Protein AF-A0A257LYW2-F1 (afdb_monomer)

pLDDT: mean 77.2, std 15.24, range [40.03, 98.12]

Structure (mmCIF, N/CA/C/O backbone):
data_AF-A0A257LYW2-F1
#
_entry.id   AF-A0A257LYW2-F1
#
loop_
_atom_site.group_PDB
_atom_site.id
_atom_site.type_symbol
_atom_site.label_atom_id
_atom_site.label_alt_id
_atom_site.label_comp_id
_atom_site.label_asym_id
_atom_site.label_entity_id
_atom_site.label_seq_id
_atom_site.pdbx_PDB_ins_code
_atom_site.Cartn_x
_atom_site.Cartn_y
_atom_site.Cartn_z
_atom_site.occupancy
_atom_site.B_iso_or_equiv
_atom_site.auth_seq_id
_atom_site.auth_comp_id
_atom_site.auth_asym_id
_atom_site.auth_atom_id
_atom_site.pdbx_PDB_model_num
ATOM 1 N N . MET A 1 1 ? 51.475 -5.520 -90.015 1.00 51.88 1 MET A N 1
ATOM 2 C CA . MET A 1 1 ? 51.289 -6.233 -88.735 1.00 51.88 1 MET A CA 1
ATOM 3 C C . MET A 1 1 ? 51.982 -5.507 -87.587 1.00 51.88 1 MET A C 1
ATOM 5 O O . MET A 1 1 ? 51.316 -5.253 -86.596 1.00 51.88 1 MET A O 1
ATOM 9 N N . ASP A 1 2 ? 53.238 -5.069 -87.736 1.00 52.75 2 ASP A N 1
ATOM 10 C CA . ASP A 1 2 ? 53.931 -4.320 -86.665 1.00 52.75 2 ASP A CA 1
ATOM 11 C C . ASP A 1 2 ? 53.383 -2.901 -86.421 1.00 52.75 2 ASP A C 1
ATOM 13 O O . ASP A 1 2 ? 53.311 -2.459 -85.280 1.00 52.75 2 ASP A O 1
ATOM 17 N N . VAL A 1 3 ? 52.875 -2.222 -87.457 1.00 55.69 3 VAL A N 1
ATOM 18 C CA . VAL A 1 3 ? 52.287 -0.871 -87.322 1.00 55.69 3 VAL A CA 1
ATOM 19 C C . VAL A 1 3 ? 50.936 -0.885 -86.585 1.00 55.69 3 VAL A C 1
ATOM 21 O O . VAL A 1 3 ? 50.637 0.024 -85.819 1.00 55.69 3 VAL A O 1
ATOM 24 N N . GLU A 1 4 ? 50.135 -1.944 -86.736 1.00 58.00 4 GLU A N 1
ATOM 25 C CA . GLU A 1 4 ? 48.833 -2.066 -86.053 1.00 58.00 4 GLU A CA 1
ATOM 26 C C . GLU A 1 4 ? 48.980 -2.449 -84.570 1.00 58.00 4 GLU A C 1
ATOM 28 O O . GLU A 1 4 ? 48.167 -2.046 -83.737 1.00 58.00 4 GLU A O 1
ATOM 33 N N . LEU A 1 5 ? 50.044 -3.179 -84.217 1.00 54.06 5 LEU A N 1
ATOM 34 C CA . LEU A 1 5 ? 50.389 -3.501 -82.828 1.00 54.06 5 LEU A CA 1
ATOM 35 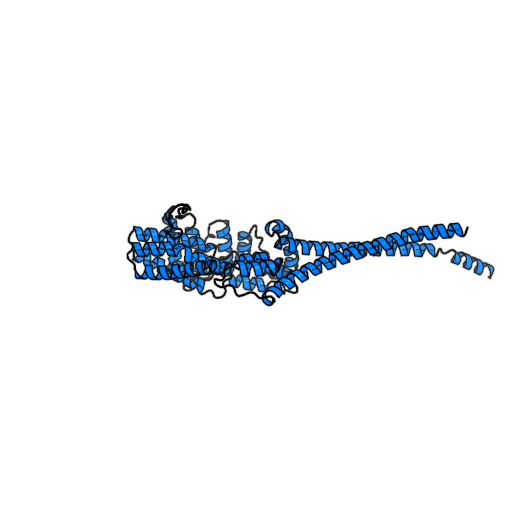C C . LEU A 1 5 ? 50.916 -2.275 -82.068 1.00 54.06 5 LEU A C 1
ATOM 37 O O . LEU A 1 5 ? 50.601 -2.095 -80.888 1.00 54.06 5 LEU A O 1
ATOM 41 N N . GLU A 1 6 ? 51.650 -1.394 -82.747 1.00 57.47 6 GLU A N 1
ATOM 42 C CA . GLU A 1 6 ? 52.138 -0.137 -82.176 1.00 57.47 6 GLU A CA 1
ATOM 43 C C . GLU A 1 6 ? 51.000 0.886 -81.980 1.00 57.47 6 GLU A C 1
ATOM 45 O O . GLU A 1 6 ? 50.922 1.550 -80.941 1.00 57.47 6 GLU A O 1
ATOM 50 N N . GLU A 1 7 ? 50.030 0.933 -82.903 1.00 57.62 7 GLU A N 1
ATOM 51 C CA . GLU A 1 7 ? 48.832 1.771 -82.763 1.00 57.62 7 GLU A CA 1
ATOM 52 C C . GLU A 1 7 ? 47.876 1.264 -81.664 1.00 57.62 7 GLU A C 1
ATOM 54 O O . GLU A 1 7 ? 47.309 2.062 -80.908 1.00 57.62 7 GLU A O 1
ATOM 59 N N . ALA A 1 8 ? 47.734 -0.058 -81.505 1.00 55.56 8 ALA A N 1
ATOM 60 C CA . ALA A 1 8 ? 46.954 -0.663 -80.422 1.00 55.56 8 ALA A CA 1
ATOM 61 C C . ALA A 1 8 ? 47.604 -0.441 -79.040 1.00 55.56 8 ALA A C 1
ATOM 63 O O . ALA A 1 8 ? 46.908 -0.135 -78.067 1.00 55.56 8 ALA A O 1
ATOM 64 N N . SER A 1 9 ? 48.938 -0.509 -78.964 1.00 52.34 9 SER A N 1
ATOM 65 C CA . SER A 1 9 ? 49.738 -0.174 -77.775 1.00 52.34 9 SER A CA 1
ATOM 66 C C . SER A 1 9 ? 49.573 1.299 -77.364 1.00 52.34 9 SER A C 1
ATOM 68 O O . SER A 1 9 ? 49.298 1.597 -76.196 1.00 52.34 9 SER A O 1
ATOM 70 N N . MET A 1 10 ? 49.617 2.230 -78.326 1.00 52.19 10 MET A N 1
ATOM 71 C CA . MET A 1 10 ? 49.399 3.661 -78.067 1.00 52.19 10 MET A CA 1
ATOM 72 C C . MET A 1 10 ? 47.960 3.997 -77.646 1.00 52.19 10 MET A C 1
ATOM 74 O O . MET A 1 10 ? 47.754 4.907 -76.835 1.00 52.19 10 MET A O 1
ATOM 78 N N . ARG A 1 11 ? 46.957 3.260 -78.143 1.00 52.78 11 ARG A N 1
ATOM 79 C CA . ARG A 1 11 ? 45.551 3.424 -77.724 1.00 52.78 11 ARG A CA 1
ATOM 80 C C . ARG A 1 11 ? 45.287 2.851 -76.327 1.00 52.78 11 ARG A C 1
ATOM 82 O O . ARG A 1 11 ? 44.543 3.460 -75.562 1.00 52.78 11 ARG A O 1
ATOM 89 N N . LEU A 1 12 ? 45.950 1.757 -75.946 1.00 47.72 12 LEU A N 1
ATOM 90 C CA . LEU A 1 12 ? 45.860 1.186 -74.594 1.00 47.72 12 LEU A CA 1
ATOM 91 C C . LEU A 1 12 ? 46.664 1.984 -73.549 1.00 47.72 12 LEU A C 1
ATOM 93 O O . LEU A 1 12 ? 46.247 2.070 -72.393 1.00 47.72 12 LEU A O 1
ATOM 97 N N . GLY A 1 13 ? 47.757 2.646 -73.948 1.00 44.78 13 GLY A N 1
ATOM 98 C CA . GLY A 1 13 ? 48.555 3.528 -73.082 1.00 44.78 13 GLY A CA 1
ATOM 99 C C . GLY A 1 13 ? 47.858 4.834 -72.669 1.00 44.78 13 GLY A C 1
ATOM 100 O O . GLY A 1 13 ? 48.241 5.443 -71.671 1.00 44.78 13 GLY A O 1
ATOM 101 N N . LYS A 1 14 ? 46.803 5.240 -73.392 1.00 44.84 14 LYS A N 1
ATOM 102 C CA . LYS A 1 14 ? 45.954 6.409 -73.084 1.00 44.84 14 LYS A CA 1
ATOM 103 C C . LYS A 1 14 ? 44.635 6.050 -72.395 1.00 44.84 14 LYS A C 1
ATOM 105 O O . LYS A 1 14 ? 43.798 6.929 -72.195 1.00 44.84 14 LYS A O 1
ATOM 110 N N . CYS A 1 15 ? 44.440 4.790 -71.996 1.00 44.78 15 CYS A N 1
ATOM 111 C CA . CYS A 1 15 ? 43.334 4.439 -71.116 1.00 44.78 15 CYS A CA 1
ATOM 112 C C . CYS A 1 15 ? 43.657 4.993 -69.725 1.00 44.78 15 CYS A C 1
ATOM 114 O O . CYS A 1 15 ? 44.437 4.425 -68.958 1.00 44.78 15 CYS A O 1
ATOM 116 N N . ASP A 1 16 ? 43.114 6.176 -69.470 1.00 50.81 16 ASP A N 1
ATOM 117 C CA . ASP A 1 16 ? 43.430 7.067 -68.371 1.00 50.81 16 ASP A CA 1
ATOM 118 C C . ASP A 1 16 ? 43.325 6.358 -67.006 1.00 50.81 16 ASP A C 1
ATOM 120 O O . ASP A 1 16 ? 42.272 6.304 -66.363 1.00 50.81 16 ASP A O 1
ATOM 124 N N . ARG A 1 17 ? 44.450 5.794 -66.534 1.00 48.62 17 ARG A N 1
ATOM 125 C CA . ARG A 1 17 ? 44.586 5.176 -65.199 1.00 48.62 17 ARG A CA 1
ATOM 126 C C . ARG A 1 17 ? 44.234 6.163 -64.074 1.00 48.62 17 ARG A C 1
ATOM 128 O O . ARG A 1 17 ? 44.095 5.751 -62.920 1.00 48.62 17 ARG A O 1
ATOM 135 N N . THR A 1 18 ? 44.080 7.454 -64.380 1.00 52.75 18 THR A N 1
ATOM 136 C CA . THR A 1 18 ? 43.644 8.480 -63.430 1.00 52.75 18 THR A CA 1
ATOM 137 C C . THR A 1 18 ? 42.123 8.517 -63.229 1.00 52.75 18 THR A C 1
ATOM 139 O O . THR A 1 18 ? 41.682 8.818 -62.115 1.00 52.75 18 THR A O 1
ATOM 142 N N . GLY A 1 19 ? 41.319 8.115 -64.224 1.00 54.00 19 GLY A N 1
ATOM 143 C CA . GLY A 1 19 ? 39.850 8.120 -64.159 1.00 54.00 19 GLY A CA 1
ATOM 144 C C . GLY A 1 19 ? 39.287 7.096 -63.168 1.00 54.00 19 GLY A C 1
ATOM 145 O O . GLY A 1 19 ? 38.507 7.426 -62.277 1.00 54.00 19 GLY A O 1
ATOM 146 N N . TRP A 1 20 ? 39.770 5.853 -63.224 1.00 50.59 20 TRP A N 1
ATOM 147 C CA . TRP A 1 20 ? 39.358 4.810 -62.273 1.00 50.59 20 TRP A CA 1
ATOM 148 C C . TRP A 1 20 ? 39.821 5.101 -60.844 1.00 50.59 20 TRP A C 1
ATOM 150 O O . TRP A 1 20 ? 39.089 4.847 -59.891 1.00 50.59 20 TRP A O 1
ATOM 160 N N . ARG A 1 21 ? 41.006 5.702 -60.676 1.00 54.38 21 ARG A N 1
ATOM 161 C CA . ARG A 1 21 ? 41.523 6.109 -59.359 1.00 54.38 21 ARG A CA 1
ATOM 162 C C . ARG A 1 21 ? 40.739 7.274 -58.757 1.00 54.38 21 ARG A C 1
ATOM 164 O O . ARG A 1 21 ? 40.555 7.306 -57.545 1.00 54.38 21 ARG A O 1
ATOM 171 N N . THR A 1 22 ? 40.259 8.212 -59.573 1.00 59.16 22 THR A N 1
ATOM 172 C CA . THR A 1 22 ? 39.411 9.323 -59.106 1.00 59.16 22 THR A CA 1
ATOM 173 C C . THR A 1 22 ? 37.993 8.867 -58.780 1.00 59.16 22 THR A C 1
ATOM 175 O O . THR A 1 22 ? 37.437 9.312 -57.776 1.00 59.16 22 THR A O 1
ATOM 178 N N . ILE A 1 23 ? 37.433 7.936 -59.555 1.00 67.94 23 ILE A N 1
ATOM 179 C CA . ILE A 1 23 ? 36.147 7.298 -59.246 1.00 67.94 23 ILE A CA 1
ATOM 180 C C . ILE A 1 23 ? 36.262 6.469 -57.958 1.00 67.94 23 ILE A C 1
ATOM 182 O O . ILE A 1 23 ? 35.476 6.676 -57.037 1.00 67.94 23 ILE A O 1
ATOM 186 N N . ALA A 1 24 ? 37.285 5.619 -57.824 1.00 60.12 24 ALA A N 1
ATOM 187 C CA . ALA A 1 24 ? 37.525 4.834 -56.611 1.00 60.12 24 ALA A CA 1
ATOM 188 C C . ALA A 1 24 ? 37.759 5.721 -55.375 1.00 60.12 24 ALA A C 1
ATOM 190 O O . ALA A 1 24 ? 37.189 5.461 -54.320 1.00 60.12 24 ALA A O 1
ATOM 191 N N . ALA A 1 25 ? 38.523 6.812 -55.499 1.00 61.97 25 ALA A N 1
ATOM 192 C CA . ALA A 1 25 ? 38.720 7.765 -54.405 1.00 61.97 25 ALA A CA 1
ATOM 193 C C . ALA A 1 25 ? 37.414 8.465 -53.986 1.00 61.97 25 ALA A C 1
ATOM 195 O O . ALA A 1 25 ? 37.203 8.701 -52.798 1.00 61.97 25 ALA A O 1
ATOM 196 N N . ARG A 1 26 ? 36.518 8.765 -54.937 1.00 71.06 26 ARG A N 1
ATOM 197 C CA . ARG A 1 26 ? 35.183 9.310 -54.643 1.00 71.06 26 ARG A CA 1
ATOM 198 C C . ARG A 1 26 ? 34.299 8.294 -53.925 1.00 71.06 26 ARG A C 1
ATOM 200 O O . ARG A 1 26 ? 33.662 8.661 -52.945 1.00 71.06 26 ARG A O 1
ATOM 207 N N . TRP A 1 27 ? 34.296 7.036 -54.362 1.00 66.75 27 TRP A N 1
ATOM 208 C CA . TRP A 1 27 ? 33.545 5.965 -53.700 1.00 66.75 27 TRP A CA 1
ATOM 209 C C . TRP A 1 27 ? 34.063 5.667 -52.294 1.00 66.75 27 TRP A C 1
ATOM 211 O O . TRP A 1 27 ? 33.262 5.546 -51.374 1.00 66.75 27 TRP A O 1
ATOM 221 N N . ILE A 1 28 ? 35.384 5.637 -52.096 1.00 67.62 28 ILE A N 1
ATOM 222 C CA . ILE A 1 28 ? 35.995 5.507 -50.765 1.00 67.62 28 ILE A CA 1
ATOM 223 C C . ILE A 1 28 ? 35.620 6.710 -49.890 1.00 67.62 28 ILE A C 1
ATOM 225 O O . ILE A 1 28 ? 35.253 6.528 -48.734 1.00 67.62 28 ILE A O 1
ATOM 229 N N . GLY A 1 29 ? 35.644 7.928 -50.441 1.00 66.44 29 GLY A N 1
ATOM 230 C CA . GLY A 1 29 ? 35.188 9.129 -49.739 1.00 66.44 29 GLY A CA 1
ATOM 231 C C . GLY A 1 29 ? 33.732 9.021 -49.275 1.00 66.44 29 GLY A C 1
ATOM 232 O O . GLY A 1 29 ? 33.445 9.263 -48.106 1.00 66.44 29 GLY A O 1
ATOM 233 N N . TRP A 1 30 ? 32.827 8.584 -50.155 1.00 70.31 30 TRP A N 1
ATOM 234 C CA . TRP A 1 30 ? 31.420 8.359 -49.810 1.00 70.31 30 TRP A CA 1
ATOM 235 C C . TRP A 1 30 ? 31.221 7.223 -48.805 1.00 70.31 30 TRP A C 1
ATOM 237 O O . TRP A 1 30 ? 30.430 7.375 -47.881 1.00 70.31 30 TRP A O 1
ATOM 247 N N . ALA A 1 31 ? 31.961 6.119 -48.925 1.00 64.50 31 ALA A N 1
ATOM 248 C CA . ALA A 1 31 ? 31.900 5.008 -47.979 1.00 64.50 31 ALA A CA 1
ATOM 249 C C . ALA A 1 31 ? 32.369 5.426 -46.576 1.00 64.50 31 ALA A C 1
ATOM 251 O O . ALA A 1 31 ? 31.734 5.074 -45.582 1.00 64.50 31 ALA A O 1
ATOM 252 N N . VAL A 1 32 ? 33.433 6.233 -46.487 1.00 68.31 32 VAL A N 1
ATOM 253 C CA . VAL A 1 32 ? 33.906 6.813 -45.221 1.00 68.31 32 VAL A CA 1
ATOM 254 C C . VAL A 1 32 ? 32.853 7.751 -44.635 1.00 68.31 32 VAL A C 1
ATOM 256 O O . VAL A 1 32 ? 32.528 7.619 -43.461 1.00 68.31 32 VAL A O 1
ATOM 259 N N . VAL A 1 33 ? 32.258 8.637 -45.441 1.00 71.38 33 VAL A N 1
ATOM 260 C CA . VAL A 1 33 ? 31.182 9.538 -44.987 1.00 71.38 33 VAL A CA 1
ATOM 261 C C . VAL A 1 33 ? 29.961 8.756 -44.495 1.00 71.38 33 VAL A C 1
ATOM 263 O O . VAL A 1 33 ? 29.451 9.053 -43.420 1.00 71.38 33 VAL A O 1
ATOM 266 N N . LEU A 1 34 ? 29.514 7.728 -45.219 1.00 71.50 34 LEU A N 1
ATOM 267 C CA . LEU A 1 34 ? 28.372 6.901 -44.815 1.00 71.50 34 LEU A CA 1
ATOM 268 C C . LEU A 1 34 ? 28.658 6.096 -43.544 1.00 71.50 34 LEU A C 1
ATOM 270 O O . LEU A 1 34 ? 27.801 6.024 -42.665 1.00 71.50 34 LEU A O 1
ATOM 274 N N . THR A 1 35 ? 29.865 5.545 -43.405 1.00 69.38 35 THR A N 1
ATOM 275 C CA . THR A 1 35 ? 30.292 4.846 -42.181 1.00 69.38 35 THR A CA 1
ATOM 276 C C . THR A 1 35 ? 30.329 5.812 -41.000 1.00 69.38 35 THR A C 1
ATOM 278 O O . THR A 1 35 ? 29.838 5.490 -39.921 1.00 69.38 35 THR A O 1
ATOM 281 N N . ILE A 1 36 ? 30.838 7.027 -41.224 1.00 68.69 36 ILE A N 1
ATOM 282 C CA . ILE A 1 36 ? 30.870 8.098 -40.232 1.00 68.69 36 ILE A CA 1
ATOM 283 C C . ILE A 1 36 ? 29.460 8.490 -39.791 1.00 68.69 36 ILE A C 1
ATOM 285 O O . ILE A 1 36 ? 29.203 8.562 -38.594 1.00 68.69 36 ILE A O 1
ATOM 289 N N . LEU A 1 37 ? 28.546 8.717 -40.736 1.00 69.75 37 LEU A N 1
ATOM 290 C CA . LEU A 1 37 ? 27.160 9.094 -40.450 1.00 69.75 37 LEU A CA 1
ATOM 291 C C . LEU A 1 37 ? 26.405 7.976 -39.724 1.00 69.75 37 LEU A C 1
ATOM 293 O O . LEU A 1 37 ? 25.684 8.248 -38.769 1.00 69.75 37 LEU A O 1
ATOM 297 N N . SER A 1 38 ? 26.615 6.721 -40.128 1.00 70.94 38 SER A N 1
ATOM 298 C CA . SER A 1 38 ? 26.015 5.551 -39.473 1.00 70.94 38 SER A CA 1
ATOM 299 C C . SER A 1 38 ? 26.519 5.408 -38.037 1.00 70.94 38 SER A C 1
ATOM 301 O O . SER A 1 38 ? 25.735 5.201 -37.113 1.00 70.94 38 SER A O 1
ATOM 303 N N . TYR A 1 39 ? 27.826 5.587 -37.832 1.00 70.12 39 TYR A N 1
ATOM 304 C CA . TYR A 1 39 ? 28.435 5.553 -36.509 1.00 70.12 39 TYR A CA 1
ATOM 305 C C . TYR A 1 39 ? 27.967 6.718 -35.633 1.00 70.12 39 TYR A C 1
ATOM 307 O O . TYR A 1 39 ? 27.575 6.490 -34.497 1.00 70.12 39 TYR A O 1
ATOM 315 N N . LEU A 1 40 ? 27.921 7.945 -36.163 1.00 67.19 40 LEU A N 1
ATOM 316 C CA . LEU A 1 40 ? 27.333 9.104 -35.483 1.00 67.19 40 LEU A CA 1
ATOM 317 C C . LE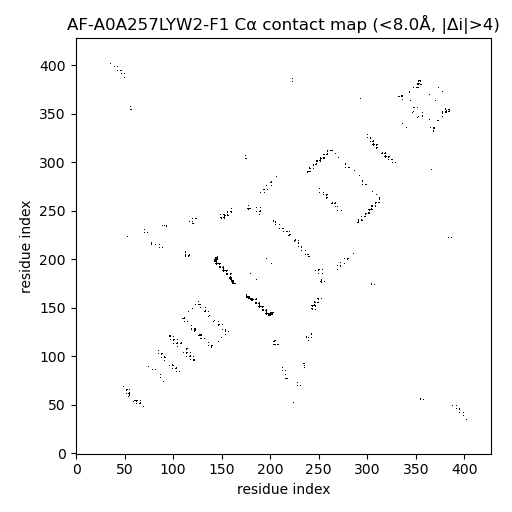U A 1 40 ? 25.880 8.840 -35.080 1.00 67.19 40 LEU A C 1
ATOM 319 O O . LEU A 1 40 ? 25.512 9.169 -33.961 1.00 67.19 40 LEU A O 1
ATOM 323 N N . GLY A 1 41 ? 25.079 8.196 -35.932 1.00 71.94 41 GLY A N 1
ATOM 324 C CA . GLY A 1 41 ? 23.714 7.789 -35.588 1.00 71.94 41 GLY A CA 1
ATOM 325 C C . GLY A 1 41 ? 23.659 6.834 -34.390 1.00 71.94 41 GLY A C 1
ATOM 326 O O . GLY A 1 41 ? 22.872 7.048 -33.469 1.00 71.94 41 GLY A O 1
ATOM 327 N N . ILE A 1 42 ? 24.537 5.825 -34.357 1.00 72.88 42 ILE A N 1
ATOM 328 C CA . ILE A 1 42 ? 24.654 4.883 -33.229 1.00 72.88 42 ILE A CA 1
ATOM 329 C C . ILE A 1 42 ? 25.124 5.606 -31.956 1.00 72.88 42 ILE A C 1
ATOM 331 O O . ILE A 1 42 ? 24.570 5.377 -30.883 1.00 72.88 42 ILE A O 1
ATOM 335 N N . GLN A 1 43 ? 26.101 6.510 -32.067 1.00 64.25 43 GLN A N 1
ATOM 336 C CA . GLN A 1 43 ? 26.650 7.257 -30.931 1.00 64.25 43 GLN A CA 1
ATOM 337 C C . GLN A 1 43 ? 25.656 8.273 -30.364 1.00 64.25 43 GLN A C 1
ATOM 339 O O . GLN A 1 43 ? 25.503 8.364 -29.150 1.00 64.25 43 GLN A O 1
ATOM 344 N N . VAL A 1 44 ? 24.939 9.003 -31.222 1.00 69.50 44 VAL A N 1
ATOM 345 C CA . VAL A 1 44 ? 23.867 9.922 -30.811 1.00 69.50 44 VAL A CA 1
ATOM 346 C C . VAL A 1 44 ? 22.765 9.152 -30.095 1.00 69.50 44 VAL A C 1
ATOM 348 O O . VAL A 1 44 ? 22.288 9.610 -29.061 1.00 69.50 44 VAL A O 1
ATOM 351 N N . ARG A 1 45 ? 22.404 7.961 -30.585 1.00 69.25 45 ARG A N 1
ATOM 352 C CA . ARG A 1 45 ? 21.438 7.091 -29.912 1.00 69.25 45 ARG A CA 1
ATOM 353 C C . ARG A 1 45 ? 21.934 6.647 -28.532 1.00 69.25 45 ARG A C 1
ATOM 355 O O . ARG A 1 45 ? 21.217 6.843 -27.560 1.00 69.25 45 ARG A O 1
ATOM 362 N N . ALA A 1 46 ? 23.165 6.146 -28.428 1.00 65.12 46 ALA A N 1
ATOM 363 C CA . ALA A 1 46 ? 23.750 5.703 -27.158 1.00 65.12 46 ALA A CA 1
ATOM 364 C C . ALA A 1 46 ? 23.908 6.847 -26.134 1.00 65.12 46 ALA A C 1
ATOM 366 O O . ALA A 1 46 ? 23.642 6.664 -24.943 1.00 65.12 46 ALA A O 1
ATOM 367 N N . LEU A 1 47 ? 24.302 8.044 -26.588 1.00 63.22 47 LEU A N 1
ATOM 368 C CA . LEU A 1 47 ? 24.347 9.258 -25.765 1.00 63.22 47 LEU A CA 1
ATOM 369 C C . LEU A 1 47 ? 22.960 9.691 -25.315 1.00 63.22 47 LEU A C 1
ATOM 371 O O . LEU A 1 47 ? 22.808 10.087 -24.166 1.00 63.22 47 LEU A O 1
ATOM 375 N N . ASN A 1 48 ? 21.964 9.635 -26.200 1.00 66.69 48 ASN A N 1
ATOM 376 C CA . ASN A 1 48 ? 20.599 10.011 -25.862 1.00 66.69 48 ASN A CA 1
ATOM 377 C C . ASN A 1 48 ? 20.005 9.044 -24.829 1.00 66.69 48 ASN A C 1
ATOM 379 O O . ASN A 1 48 ? 19.484 9.496 -23.817 1.00 66.69 48 ASN A O 1
ATOM 383 N N . GLU A 1 49 ? 20.186 7.734 -25.018 1.00 63.75 49 GLU A N 1
ATOM 384 C CA . GLU A 1 49 ? 19.780 6.707 -24.048 1.00 63.75 49 GLU A CA 1
ATOM 385 C C . GLU A 1 49 ? 20.481 6.931 -22.691 1.00 63.75 49 GLU A C 1
ATOM 387 O O . GLU A 1 49 ? 19.832 6.992 -21.648 1.00 63.75 49 GLU A O 1
ATOM 392 N N . SER A 1 50 ? 21.796 7.185 -22.690 1.00 61.56 50 SER A N 1
ATOM 393 C CA . SER A 1 50 ? 22.556 7.469 -21.460 1.00 61.56 50 SER A CA 1
ATOM 394 C C . SER A 1 50 ? 22.132 8.781 -20.786 1.00 61.56 50 SER A C 1
ATOM 396 O O . SER A 1 50 ? 22.042 8.844 -19.561 1.00 61.56 50 SER A O 1
ATOM 398 N N . ARG A 1 51 ? 21.845 9.832 -21.568 1.00 66.38 51 ARG A N 1
ATOM 399 C CA . ARG A 1 51 ? 21.358 11.128 -21.072 1.00 66.38 51 ARG A CA 1
ATOM 400 C C . ARG A 1 51 ? 19.980 10.987 -20.441 1.00 66.38 51 ARG A C 1
ATOM 402 O O . ARG A 1 51 ? 19.747 11.599 -19.409 1.00 66.38 51 ARG A O 1
ATOM 409 N N . GLN A 1 52 ? 19.092 10.195 -21.033 1.00 63.69 52 GLN A N 1
ATOM 410 C CA . GLN A 1 52 ? 17.750 9.948 -20.503 1.00 63.69 52 GLN A CA 1
ATOM 411 C C . GLN A 1 52 ? 17.801 9.154 -19.195 1.00 63.69 52 GLN A C 1
ATOM 413 O O . GLN A 1 52 ? 17.108 9.505 -18.242 1.00 63.69 52 GLN A O 1
ATOM 418 N N . VAL A 1 53 ? 18.674 8.142 -19.108 1.00 59.69 53 VAL A N 1
ATOM 419 C CA . VAL A 1 53 ? 18.919 7.412 -17.854 1.00 59.69 53 VAL A CA 1
ATOM 420 C C . VAL A 1 53 ? 19.469 8.355 -16.783 1.00 59.69 53 VAL A C 1
ATOM 422 O O . VAL A 1 53 ? 18.913 8.429 -15.692 1.00 59.69 53 VAL A O 1
ATOM 425 N N . LEU A 1 54 ? 20.520 9.122 -17.088 1.00 59.09 54 LEU A N 1
ATOM 426 C CA . LEU A 1 54 ? 21.135 10.041 -16.125 1.00 59.09 54 LEU A CA 1
ATOM 427 C C . LEU A 1 54 ? 20.181 11.183 -15.725 1.00 59.09 54 LEU A C 1
ATOM 429 O O . LEU A 1 54 ? 20.108 11.544 -14.554 1.00 59.09 54 LEU A O 1
ATOM 433 N N . GLY A 1 55 ? 19.422 11.714 -16.685 1.00 60.28 55 GLY A N 1
ATOM 434 C CA . GLY A 1 55 ? 18.403 12.744 -16.490 1.00 60.28 55 GLY A CA 1
ATOM 435 C C . GLY A 1 55 ? 17.279 12.279 -15.570 1.00 60.28 55 GLY A C 1
ATOM 436 O O . GLY A 1 55 ? 16.900 13.023 -14.673 1.00 60.28 55 GLY A O 1
ATOM 437 N N . PHE A 1 56 ? 16.827 11.026 -15.694 1.00 56.03 56 PHE A N 1
ATOM 438 C CA . PHE A 1 56 ? 15.869 10.432 -14.757 1.00 56.03 56 PHE A CA 1
ATOM 439 C C . PHE A 1 56 ? 16.404 10.389 -13.315 1.00 56.03 56 PHE A C 1
ATOM 441 O O . PHE A 1 56 ? 15.665 10.669 -12.377 1.00 56.03 56 PHE A O 1
ATOM 448 N N . PHE A 1 57 ? 17.688 10.085 -13.110 1.00 55.44 57 PHE A N 1
ATOM 449 C CA . PHE A 1 57 ? 18.262 10.047 -11.757 1.00 55.44 57 PHE A CA 1
ATOM 450 C C . PHE A 1 57 ? 18.558 11.424 -11.166 1.00 55.44 57 PHE A C 1
ATOM 452 O O . PHE A 1 57 ? 18.503 11.585 -9.948 1.00 55.44 57 PHE A O 1
ATOM 459 N N . ILE A 1 58 ? 18.874 12.407 -12.010 1.00 57.62 58 ILE A N 1
ATOM 460 C CA . ILE A 1 58 ? 19.158 13.778 -11.574 1.00 57.62 58 ILE A CA 1
ATOM 461 C C . ILE A 1 58 ? 17.856 14.547 -11.331 1.00 57.62 58 ILE A C 1
ATOM 463 O O . ILE A 1 58 ? 17.749 15.267 -10.340 1.00 57.62 58 ILE A O 1
ATOM 467 N N . ASN A 1 59 ? 16.872 14.404 -12.221 1.00 56.09 59 ASN A N 1
ATOM 468 C CA . ASN A 1 59 ? 15.599 15.105 -12.136 1.00 56.09 59 ASN A CA 1
ATOM 469 C C . ASN A 1 59 ? 14.455 14.267 -12.749 1.00 56.09 59 ASN A C 1
ATOM 471 O O . ASN A 1 59 ? 14.061 14.477 -13.900 1.00 56.09 59 ASN A O 1
ATOM 475 N N . PRO A 1 60 ? 13.915 13.294 -11.991 1.00 54.25 60 PRO A N 1
ATOM 476 C CA . PRO A 1 60 ? 12.974 12.307 -12.516 1.00 54.25 60 PRO A CA 1
ATOM 477 C C . PRO A 1 60 ? 11.692 12.925 -13.070 1.00 54.25 60 PRO A C 1
ATOM 479 O O . PRO A 1 60 ? 11.119 12.362 -13.995 1.00 54.25 60 PRO A O 1
ATOM 482 N N . PHE A 1 61 ? 11.255 14.075 -12.547 1.00 46.62 61 PHE A N 1
ATOM 483 C CA . PHE A 1 61 ? 9.994 14.716 -12.931 1.00 46.62 61 PHE A CA 1
ATOM 484 C C . PHE A 1 61 ? 10.049 15.429 -14.289 1.00 46.62 61 PHE A C 1
ATOM 486 O O . PHE A 1 61 ? 9.050 15.429 -15.005 1.00 46.62 61 PHE A O 1
ATOM 493 N N . ASP A 1 62 ? 11.211 15.954 -14.683 1.00 49.50 62 ASP A N 1
ATOM 494 C CA . ASP A 1 62 ? 11.376 16.672 -15.956 1.00 49.50 62 ASP A CA 1
ATOM 495 C C . ASP A 1 62 ? 11.593 15.724 -17.150 1.00 49.50 62 ASP A C 1
ATOM 497 O O . ASP A 1 62 ? 11.378 16.104 -18.301 1.00 49.50 62 ASP A O 1
ATOM 501 N N . HIS A 1 63 ? 11.974 14.468 -16.889 1.00 51.16 63 HIS A N 1
ATOM 502 C CA . HIS A 1 63 ? 12.313 13.479 -17.920 1.00 51.16 63 HIS A CA 1
ATOM 503 C C . HIS A 1 63 ? 11.304 12.325 -18.053 1.00 51.16 63 HIS A C 1
ATOM 505 O O . HIS A 1 63 ? 11.543 11.401 -18.830 1.00 51.16 63 HIS A O 1
ATOM 511 N N . ILE A 1 64 ? 10.151 12.385 -17.369 1.00 52.72 64 ILE A N 1
ATOM 512 C CA . ILE A 1 64 ? 9.108 11.336 -17.410 1.00 52.72 64 ILE A CA 1
ATOM 513 C C . ILE A 1 64 ? 8.679 11.013 -18.855 1.00 52.72 64 ILE A C 1
ATOM 515 O O . ILE A 1 64 ? 8.524 9.845 -19.212 1.00 52.72 64 ILE A O 1
ATOM 519 N N . GLY A 1 65 ? 8.525 12.033 -19.708 1.00 48.31 65 GLY A N 1
ATOM 520 C CA . GLY A 1 65 ? 8.099 11.859 -21.104 1.00 48.31 65 GLY A CA 1
ATOM 521 C C . GLY A 1 65 ? 9.147 11.192 -22.005 1.00 48.31 65 GLY A C 1
ATOM 522 O O . GLY A 1 65 ? 8.808 10.324 -22.807 1.00 48.31 65 GLY A O 1
ATOM 523 N N . GLU A 1 66 ? 10.425 11.552 -21.855 1.00 51.47 66 GLU A N 1
ATOM 524 C CA . GLU A 1 66 ? 11.531 10.948 -22.619 1.00 51.47 66 GLU A CA 1
ATOM 525 C C . GLU A 1 66 ? 11.783 9.496 -22.177 1.00 51.47 66 GLU A C 1
ATOM 527 O O . GLU A 1 66 ? 12.036 8.614 -22.998 1.00 51.47 66 GLU A O 1
ATOM 532 N N . TRP A 1 67 ? 11.640 9.234 -20.877 1.00 54.41 67 TRP A N 1
ATOM 533 C CA . TRP A 1 67 ? 11.800 7.908 -20.291 1.00 54.41 67 TRP A CA 1
ATOM 534 C C . TRP A 1 67 ? 10.675 6.947 -20.706 1.00 54.41 67 TRP A C 1
ATOM 536 O O . TRP A 1 67 ? 10.938 5.780 -20.992 1.00 54.41 67 TRP A O 1
ATOM 546 N N . SER A 1 68 ? 9.444 7.453 -20.852 1.00 57.09 68 SER A N 1
ATOM 547 C CA . SER A 1 68 ? 8.294 6.706 -21.381 1.00 57.09 68 SER A CA 1
ATOM 548 C C . SER A 1 68 ? 8.526 6.183 -22.810 1.00 57.09 68 SER A C 1
ATOM 550 O O . SER A 1 68 ? 8.224 5.021 -23.090 1.00 57.09 68 SER A O 1
ATOM 552 N N . GLN A 1 69 ? 9.136 6.983 -23.696 1.00 58.94 69 GLN A N 1
ATOM 553 C CA . GLN A 1 69 ? 9.445 6.565 -25.074 1.00 58.94 69 GLN A CA 1
ATOM 554 C C . GLN A 1 69 ? 10.531 5.481 -25.138 1.00 58.94 69 GLN A C 1
ATOM 556 O O . GLN A 1 69 ? 10.423 4.527 -25.912 1.00 58.94 69 GLN A O 1
ATOM 561 N N . MET A 1 70 ? 11.576 5.597 -24.313 1.00 58.09 70 MET A N 1
ATOM 562 C CA . MET A 1 70 ? 12.641 4.593 -24.260 1.00 58.09 70 MET A CA 1
ATOM 563 C C . MET A 1 70 ? 12.113 3.259 -23.708 1.00 58.09 70 MET A C 1
ATOM 565 O O . MET A 1 70 ? 12.388 2.203 -24.289 1.00 58.09 70 MET A O 1
ATOM 569 N N . ASN A 1 71 ? 11.264 3.328 -22.673 1.00 63.56 71 ASN A N 1
ATOM 570 C CA . ASN A 1 71 ? 10.523 2.186 -22.138 1.00 63.56 71 ASN A CA 1
ATOM 571 C C . ASN A 1 71 ? 9.679 1.506 -23.219 1.00 63.56 71 ASN A C 1
ATOM 573 O O . ASN A 1 71 ? 9.688 0.284 -23.300 1.00 63.56 71 ASN A O 1
ATOM 577 N N . GLN A 1 72 ? 9.003 2.266 -24.087 1.00 65.19 72 GLN A N 1
ATOM 578 C CA . GLN A 1 72 ? 8.155 1.713 -25.147 1.00 65.19 72 GLN A CA 1
ATOM 579 C C . GLN A 1 72 ? 8.922 0.786 -26.100 1.00 65.19 72 GLN A C 1
ATOM 581 O O . GLN A 1 72 ? 8.498 -0.341 -26.313 1.00 65.19 72 GLN A O 1
ATOM 586 N N . SER A 1 73 ? 10.093 1.194 -26.599 1.00 65.69 73 SER A N 1
ATOM 587 C CA . SER A 1 73 ? 10.901 0.363 -27.519 1.00 65.69 73 SER A CA 1
ATOM 588 C C . SER A 1 73 ? 11.548 -0.869 -26.859 1.00 65.69 73 SER A C 1
ATOM 590 O O . SER A 1 73 ? 11.893 -1.858 -27.516 1.00 65.69 73 SER A O 1
ATOM 592 N N . TYR A 1 74 ? 11.776 -0.806 -25.545 1.00 69.75 74 TYR A N 1
ATOM 593 C CA . TYR A 1 74 ? 12.229 -1.941 -24.744 1.00 69.75 74 TYR A CA 1
ATOM 594 C C . TYR A 1 74 ? 11.075 -2.914 -24.483 1.00 69.75 74 TYR A C 1
ATOM 596 O O . TYR A 1 74 ? 11.222 -4.122 -24.669 1.00 69.75 74 TYR A O 1
ATOM 604 N N . LEU A 1 75 ? 9.912 -2.365 -24.131 1.00 67.88 75 LEU A N 1
ATOM 605 C CA . LEU A 1 75 ? 8.671 -3.092 -23.937 1.00 67.88 75 LEU A CA 1
ATOM 606 C C . LEU A 1 75 ? 8.235 -3.774 -25.231 1.00 67.88 75 LEU A C 1
ATOM 608 O O . LEU A 1 75 ? 7.995 -4.965 -25.199 1.00 67.88 75 LEU A O 1
ATOM 612 N N . GLU A 1 76 ? 8.228 -3.109 -26.384 1.00 71.00 76 GLU A N 1
ATOM 613 C CA . GLU A 1 76 ? 7.887 -3.727 -27.677 1.00 71.00 76 GLU A CA 1
ATOM 614 C C . GLU A 1 76 ? 8.658 -5.032 -27.921 1.00 71.00 76 GLU A C 1
ATOM 616 O O . GLU A 1 76 ? 8.047 -6.054 -28.232 1.00 71.00 76 GLU A O 1
ATOM 621 N N . ARG A 1 77 ? 9.967 -5.042 -27.638 1.00 67.62 77 ARG A N 1
ATOM 622 C CA . ARG A 1 77 ? 10.805 -6.252 -27.707 1.00 67.62 77 ARG A CA 1
ATOM 623 C C . ARG A 1 77 ? 10.442 -7.298 -26.651 1.00 67.62 77 ARG A C 1
ATOM 625 O O . ARG A 1 77 ? 10.459 -8.489 -26.942 1.00 67.62 77 ARG A O 1
ATOM 632 N N . ALA A 1 78 ? 10.097 -6.875 -25.436 1.00 66.56 78 ALA A N 1
ATOM 633 C CA . ALA A 1 78 ? 9.594 -7.772 -24.395 1.00 66.56 78 ALA A CA 1
ATOM 634 C C . ALA A 1 78 ? 8.224 -8.384 -24.746 1.00 66.56 78 ALA A C 1
ATOM 636 O O . ALA A 1 78 ? 7.909 -9.483 -24.297 1.00 66.56 78 ALA A O 1
ATOM 637 N N . LEU A 1 79 ? 7.415 -7.688 -25.548 1.00 70.12 79 LEU A N 1
ATOM 638 C CA . LEU A 1 79 ? 6.027 -8.036 -25.849 1.00 70.12 79 LEU A CA 1
ATOM 639 C C . LEU A 1 79 ? 5.882 -8.922 -27.089 1.00 70.12 79 LEU A C 1
ATOM 641 O O . LEU A 1 79 ? 4.830 -9.552 -27.231 1.00 70.12 79 LEU A O 1
ATOM 645 N N . GLU A 1 80 ? 6.889 -9.000 -27.969 1.00 71.88 80 GLU A N 1
ATOM 646 C CA . GLU A 1 80 ? 6.829 -9.731 -29.250 1.00 71.88 80 GLU A CA 1
ATOM 647 C C . GLU A 1 80 ? 6.279 -11.160 -29.099 1.00 71.88 80 GLU A C 1
ATOM 649 O O . GLU A 1 80 ? 5.435 -11.565 -29.896 1.00 71.88 80 GLU A O 1
ATOM 654 N N . ASN A 1 81 ? 6.627 -11.861 -28.012 1.00 68.69 81 ASN A N 1
ATOM 655 C CA . ASN A 1 81 ? 6.213 -13.247 -27.748 1.00 68.69 81 ASN A CA 1
ATOM 656 C C . ASN A 1 81 ? 5.244 -13.421 -26.558 1.00 68.69 81 ASN A C 1
ATOM 658 O O . ASN A 1 81 ? 5.024 -14.544 -26.109 1.00 68.69 81 ASN A O 1
ATOM 662 N N . GLN A 1 82 ? 4.682 -12.334 -26.022 1.00 76.56 82 GLN A N 1
ATOM 663 C CA . GLN A 1 82 ? 3.809 -12.371 -24.838 1.00 76.56 82 GLN A CA 1
ATOM 664 C C . GLN A 1 82 ? 2.322 -12.483 -25.202 1.00 76.56 82 GLN A C 1
ATOM 666 O O . GLN A 1 82 ? 1.884 -11.993 -26.247 1.00 76.56 82 GLN A O 1
ATOM 671 N N . SER A 1 83 ? 1.533 -13.086 -24.305 1.00 81.00 83 SER A N 1
ATOM 672 C CA . SER A 1 83 ? 0.069 -13.150 -24.429 1.00 81.00 83 SER A CA 1
ATOM 673 C C . SER A 1 83 ? -0.571 -11.754 -24.345 1.00 81.00 83 SER A C 1
ATOM 675 O O . SER A 1 83 ? 0.023 -10.828 -23.793 1.00 81.00 83 SER A O 1
ATOM 677 N N . SER A 1 84 ? -1.800 -11.573 -24.849 1.00 79.94 84 SER A N 1
ATOM 678 C CA . SER A 1 84 ? -2.508 -10.277 -24.764 1.00 79.94 84 SER A CA 1
ATOM 679 C C . SER A 1 84 ? -2.647 -9.770 -23.325 1.00 79.94 84 SER A C 1
ATOM 681 O O . SER A 1 84 ? -2.512 -8.573 -23.078 1.00 79.94 84 SER A O 1
ATOM 683 N N . VAL A 1 85 ? -2.860 -10.687 -22.381 1.00 82.12 85 VAL A N 1
ATOM 684 C CA . VAL A 1 85 ? -2.998 -10.400 -20.950 1.00 82.12 85 VAL A CA 1
ATOM 685 C C . VAL A 1 85 ? -1.669 -9.940 -20.358 1.00 82.12 85 VAL A C 1
ATOM 687 O O . VAL A 1 85 ? -1.618 -8.934 -19.654 1.00 82.12 85 VAL A O 1
ATOM 690 N N . ASP A 1 86 ? -0.576 -10.630 -20.677 1.00 81.69 86 ASP A N 1
ATOM 691 C CA . ASP A 1 86 ? 0.751 -10.275 -20.166 1.00 81.69 86 ASP A CA 1
ATOM 692 C C . ASP A 1 86 ? 1.245 -8.954 -20.770 1.00 81.69 86 ASP A C 1
ATOM 694 O O . ASP A 1 86 ? 1.895 -8.157 -20.091 1.00 81.69 86 ASP A O 1
ATOM 698 N N . ARG A 1 87 ? 0.849 -8.658 -22.016 1.00 77.50 87 ARG A N 1
ATOM 699 C CA . ARG A 1 87 ? 1.074 -7.347 -22.631 1.00 77.50 87 ARG A CA 1
ATOM 700 C C . ARG A 1 87 ? 0.347 -6.231 -21.881 1.00 77.50 87 ARG A C 1
ATOM 702 O O . ARG A 1 87 ? 0.963 -5.221 -21.552 1.00 77.50 87 ARG A O 1
ATOM 709 N N . LEU A 1 88 ? -0.934 -6.420 -21.559 1.00 77.81 88 LEU A N 1
ATOM 710 C CA . LEU A 1 88 ? -1.699 -5.450 -20.766 1.00 77.81 88 LEU A CA 1
ATOM 711 C C . LEU A 1 88 ? -1.149 -5.291 -19.343 1.00 77.81 88 LEU A C 1
ATOM 713 O O . LEU A 1 88 ? -1.143 -4.185 -18.806 1.00 77.81 88 LEU A O 1
ATOM 717 N N . LEU A 1 89 ? -0.639 -6.371 -18.748 1.00 78.62 89 LEU A N 1
ATOM 718 C CA . LEU A 1 89 ? -0.020 -6.337 -17.425 1.00 78.62 89 LEU A CA 1
ATOM 719 C C . LEU A 1 89 ? 1.268 -5.492 -17.399 1.00 78.62 89 LEU A C 1
ATOM 721 O O . LEU A 1 89 ? 1.584 -4.917 -16.352 1.00 78.62 89 LEU A O 1
ATOM 725 N N . LEU A 1 90 ? 1.995 -5.426 -18.521 1.00 73.75 90 LEU A N 1
ATOM 726 C CA . LEU A 1 90 ? 3.267 -4.710 -18.680 1.00 73.75 90 LEU A CA 1
ATOM 727 C C . LEU A 1 90 ? 3.122 -3.253 -19.159 1.00 73.75 90 LEU A C 1
ATOM 729 O O . LEU A 1 90 ? 3.925 -2.418 -18.757 1.00 73.75 90 LEU A O 1
ATOM 733 N N . VAL A 1 91 ? 2.137 -2.949 -20.015 1.00 62.75 91 VAL A N 1
ATOM 734 C CA . VAL A 1 91 ? 2.086 -1.699 -20.816 1.00 62.75 91 VAL A CA 1
ATOM 735 C C . VAL A 1 91 ? 0.924 -0.779 -20.428 1.00 62.75 91 VAL A C 1
ATOM 737 O O . VAL A 1 91 ? 0.631 0.175 -21.139 1.00 62.75 91 VAL A O 1
ATOM 740 N N . ALA A 1 92 ? 0.221 -1.050 -19.327 1.00 59.19 92 ALA A N 1
ATOM 741 C CA . ALA A 1 92 ? -0.925 -0.243 -18.911 1.00 59.19 92 ALA A CA 1
ATOM 742 C C . ALA A 1 92 ? -0.586 1.266 -18.885 1.00 59.19 92 ALA A C 1
ATOM 744 O O . ALA A 1 92 ? 0.198 1.720 -18.050 1.00 59.19 92 ALA A O 1
ATOM 745 N N . ASP A 1 93 ? -1.180 2.035 -19.809 1.00 56.81 93 ASP A N 1
ATOM 746 C CA . ASP A 1 93 ? -1.004 3.486 -19.908 1.00 56.81 93 ASP A CA 1
ATOM 747 C C . ASP A 1 93 ? -1.430 4.143 -18.590 1.00 56.81 93 ASP A C 1
ATOM 749 O O . ASP A 1 93 ? -2.582 4.048 -18.156 1.00 56.81 93 ASP A O 1
ATOM 753 N N . ARG A 1 94 ? -0.476 4.812 -17.938 1.00 54.75 94 ARG A N 1
ATOM 754 C CA . ARG A 1 94 ? -0.640 5.393 -16.600 1.00 54.75 94 ARG A CA 1
ATOM 755 C C . ARG A 1 94 ? -1.592 6.584 -16.596 1.00 54.75 94 ARG A C 1
ATOM 757 O O . ARG A 1 94 ? -2.207 6.843 -15.566 1.00 54.75 94 ARG A O 1
ATOM 764 N N . THR A 1 95 ? -1.751 7.273 -17.729 1.00 57.31 95 THR A N 1
ATOM 765 C CA . THR A 1 95 ? -2.724 8.373 -17.862 1.00 57.31 95 THR A CA 1
ATOM 766 C C . THR A 1 95 ? -4.169 7.870 -17.839 1.00 57.31 95 THR A C 1
ATOM 768 O O . THR A 1 95 ? -5.093 8.644 -17.604 1.00 57.31 95 THR A O 1
ATOM 771 N N . LYS A 1 96 ? -4.349 6.559 -18.044 1.00 67.88 96 LYS A N 1
ATOM 772 C CA . LYS A 1 96 ? -5.626 5.853 -18.169 1.00 67.88 96 LYS A CA 1
ATOM 773 C C . LYS A 1 96 ? -5.621 4.546 -17.374 1.00 67.88 96 LYS A C 1
ATOM 775 O O . LYS A 1 96 ? -6.197 3.537 -17.783 1.00 67.88 96 LYS A O 1
ATOM 780 N N . ALA A 1 97 ? -4.969 4.554 -16.214 1.00 72.38 97 ALA A N 1
ATOM 781 C CA . ALA A 1 97 ? -4.778 3.364 -15.389 1.00 72.38 97 ALA A CA 1
ATOM 782 C C . ALA A 1 97 ? -6.076 2.582 -15.065 1.00 72.38 97 ALA A C 1
ATOM 784 O O . ALA A 1 97 ? -6.029 1.348 -15.105 1.00 72.38 97 ALA A O 1
ATOM 785 N N . PRO A 1 98 ? -7.241 3.215 -14.799 1.00 77.81 98 PRO A N 1
ATOM 786 C CA . PRO A 1 98 ? -8.491 2.490 -14.576 1.00 77.81 98 PRO A CA 1
ATOM 787 C C . PRO A 1 98 ? -8.999 1.800 -15.843 1.00 77.81 98 PRO A C 1
ATOM 789 O O . PRO A 1 98 ? -9.542 0.704 -15.761 1.00 77.81 98 PRO A O 1
ATOM 792 N N . GLU A 1 99 ? -8.804 2.411 -17.014 1.00 83.00 99 GLU A N 1
ATOM 793 C CA . GLU A 1 99 ? -9.218 1.861 -18.309 1.00 83.00 99 GLU A CA 1
ATOM 794 C C . GLU A 1 99 ? -8.363 0.643 -18.670 1.00 83.00 99 GLU A C 1
ATOM 796 O O . GLU A 1 99 ? -8.899 -0.393 -19.056 1.00 83.00 99 GLU A O 1
ATOM 801 N N . ALA A 1 100 ? -7.046 0.725 -18.468 1.00 81.12 100 ALA A N 1
ATOM 802 C CA . ALA A 1 100 ? -6.139 -0.397 -18.692 1.00 81.12 100 ALA A CA 1
ATOM 803 C C . ALA A 1 100 ? -6.403 -1.559 -17.716 1.00 81.12 100 ALA A C 1
ATOM 805 O O . ALA A 1 100 ? -6.458 -2.721 -18.123 1.00 81.12 100 ALA A O 1
ATOM 806 N N . ALA A 1 101 ? -6.628 -1.259 -16.432 1.00 84.94 101 ALA A N 1
ATOM 807 C CA . ALA A 1 101 ? -6.976 -2.278 -15.444 1.00 84.94 101 ALA A CA 1
ATOM 808 C C . ALA A 1 101 ? -8.349 -2.913 -15.728 1.00 84.94 101 ALA A C 1
ATOM 810 O O . ALA A 1 101 ? -8.514 -4.119 -15.540 1.00 84.94 101 ALA A O 1
ATOM 811 N N . ARG A 1 102 ? -9.308 -2.131 -16.241 1.00 88.44 102 ARG A N 1
ATOM 812 C CA . ARG A 1 102 ? -10.599 -2.639 -16.710 1.00 88.44 102 ARG A CA 1
ATOM 813 C C . ARG A 1 102 ? -10.442 -3.570 -17.908 1.00 88.44 102 ARG A C 1
ATOM 815 O O . ARG A 1 102 ? -11.020 -4.643 -17.893 1.00 88.44 102 ARG A O 1
ATOM 822 N N . GLN A 1 103 ? -9.639 -3.210 -18.908 1.00 88.31 103 GLN A N 1
ATOM 823 C CA . GLN A 1 103 ? -9.384 -4.085 -20.061 1.00 88.31 103 GLN A CA 1
ATOM 824 C C . GLN A 1 103 ? -8.774 -5.425 -19.637 1.00 88.31 103 GLN A C 1
ATOM 826 O O . GLN A 1 103 ? -9.143 -6.469 -20.171 1.00 88.31 103 GLN A O 1
ATOM 831 N N . LEU A 1 104 ? -7.858 -5.401 -18.664 1.00 86.75 104 LEU A N 1
ATOM 832 C CA . LEU A 1 104 ? -7.267 -6.612 -18.100 1.00 86.75 104 LEU A CA 1
ATOM 833 C C . LEU A 1 104 ? -8.328 -7.484 -17.408 1.00 86.75 104 LEU A C 1
ATOM 835 O O . LEU A 1 104 ? -8.367 -8.695 -17.611 1.00 86.75 104 LEU A O 1
ATOM 839 N N . TRP A 1 105 ? -9.214 -6.856 -16.633 1.00 90.88 105 TRP A N 1
ATOM 840 C CA . TRP A 1 105 ? -10.353 -7.520 -16.005 1.00 90.88 105 TRP A CA 1
ATOM 841 C C . TRP A 1 105 ? -11.340 -8.105 -17.027 1.00 90.88 105 TRP A C 1
ATOM 843 O O . TRP A 1 105 ? -11.741 -9.258 -16.893 1.00 90.88 105 TRP A O 1
ATOM 853 N N . ASP A 1 106 ? -11.674 -7.356 -18.078 1.00 91.19 106 ASP A N 1
ATOM 854 C CA . ASP A 1 106 ? -12.610 -7.778 -19.123 1.00 91.19 106 ASP A CA 1
ATOM 855 C C . ASP A 1 106 ? -12.086 -8.999 -19.913 1.00 91.19 106 ASP A C 1
ATOM 857 O O . ASP A 1 106 ? -12.885 -9.785 -20.424 1.00 91.19 106 ASP A O 1
ATOM 861 N N . GLN A 1 107 ? -10.760 -9.201 -19.990 1.00 90.69 107 GLN A N 1
ATOM 862 C CA . GLN A 1 107 ? -10.156 -10.387 -20.620 1.00 90.69 107 GLN A CA 1
ATOM 863 C C . GLN A 1 107 ? -10.215 -11.649 -19.745 1.00 90.69 107 GLN A C 1
ATOM 865 O O . GLN A 1 107 ? -10.406 -12.742 -20.276 1.00 90.69 107 GLN A O 1
ATOM 870 N N . GLU A 1 108 ? -10.072 -11.523 -18.423 1.00 91.62 108 GLU A N 1
ATOM 871 C CA . GLU A 1 108 ? -10.174 -12.649 -17.481 1.00 91.62 108 GLU A CA 1
ATOM 872 C C . GLU A 1 108 ? -11.139 -12.313 -16.316 1.00 91.62 108 GLU A C 1
ATOM 874 O O . GLU A 1 108 ? -10.702 -12.153 -15.171 1.00 91.62 108 GLU A O 1
ATOM 879 N N . PRO A 1 109 ? -12.470 -12.269 -16.549 1.00 92.44 109 PRO A N 1
ATOM 880 C CA . PRO A 1 109 ? -13.474 -11.839 -15.564 1.00 92.44 109 PRO A CA 1
ATOM 881 C C . PRO A 1 109 ? -13.747 -12.869 -14.451 1.00 92.44 109 PRO A C 1
ATOM 883 O O . PRO A 1 109 ? -14.724 -12.779 -13.707 1.00 92.44 109 PRO A O 1
ATOM 886 N N . THR A 1 110 ? -12.916 -13.901 -14.345 1.00 94.06 110 THR A N 1
ATOM 887 C CA . THR A 1 110 ? -12.910 -14.863 -13.234 1.00 94.06 110 THR A CA 1
ATOM 888 C C . THR A 1 110 ? -11.675 -14.700 -12.349 1.00 94.06 110 THR A C 1
ATOM 890 O O . THR A 1 110 ? -11.525 -15.416 -11.363 1.00 94.06 110 THR A O 1
ATOM 893 N N . ASN A 1 111 ? -10.772 -13.776 -12.691 1.00 93.31 111 ASN A N 1
ATOM 894 C CA . ASN A 1 111 ? -9.514 -13.567 -11.993 1.00 93.31 111 ASN A CA 1
ATOM 895 C C . ASN A 1 111 ? -9.658 -12.482 -10.910 1.00 93.31 111 ASN A C 1
ATOM 897 O O . ASN A 1 111 ? -9.616 -11.283 -11.194 1.00 93.31 111 ASN A O 1
ATOM 901 N N . ALA A 1 112 ? -9.791 -12.901 -9.647 1.00 94.19 112 ALA A N 1
ATOM 902 C CA . ALA A 1 112 ? -9.952 -11.990 -8.509 1.00 94.19 112 ALA A CA 1
ATOM 903 C C . ALA A 1 112 ? -8.807 -10.965 -8.373 1.00 94.19 112 ALA A C 1
ATOM 905 O O . ALA A 1 112 ? -9.042 -9.840 -7.930 1.00 94.19 112 ALA A O 1
ATOM 906 N N . ALA A 1 113 ? -7.589 -11.303 -8.816 1.00 91.88 113 ALA A N 1
ATOM 907 C CA . ALA A 1 113 ? -6.460 -10.378 -8.799 1.00 91.88 113 ALA A CA 1
ATOM 908 C C . ALA A 1 113 ? -6.662 -9.200 -9.763 1.00 91.88 113 ALA A C 1
ATOM 910 O O . ALA A 1 113 ? -6.344 -8.058 -9.429 1.00 91.88 113 ALA A O 1
ATOM 911 N N . PHE A 1 114 ? -7.224 -9.453 -10.947 1.00 91.38 114 PHE A N 1
ATOM 912 C CA . PHE A 1 114 ? -7.512 -8.399 -11.921 1.00 91.38 114 PHE A CA 1
ATOM 913 C C . PHE A 1 114 ? -8.674 -7.517 -11.474 1.00 91.38 114 PHE A C 1
ATOM 915 O O . PHE A 1 114 ? -8.581 -6.298 -11.614 1.00 91.38 114 PHE A O 1
ATOM 922 N N . LEU A 1 115 ? -9.701 -8.102 -10.845 1.00 93.69 115 LEU A N 1
ATOM 923 C CA . LEU A 1 115 ? -10.766 -7.330 -10.202 1.00 93.69 115 LEU A CA 1
ATOM 924 C C . LEU A 1 115 ? -10.209 -6.413 -9.106 1.00 93.69 115 LEU A C 1
ATOM 926 O O . LEU A 1 115 ? -10.546 -5.233 -9.071 1.00 93.69 115 LEU A O 1
ATOM 930 N N . ALA A 1 116 ? -9.338 -6.933 -8.235 1.00 91.75 116 ALA A N 1
ATOM 931 C CA . ALA A 1 116 ? -8.720 -6.151 -7.166 1.00 91.75 116 ALA A CA 1
ATOM 932 C C . ALA A 1 116 ? -7.887 -4.983 -7.717 1.00 91.75 116 ALA A C 1
ATOM 934 O O . ALA A 1 116 ? -8.022 -3.850 -7.253 1.00 91.75 116 ALA A O 1
ATOM 935 N N . ASN A 1 117 ? -7.081 -5.229 -8.755 1.00 88.75 117 ASN A N 1
ATOM 936 C CA . ASN A 1 117 ? -6.307 -4.183 -9.421 1.00 88.75 117 ASN A CA 1
ATOM 937 C C .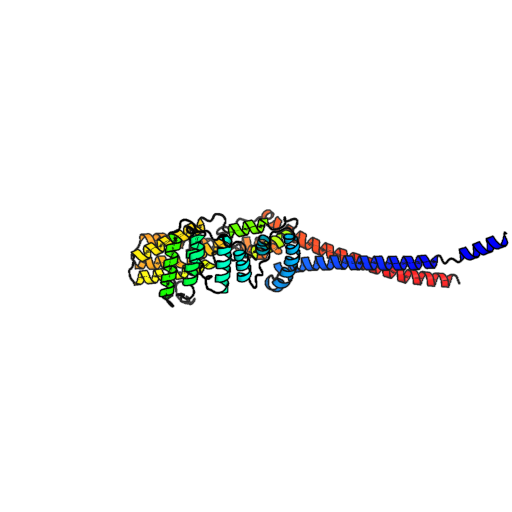 ASN A 1 117 ? -7.207 -3.120 -10.073 1.00 88.75 117 ASN A C 1
ATOM 939 O O . ASN A 1 117 ? -6.972 -1.925 -9.900 1.00 88.75 117 ASN A O 1
ATOM 943 N N . TYR A 1 118 ? -8.262 -3.542 -10.778 1.00 91.00 118 TYR A N 1
ATOM 944 C CA . TYR A 1 118 ? -9.243 -2.627 -11.362 1.00 91.00 118 TYR A CA 1
ATOM 945 C C . TYR A 1 118 ? -9.922 -1.771 -10.291 1.00 91.00 118 TYR A C 1
ATOM 947 O O . TYR A 1 118 ? -9.946 -0.548 -10.418 1.00 91.00 118 TYR A O 1
ATOM 955 N N . ALA A 1 119 ? -10.397 -2.386 -9.208 1.00 92.25 119 ALA A N 1
ATOM 956 C CA . ALA A 1 119 ? -11.050 -1.683 -8.113 1.00 92.25 119 ALA A CA 1
ATOM 957 C C . ALA A 1 119 ? -10.125 -0.666 -7.431 1.00 92.25 119 ALA A C 1
ATOM 959 O O . ALA A 1 119 ? -10.545 0.462 -7.181 1.00 92.25 119 ALA A O 1
ATOM 960 N N . ALA A 1 120 ? -8.860 -1.025 -7.188 1.00 88.62 120 ALA A N 1
ATOM 961 C CA . ALA A 1 120 ? -7.878 -0.118 -6.600 1.00 88.62 120 ALA A CA 1
ATOM 962 C C . ALA A 1 120 ? -7.561 1.078 -7.518 1.00 88.62 120 ALA A C 1
ATOM 964 O O . ALA A 1 120 ? -7.546 2.218 -7.050 1.00 88.62 120 ALA A O 1
ATOM 965 N N . CYS A 1 121 ? -7.337 0.839 -8.817 1.00 86.25 121 CYS A N 1
ATOM 966 C CA . CYS A 1 121 ? -7.097 1.905 -9.796 1.00 86.25 121 CYS A CA 1
ATOM 967 C C . CYS A 1 121 ? -8.315 2.825 -9.943 1.00 86.25 121 CYS A C 1
ATOM 969 O O . CYS A 1 121 ? -8.169 4.044 -9.922 1.00 86.25 121 CYS A O 1
ATOM 971 N N . TYR A 1 122 ? -9.511 2.246 -10.058 1.00 89.25 122 TYR A N 1
ATOM 972 C CA . TYR A 1 122 ? -10.755 2.998 -10.191 1.00 89.25 122 TYR A CA 1
ATOM 973 C C . TYR A 1 122 ? -11.016 3.864 -8.953 1.00 89.25 122 TYR A C 1
ATOM 975 O O . TYR A 1 122 ? -11.317 5.048 -9.093 1.00 89.25 122 TYR A O 1
ATOM 983 N N . PHE A 1 123 ? -10.820 3.314 -7.751 1.00 89.38 123 PHE A N 1
ATOM 984 C CA . PHE A 1 123 ? -10.991 4.059 -6.505 1.00 89.38 123 PHE A CA 1
ATOM 985 C C . PHE A 1 123 ? -10.004 5.216 -6.365 1.00 89.38 123 PHE A C 1
ATOM 987 O O . PHE A 1 123 ? -10.416 6.320 -6.032 1.00 89.38 123 PHE A O 1
ATOM 994 N N . ARG A 1 124 ? -8.723 4.998 -6.677 1.00 85.12 124 ARG A N 1
ATOM 995 C CA . ARG A 1 124 ? -7.701 6.051 -6.613 1.00 85.12 124 ARG A CA 1
ATOM 996 C C . ARG A 1 124 ? -8.045 7.264 -7.486 1.00 85.12 124 ARG A C 1
ATOM 998 O O . ARG A 1 124 ? -7.751 8.385 -7.089 1.00 85.12 124 ARG A O 1
ATOM 1005 N N . ASP A 1 125 ? -8.628 7.030 -8.660 1.00 83.38 125 ASP A N 1
ATOM 1006 C CA . ASP A 1 125 ? -8.820 8.081 -9.665 1.00 83.38 125 ASP A CA 1
ATOM 1007 C C . ASP A 1 125 ? -10.222 8.711 -9.613 1.00 83.38 125 ASP A C 1
ATOM 1009 O O . ASP A 1 125 ? -10.405 9.838 -10.069 1.00 83.38 125 ASP A O 1
ATOM 1013 N N . THR A 1 126 ? -11.216 8.006 -9.059 1.00 86.75 126 THR A N 1
ATOM 1014 C CA . THR A 1 126 ? -12.618 8.468 -9.021 1.00 86.75 126 THR A CA 1
ATOM 1015 C C . THR A 1 126 ? -13.173 8.683 -7.617 1.00 86.75 126 THR A C 1
ATOM 1017 O O . THR A 1 126 ? -14.287 9.187 -7.489 1.00 86.75 126 THR A O 1
ATOM 1020 N N . ASP A 1 127 ? -12.447 8.267 -6.573 1.00 86.50 127 ASP A N 1
ATOM 1021 C CA . ASP A 1 127 ? -12.933 8.182 -5.190 1.00 86.50 127 ASP A CA 1
ATOM 1022 C C . ASP A 1 127 ? -14.199 7.308 -5.019 1.00 86.50 127 ASP A C 1
ATOM 1024 O O . ASP A 1 127 ? -14.871 7.356 -3.986 1.00 86.50 127 ASP A O 1
ATOM 1028 N N . GLN A 1 128 ? -14.529 6.479 -6.017 1.00 89.44 128 GLN A N 1
ATOM 1029 C CA . GLN A 1 128 ? -15.692 5.590 -6.042 1.00 89.44 128 GLN A CA 1
ATOM 1030 C C . GLN A 1 128 ? -15.274 4.134 -6.262 1.00 89.44 128 GLN A C 1
ATOM 1032 O O . GLN A 1 128 ? -14.172 3.843 -6.716 1.00 89.44 128 GLN A O 1
ATOM 1037 N N . LEU A 1 129 ? -16.163 3.191 -5.954 1.00 92.38 129 LEU A N 1
ATOM 1038 C CA . LEU A 1 129 ? -15.954 1.781 -6.288 1.00 92.38 129 LEU A CA 1
ATOM 1039 C C . LEU A 1 129 ? -16.561 1.462 -7.658 1.00 92.38 129 LEU A C 1
ATOM 1041 O O . LEU A 1 129 ? -17.579 2.060 -8.021 1.00 92.38 129 LEU A O 1
ATOM 1045 N N . PRO A 1 130 ? -16.010 0.482 -8.394 1.00 92.50 130 PRO A N 1
ATOM 1046 C CA . PRO A 1 130 ? -16.689 -0.066 -9.556 1.00 92.50 130 PRO A CA 1
ATOM 1047 C C . PRO A 1 130 ? -18.100 -0.569 -9.205 1.00 92.50 130 PRO A C 1
ATOM 1049 O O . PRO A 1 130 ? -18.295 -1.146 -8.125 1.00 92.50 130 PRO A O 1
ATOM 1052 N N . PRO A 1 131 ? -19.082 -0.414 -10.112 1.00 90.94 131 PRO A N 1
ATOM 1053 C CA . PRO A 1 131 ? -20.409 -0.989 -9.929 1.00 90.94 131 PRO A CA 1
ATOM 1054 C C . PRO A 1 131 ? -20.330 -2.495 -9.665 1.00 90.94 131 PRO A C 1
ATOM 1056 O O . PRO A 1 131 ? -19.530 -3.198 -10.282 1.00 90.94 131 PRO A O 1
ATOM 1059 N N . ASN A 1 132 ? -21.169 -2.993 -8.757 1.00 92.50 132 ASN A N 1
ATOM 1060 C CA . ASN A 1 132 ? -21.269 -4.414 -8.403 1.00 92.50 132 ASN A CA 1
ATOM 1061 C C . ASN A 1 132 ? -19.958 -5.050 -7.895 1.00 92.50 132 ASN A C 1
ATOM 1063 O O . ASN A 1 132 ? -19.835 -6.277 -7.910 1.00 92.50 132 ASN A O 1
ATOM 1067 N N . LEU A 1 133 ? -18.984 -4.253 -7.421 1.00 94.94 133 LEU A N 1
ATOM 1068 C CA . LEU A 1 133 ? -17.715 -4.772 -6.893 1.00 94.94 133 LEU A CA 1
ATOM 1069 C C . LEU A 1 133 ? -17.949 -5.826 -5.807 1.00 94.94 133 LEU A C 1
ATOM 1071 O O . LEU A 1 133 ? -17.387 -6.912 -5.887 1.00 94.94 133 LEU A O 1
ATOM 1075 N N . MET A 1 134 ? -18.788 -5.515 -4.817 1.00 95.81 134 MET A N 1
ATOM 1076 C CA . MET A 1 134 ? -19.022 -6.396 -3.668 1.00 95.81 134 MET A CA 1
ATOM 1077 C C . MET A 1 134 ? -19.719 -7.700 -4.060 1.00 95.81 134 MET A C 1
ATOM 1079 O O . MET A 1 134 ? -19.327 -8.763 -3.593 1.00 95.81 134 MET A O 1
ATOM 1083 N N . GLU A 1 135 ? -20.704 -7.637 -4.958 1.00 96.31 135 GLU A N 1
ATOM 1084 C CA . GLU A 1 135 ? -21.377 -8.827 -5.494 1.00 96.31 135 GLU A CA 1
ATOM 1085 C C . GLU A 1 135 ? -20.393 -9.707 -6.279 1.00 96.31 135 GLU A C 1
ATOM 1087 O O . GLU A 1 135 ? -20.306 -10.918 -6.071 1.00 96.31 135 GLU A O 1
ATOM 1092 N N . THR A 1 136 ? -19.593 -9.084 -7.147 1.00 96.56 136 THR A N 1
ATOM 1093 C CA . THR A 1 136 ? -18.614 -9.787 -7.983 1.00 96.56 136 THR A CA 1
ATOM 1094 C C . THR A 1 136 ? -17.513 -10.418 -7.131 1.00 96.56 136 THR A C 1
ATOM 1096 O O . THR A 1 136 ? -17.177 -11.585 -7.334 1.00 96.56 136 THR A O 1
ATOM 1099 N N . ALA A 1 137 ? -16.986 -9.679 -6.152 1.00 95.81 137 ALA A N 1
ATOM 1100 C CA . ALA A 1 137 ? -15.991 -10.166 -5.204 1.00 95.81 137 ALA A CA 1
ATOM 1101 C C . ALA A 1 137 ? -16.541 -11.314 -4.350 1.00 95.81 137 ALA A C 1
ATOM 1103 O O . ALA A 1 137 ? -15.877 -12.337 -4.231 1.00 95.81 137 ALA A O 1
ATOM 1104 N N . GLY A 1 138 ? -17.776 -11.204 -3.850 1.00 95.31 138 GLY A N 1
ATOM 1105 C CA . GLY A 1 138 ? -18.423 -12.264 -3.073 1.00 95.31 138 GLY A CA 1
ATOM 1106 C C . GLY A 1 138 ? -18.606 -13.571 -3.851 1.00 95.31 138 GLY A C 1
ATOM 1107 O O . GLY A 1 138 ? -18.579 -14.647 -3.263 1.00 95.31 138 GLY A O 1
ATOM 1108 N N . ARG A 1 139 ? -18.736 -13.507 -5.182 1.00 96.25 139 ARG A N 1
ATOM 1109 C CA . ARG A 1 139 ? -18.784 -14.703 -6.035 1.00 96.25 139 ARG A CA 1
ATOM 1110 C C . ARG A 1 139 ? -17.404 -15.311 -6.293 1.00 96.25 139 ARG A C 1
ATOM 1112 O O . ARG A 1 139 ? -17.286 -16.529 -6.369 1.00 96.25 139 ARG A O 1
ATOM 1119 N N . LEU A 1 140 ? -16.391 -14.478 -6.520 1.00 96.62 140 LEU A N 1
ATOM 1120 C CA . LEU A 1 140 ? -15.062 -14.939 -6.940 1.00 96.62 140 LEU A CA 1
ATOM 1121 C C . LEU A 1 140 ? -14.175 -15.337 -5.769 1.00 96.62 140 LEU A C 1
ATOM 1123 O O . LEU A 1 140 ? -13.367 -16.252 -5.896 1.00 96.62 140 LEU A O 1
ATOM 1127 N N . ASP A 1 141 ? -14.294 -14.609 -4.666 1.00 96.12 141 ASP A N 1
ATOM 1128 C CA . ASP A 1 141 ? -13.416 -14.727 -3.516 1.00 96.12 141 ASP A CA 1
ATOM 1129 C C . ASP A 1 141 ? -14.126 -14.308 -2.210 1.00 96.12 141 ASP A C 1
ATOM 1131 O O . ASP A 1 141 ? -13.784 -13.279 -1.616 1.00 96.12 141 ASP A O 1
ATOM 1135 N N . PRO A 1 142 ? -15.138 -15.081 -1.765 1.00 96.44 142 PRO A N 1
ATOM 1136 C CA . PRO A 1 142 ? -15.977 -14.735 -0.612 1.00 96.44 142 PRO A CA 1
ATOM 1137 C C . PRO A 1 142 ? -15.208 -14.614 0.709 1.00 96.44 142 PRO A C 1
ATOM 1139 O O . PRO A 1 142 ? -15.642 -13.898 1.605 1.00 96.44 142 PRO A O 1
ATOM 1142 N N . ASP A 1 143 ? -14.063 -15.285 0.825 1.00 96.88 143 ASP A N 1
ATOM 1143 C CA . ASP A 1 143 ? -13.295 -15.396 2.068 1.00 96.88 143 ASP A CA 1
ATOM 1144 C C . ASP A 1 143 ? -12.282 -14.255 2.269 1.00 96.88 143 ASP A C 1
ATOM 1146 O O . ASP A 1 143 ? -11.507 -14.267 3.232 1.00 96.88 143 ASP A O 1
ATOM 1150 N N . ASN A 1 144 ? -12.236 -13.278 1.356 1.00 95.75 144 ASN A N 1
ATOM 1151 C CA . ASN A 1 144 ? -11.214 -12.236 1.343 1.00 95.75 144 ASN A CA 1
ATOM 1152 C C . ASN A 1 144 ? -11.724 -10.869 1.823 1.00 95.75 144 ASN A C 1
ATOM 1154 O O . ASN A 1 144 ? -12.387 -10.124 1.099 1.00 95.75 144 ASN A O 1
ATOM 1158 N N . GLY A 1 145 ? -11.293 -10.491 3.025 1.00 95.44 145 GLY A N 1
ATOM 1159 C CA . GLY A 1 145 ? -11.557 -9.217 3.691 1.00 95.44 145 GLY A CA 1
ATOM 1160 C C . GLY A 1 145 ? -10.972 -7.980 3.016 1.00 95.44 145 GLY A C 1
ATOM 1161 O O . GLY A 1 145 ? -11.344 -6.865 3.384 1.00 95.44 145 GLY A O 1
ATOM 1162 N N . TRP A 1 146 ? -10.113 -8.121 2.000 1.00 94.56 146 TRP A N 1
ATOM 1163 C CA . TRP A 1 146 ? -9.571 -6.956 1.294 1.00 94.56 146 TRP A CA 1
ATOM 1164 C C . TRP A 1 146 ? -10.650 -6.166 0.529 1.00 94.56 146 TRP A C 1
ATOM 1166 O O . TRP A 1 146 ? -10.619 -4.935 0.545 1.00 94.56 146 TRP A O 1
ATOM 1176 N N . PHE A 1 147 ? -11.636 -6.833 -0.088 1.00 95.94 147 PHE A N 1
ATOM 1177 C CA . PHE A 1 147 ? -12.702 -6.143 -0.832 1.00 95.94 147 PHE A CA 1
ATOM 1178 C C . PHE A 1 147 ? -13.649 -5.343 0.081 1.00 95.94 147 PHE A C 1
ATOM 1180 O O . PHE A 1 147 ? -13.843 -4.154 -0.191 1.00 95.94 147 PHE A O 1
ATOM 1187 N N . PRO A 1 148 ? -14.180 -5.903 1.193 1.00 96.94 148 PRO A N 1
ATOM 1188 C CA . PRO A 1 148 ? -14.909 -5.097 2.169 1.00 96.94 148 PRO A CA 1
ATOM 1189 C C . PRO A 1 148 ? -14.051 -3.975 2.763 1.00 96.94 148 PRO A C 1
ATOM 1191 O O . PRO A 1 148 ? -14.551 -2.871 2.940 1.00 96.94 148 PRO A O 1
ATOM 1194 N N . ALA A 1 149 ? -12.749 -4.182 2.994 1.00 95.50 149 ALA A N 1
ATOM 1195 C CA . ALA A 1 149 ? -11.879 -3.097 3.454 1.00 95.50 149 ALA A CA 1
ATOM 1196 C C . ALA A 1 149 ? -11.773 -1.960 2.423 1.00 95.50 149 ALA A C 1
ATOM 1198 O O . ALA A 1 149 ? -11.868 -0.788 2.784 1.00 95.50 149 ALA A O 1
ATOM 1199 N N . LEU A 1 150 ? -11.651 -2.268 1.130 1.00 95.06 150 LEU A N 1
ATOM 1200 C CA . LEU A 1 150 ? -11.690 -1.240 0.088 1.00 95.06 150 LEU A CA 1
ATOM 1201 C C . LEU A 1 150 ? -13.031 -0.484 0.089 1.00 95.06 150 LEU A C 1
ATOM 1203 O O . LEU A 1 150 ? -13.045 0.743 -0.014 1.00 95.06 150 LEU A O 1
ATOM 1207 N N . ALA A 1 151 ? -14.150 -1.186 0.287 1.00 96.00 151 ALA A N 1
ATOM 1208 C CA . ALA A 1 151 ? -15.462 -0.554 0.410 1.00 96.00 151 ALA A CA 1
ATOM 1209 C C . ALA A 1 151 ? -15.603 0.319 1.669 1.00 96.00 151 ALA A C 1
ATOM 1211 O O . ALA A 1 151 ? -16.188 1.409 1.615 1.00 96.00 151 ALA A O 1
ATOM 1212 N N . ALA A 1 152 ? -15.000 -0.106 2.781 1.00 96.31 152 ALA A N 1
ATOM 1213 C CA . ALA A 1 152 ? -14.893 0.688 3.997 1.00 96.31 152 ALA A CA 1
ATOM 1214 C C . ALA A 1 152 ? -14.127 1.990 3.736 1.00 96.31 152 ALA A C 1
ATOM 1216 O O . ALA A 1 152 ? -14.543 3.052 4.199 1.00 96.31 152 ALA A O 1
ATOM 1217 N N . ALA A 1 153 ? -13.038 1.927 2.966 1.00 93.88 153 ALA A N 1
ATOM 1218 C CA . ALA A 1 153 ? -12.231 3.091 2.620 1.00 93.88 153 ALA A CA 1
ATOM 1219 C C . ALA A 1 153 ? -12.976 4.082 1.717 1.00 93.88 153 ALA A C 1
ATOM 1221 O O . ALA A 1 153 ? -12.926 5.287 1.967 1.00 93.88 153 ALA A O 1
ATOM 1222 N N . ALA A 1 154 ? -13.715 3.580 0.725 1.00 93.69 154 ALA A N 1
ATOM 1223 C CA . ALA A 1 154 ? -14.548 4.415 -0.132 1.00 93.69 154 ALA A CA 1
ATOM 1224 C C . ALA A 1 154 ? -15.659 5.120 0.655 1.00 93.69 154 ALA A C 1
ATOM 1226 O O . ALA A 1 154 ? -15.872 6.319 0.489 1.00 93.69 154 ALA A O 1
ATOM 1227 N N . SER A 1 155 ? -16.299 4.407 1.585 1.00 94.69 155 SER A N 1
ATOM 1228 C CA . SER A 1 155 ? -17.323 4.983 2.468 1.00 94.69 155 SER A CA 1
ATOM 1229 C C . SER A 1 155 ? -16.726 5.974 3.479 1.00 94.69 155 SER A C 1
ATOM 1231 O O . SER A 1 155 ? -17.361 6.959 3.837 1.00 94.69 155 SER A O 1
ATOM 1233 N N . ALA A 1 156 ? -15.477 5.768 3.915 1.00 93.25 156 ALA A N 1
ATOM 1234 C CA . ALA A 1 156 ? -14.772 6.704 4.794 1.00 93.25 156 ALA A CA 1
ATOM 1235 C C . ALA A 1 156 ? -14.427 8.034 4.104 1.00 93.25 156 ALA A C 1
ATOM 1237 O O . ALA A 1 156 ? -14.164 9.033 4.782 1.00 93.25 156 ALA A O 1
ATOM 1238 N N . ASN A 1 157 ? -14.371 8.065 2.770 1.00 90.38 157 ASN A N 1
ATOM 1239 C CA . ASN A 1 157 ? -13.944 9.260 2.064 1.00 90.38 157 ASN A CA 1
ATOM 1240 C C . ASN A 1 157 ? -14.977 10.387 2.213 1.00 90.38 157 ASN A C 1
ATOM 1242 O O . ASN A 1 157 ? -16.167 10.227 1.940 1.00 90.38 157 ASN A O 1
ATOM 1246 N N . GLY A 1 158 ? -14.512 11.540 2.692 1.00 88.62 158 GLY A N 1
ATOM 1247 C CA . GLY A 1 158 ? -15.364 12.687 2.992 1.00 88.62 158 GLY A CA 1
ATOM 1248 C C . GLY A 1 158 ? -16.310 12.519 4.190 1.00 88.62 158 GLY A C 1
ATOM 1249 O O . GLY A 1 158 ? -17.048 13.458 4.470 1.00 88.62 158 GLY A O 1
ATOM 1250 N N . SER A 1 159 ? -16.293 11.397 4.925 1.00 93.44 159 SER A N 1
ATOM 1251 C CA . SER A 1 159 ? -17.195 11.207 6.077 1.00 93.44 159 SER A CA 1
ATOM 1252 C C . SER A 1 159 ? -16.735 11.952 7.331 1.00 93.44 159 SER A C 1
ATOM 1254 O O . SER A 1 159 ? -17.551 12.329 8.174 1.00 93.44 159 SER A O 1
ATOM 1256 N N . VAL A 1 160 ? -15.428 12.203 7.459 1.00 93.00 160 VAL A N 1
ATOM 1257 C CA . VAL A 1 160 ? -14.824 12.826 8.643 1.00 93.00 160 VAL A CA 1
ATOM 1258 C C . VAL A 1 160 ? -13.746 13.840 8.275 1.00 93.00 160 VAL A C 1
ATOM 1260 O O . VAL A 1 160 ? -12.979 13.665 7.325 1.00 93.00 160 VAL A O 1
ATOM 1263 N N . LYS A 1 161 ? -13.632 14.895 9.083 1.00 91.69 161 LYS A N 1
ATOM 1264 C CA . LYS A 1 161 ? -12.583 15.912 8.981 1.00 91.69 161 LYS A CA 1
ATOM 1265 C C . LYS A 1 161 ? -11.921 16.082 10.338 1.00 91.69 161 LYS A C 1
ATOM 1267 O O . LYS A 1 161 ? -12.567 16.442 11.310 1.00 91.69 161 LYS A O 1
ATOM 1272 N N . GLY A 1 162 ? -10.623 15.815 10.410 1.00 85.06 162 GLY A N 1
ATOM 1273 C CA . GLY A 1 162 ? -9.874 16.029 11.645 1.00 85.06 162 GLY A CA 1
ATOM 1274 C C . GLY A 1 162 ? -9.336 17.453 11.712 1.00 85.06 162 GLY A C 1
ATOM 1275 O O . GLY A 1 162 ? -8.696 17.894 10.752 1.00 85.06 162 GLY A O 1
ATOM 1276 N N . GLU A 1 163 ? -9.502 18.113 12.853 1.00 80.25 163 GLU A N 1
ATOM 1277 C CA . GLU A 1 163 ? -8.998 19.467 13.101 1.00 80.25 163 GLU A CA 1
ATOM 1278 C C . GLU A 1 163 ? -7.465 19.520 12.993 1.00 80.25 163 GLU A C 1
ATOM 1280 O O . GLU A 1 163 ? -6.762 18.615 13.455 1.00 80.25 163 GLU A O 1
ATOM 1285 N N . SER A 1 164 ? -6.915 20.545 12.331 1.00 61.50 164 SER A N 1
ATOM 1286 C CA . SER A 1 164 ? -5.460 20.701 12.279 1.00 61.50 164 SER A CA 1
ATOM 1287 C C . SER A 1 164 ? -4.966 21.158 13.644 1.00 61.50 164 SER A C 1
ATOM 1289 O O . SER A 1 164 ? -5.378 22.215 14.120 1.00 61.50 164 SER A O 1
ATOM 1291 N N . VAL A 1 165 ? -4.047 20.409 14.246 1.00 58.12 165 VAL A N 1
ATOM 1292 C CA . VAL A 1 165 ? -3.346 20.872 15.444 1.00 58.12 165 VAL A CA 1
ATOM 1293 C C . VAL A 1 165 ? -2.467 22.052 15.023 1.00 58.12 165 VAL A C 1
ATOM 1295 O O . VAL A 1 165 ? -1.460 21.869 14.340 1.00 58.12 165 VAL A O 1
ATOM 1298 N N . THR A 1 166 ? -2.868 23.278 15.362 1.00 46.66 166 THR A N 1
ATOM 1299 C CA . THR A 1 166 ? -2.038 24.471 15.151 1.00 46.66 166 THR A CA 1
ATOM 1300 C C . THR A 1 166 ? -0.774 24.345 15.997 1.00 46.66 166 THR A C 1
ATOM 1302 O O . THR A 1 166 ? -0.858 24.054 17.190 1.00 46.66 166 THR A O 1
ATOM 1305 N N . SER A 1 167 ? 0.399 24.572 15.397 1.00 44.69 167 SER A N 1
ATOM 1306 C CA . SER A 1 167 ? 1.718 24.284 15.989 1.00 44.69 167 SER A CA 1
ATOM 1307 C C . SER A 1 167 ? 2.090 25.107 17.237 1.00 44.69 167 SER A C 1
ATOM 1309 O O . SER A 1 167 ? 3.228 25.035 17.691 1.00 44.69 167 SER A O 1
ATOM 1311 N N . SER A 1 168 ? 1.173 25.907 17.783 1.00 40.44 168 SER A N 1
ATOM 1312 C CA . SER A 1 168 ? 1.387 26.815 18.916 1.00 40.44 168 SER A CA 1
ATOM 1313 C C . SER A 1 168 ? 0.764 26.343 20.239 1.00 40.44 168 SER A C 1
ATOM 1315 O O . SER A 1 168 ? 0.977 26.981 21.268 1.00 40.44 168 SER A O 1
ATOM 1317 N N . GLY A 1 169 ? 0.022 25.230 20.255 1.00 40.06 169 GLY A N 1
ATOM 1318 C CA . GLY A 1 169 ? -0.613 24.685 21.460 1.00 40.06 169 GLY A CA 1
ATOM 1319 C C . GLY A 1 169 ? 0.105 23.448 21.998 1.00 40.06 169 GLY A C 1
ATOM 1320 O O . GLY A 1 169 ? 0.485 22.563 21.235 1.00 40.06 169 GLY A O 1
ATOM 1321 N N . LYS A 1 170 ? 0.283 23.374 23.322 1.00 40.03 170 LYS A N 1
ATOM 1322 C CA . LYS A 1 170 ? 0.814 22.204 24.041 1.00 40.03 170 LYS A CA 1
ATOM 1323 C C . LYS A 1 170 ? 0.186 20.899 23.528 1.00 40.03 170 LYS A C 1
ATOM 1325 O O . LYS A 1 170 ? -0.983 20.638 23.784 1.00 40.03 170 LYS A O 1
ATOM 1330 N N . GLY A 1 171 ? 1.003 20.066 22.882 1.00 45.22 171 GLY A N 1
ATOM 1331 C CA . GLY A 1 171 ? 0.721 18.647 22.676 1.00 45.22 171 GLY A CA 1
ATOM 1332 C C . GLY A 1 171 ? 0.890 18.155 21.241 1.00 45.22 171 GLY A C 1
ATOM 1333 O O . GLY A 1 171 ? -0.085 17.767 20.612 1.00 45.22 171 GLY A O 1
ATOM 1334 N N . VAL A 1 172 ? 2.135 17.990 20.776 1.00 50.62 172 VAL A N 1
ATOM 1335 C CA . VAL A 1 172 ? 2.477 17.146 19.598 1.00 50.62 172 VAL A CA 1
ATOM 1336 C C . VAL A 1 172 ? 1.952 15.691 19.751 1.00 50.62 172 VAL A C 1
ATOM 1338 O O . VAL A 1 172 ? 1.916 14.909 18.798 1.00 50.62 172 VAL A O 1
ATOM 1341 N N . HIS A 1 173 ? 1.486 15.340 20.954 1.00 58.44 173 HIS A N 1
ATOM 1342 C CA . HIS A 1 173 ? 1.000 14.025 21.362 1.00 58.44 173 HIS A CA 1
ATOM 1343 C C . HIS A 1 173 ? -0.497 13.979 21.736 1.00 58.44 173 HIS A C 1
ATOM 1345 O O . HIS A 1 173 ? -0.965 12.922 22.150 1.00 58.44 173 HIS A O 1
ATOM 1351 N N . ALA A 1 174 ? -1.264 15.070 21.600 1.00 68.88 174 ALA A N 1
ATOM 1352 C CA . ALA A 1 174 ? -2.701 15.046 21.901 1.00 68.88 174 ALA A CA 1
ATOM 1353 C C . ALA A 1 174 ? -3.495 14.249 20.836 1.00 68.88 174 ALA A C 1
ATOM 1355 O O . ALA A 1 174 ? -3.117 14.271 19.657 1.00 68.88 174 ALA A O 1
ATOM 1356 N N . PRO A 1 175 ? -4.578 13.535 21.214 1.00 80.50 175 PRO A N 1
ATOM 1357 C CA . PRO A 1 175 ? -5.450 12.870 20.250 1.00 80.50 175 PRO A CA 1
ATOM 1358 C C . PRO A 1 175 ? -6.118 13.912 19.347 1.00 80.50 175 PRO A C 1
ATOM 1360 O O . PRO A 1 175 ? -6.492 14.998 19.793 1.00 80.50 175 PRO A O 1
ATOM 1363 N N . LYS A 1 176 ? -6.262 13.590 18.060 1.00 84.81 176 LYS A N 1
ATOM 1364 C CA . LYS A 1 176 ? -6.874 14.508 17.097 1.00 84.81 176 LYS A CA 1
ATOM 1365 C C . LYS A 1 176 ? -8.384 14.549 17.321 1.00 84.81 176 LYS A C 1
ATOM 1367 O O . LYS A 1 176 ? -8.998 13.491 17.408 1.00 84.81 176 LYS A O 1
ATOM 1372 N N . VAL A 1 177 ? -8.987 15.733 17.364 1.00 88.62 177 VAL A N 1
ATOM 1373 C CA . VAL A 1 177 ? -10.451 15.863 17.402 1.00 88.62 177 VAL A CA 1
ATOM 1374 C C . VAL A 1 177 ? -11.003 15.724 15.984 1.00 88.62 177 VAL A C 1
ATOM 1376 O O . VAL A 1 177 ? -10.489 16.336 15.039 1.00 88.62 177 VAL A O 1
ATOM 1379 N N . TRP A 1 178 ? -12.024 14.884 15.826 1.00 91.81 178 TRP A N 1
ATOM 1380 C CA . TRP A 1 178 ? -12.672 14.613 14.546 1.00 91.81 178 TRP A CA 1
ATOM 1381 C C . TRP A 1 178 ? -14.080 15.201 14.510 1.00 91.81 178 TRP A C 1
ATOM 1383 O O . TRP A 1 178 ? -14.896 14.953 15.397 1.00 91.81 178 TRP A O 1
ATOM 1393 N N . THR A 1 179 ? -14.369 15.947 13.446 1.00 93.94 179 THR A N 1
ATOM 1394 C CA . THR A 1 179 ? -15.717 16.369 13.065 1.00 93.94 179 THR A CA 1
ATOM 1395 C C . THR A 1 179 ? -16.303 15.342 12.102 1.00 93.94 179 THR A C 1
ATOM 1397 O O . THR A 1 179 ? -15.663 14.984 11.109 1.00 93.94 179 THR A O 1
ATOM 1400 N N . ILE A 1 180 ? -17.522 14.884 12.375 1.00 95.75 180 ILE A N 1
ATOM 1401 C CA . ILE A 1 180 ? -18.260 13.969 11.499 1.00 95.75 180 ILE A CA 1
ATOM 1402 C C . ILE A 1 180 ? -19.053 14.816 10.515 1.00 95.75 180 ILE A C 1
ATOM 1404 O O . ILE A 1 180 ? -19.883 15.623 10.922 1.00 95.75 180 ILE A O 1
ATOM 1408 N N . LEU A 1 181 ? -18.746 14.663 9.231 1.00 95.94 181 LEU A N 1
ATOM 1409 C CA . LEU A 1 181 ? -19.418 15.374 8.147 1.00 95.94 181 LEU A CA 1
ATOM 1410 C C . LEU A 1 181 ? -20.643 14.598 7.663 1.00 95.94 181 LEU A C 1
ATOM 1412 O O . LEU A 1 181 ? -21.668 15.200 7.365 1.00 95.94 181 LEU A O 1
ATOM 1416 N N . ASP A 1 182 ? -20.525 13.272 7.611 1.00 96.12 182 ASP A N 1
ATOM 1417 C CA . ASP A 1 182 ? -21.567 12.365 7.137 1.00 96.12 182 ASP A CA 1
ATOM 1418 C C . ASP A 1 182 ? -21.619 11.128 8.056 1.00 96.12 182 ASP A C 1
ATOM 1420 O O . ASP A 1 182 ? -20.772 10.230 7.943 1.00 96.12 182 ASP A O 1
ATOM 1424 N N . PRO A 1 183 ? -22.559 11.100 9.021 1.00 95.38 183 PRO A N 1
ATOM 1425 C CA . PRO A 1 183 ? -22.700 9.990 9.957 1.00 95.38 183 PRO A CA 1
ATOM 1426 C C . PRO A 1 183 ? -23.058 8.668 9.276 1.00 95.38 183 PRO A C 1
ATOM 1428 O O . PRO A 1 183 ? -22.550 7.628 9.682 1.00 95.38 183 PRO A O 1
ATOM 1431 N N . GLU A 1 184 ? -23.888 8.691 8.230 1.00 96.75 184 GLU A N 1
ATOM 1432 C CA . GLU A 1 184 ? -24.328 7.473 7.540 1.00 96.75 184 GLU A CA 1
ATOM 1433 C C . GLU A 1 184 ? -23.157 6.807 6.819 1.00 96.75 184 GLU A C 1
ATOM 1435 O O . GLU A 1 184 ? -22.938 5.602 6.958 1.00 96.75 184 GLU A O 1
ATOM 1440 N N . LYS A 1 185 ? -22.333 7.603 6.128 1.00 96.19 185 LYS A N 1
ATOM 1441 C CA . LYS A 1 185 ? -21.096 7.110 5.510 1.00 96.19 185 LYS A CA 1
ATOM 1442 C C . LYS A 1 185 ? -20.089 6.585 6.525 1.00 96.19 185 LYS A C 1
ATOM 1444 O O . LYS A 1 185 ? -19.398 5.601 6.250 1.00 96.19 185 LYS A O 1
ATOM 1449 N N . LEU A 1 186 ? -19.990 7.224 7.693 1.00 97.00 186 LEU A N 1
ATOM 1450 C CA . LEU A 1 186 ? -19.140 6.731 8.773 1.00 97.00 186 LEU A CA 1
ATOM 1451 C C . LEU A 1 186 ? -19.623 5.359 9.260 1.00 97.00 186 LEU A C 1
ATOM 1453 O O . LEU A 1 186 ? -18.820 4.431 9.309 1.00 97.00 186 LEU A O 1
ATOM 1457 N N . GLU A 1 187 ? -20.913 5.197 9.558 1.00 97.50 187 GLU A N 1
ATOM 1458 C CA . GLU A 1 187 ? -21.462 3.899 9.974 1.00 97.50 187 GLU A CA 1
ATOM 1459 C C . GLU A 1 187 ? -21.310 2.833 8.887 1.00 97.50 187 GLU A C 1
ATOM 1461 O O . GLU A 1 187 ? -20.918 1.704 9.179 1.00 97.50 187 GLU A O 1
ATOM 1466 N N . GLN A 1 188 ? -21.535 3.190 7.621 1.00 96.88 188 GLN A N 1
ATOM 1467 C CA . GLN A 1 188 ? -21.335 2.281 6.496 1.00 96.88 188 GLN A CA 1
ATOM 1468 C C . GLN A 1 188 ? -19.871 1.830 6.383 1.00 96.88 188 GLN A C 1
ATOM 1470 O O . GLN A 1 188 ? -19.599 0.642 6.198 1.00 96.88 188 GLN A O 1
ATOM 1475 N N . SER A 1 189 ? -18.920 2.755 6.550 1.00 97.38 189 SER A N 1
ATOM 1476 C CA . SER A 1 189 ? -17.489 2.441 6.579 1.00 97.38 189 SER A CA 1
ATOM 1477 C C . SER A 1 189 ? -17.148 1.443 7.688 1.00 97.38 189 SER A C 1
ATOM 1479 O O . SER A 1 189 ? -16.467 0.449 7.439 1.00 97.38 189 SER A O 1
ATOM 1481 N N . ILE A 1 190 ? -17.670 1.666 8.896 1.00 98.06 190 ILE A N 1
ATOM 1482 C CA . ILE A 1 190 ? -17.443 0.789 10.049 1.00 98.06 190 ILE A CA 1
ATOM 1483 C C . ILE A 1 190 ? -18.136 -0.570 9.870 1.00 98.06 190 ILE A C 1
ATOM 1485 O O . ILE A 1 190 ? -17.555 -1.600 10.197 1.00 98.06 190 ILE A O 1
ATOM 1489 N N . SER A 1 191 ? -19.319 -0.618 9.256 1.00 98.12 191 SER A N 1
ATOM 1490 C CA . SER A 1 191 ? -19.978 -1.879 8.896 1.00 98.12 191 SER A CA 1
ATOM 1491 C C . SER A 1 191 ? -19.127 -2.719 7.939 1.00 98.12 191 SER A C 1
ATOM 1493 O O . SER A 1 191 ? -18.970 -3.922 8.143 1.00 98.12 191 SER A O 1
ATOM 1495 N N . PHE A 1 192 ? -18.551 -2.107 6.902 1.00 97.94 192 PHE A N 1
ATOM 1496 C CA . PHE A 1 192 ? -17.646 -2.816 5.996 1.00 97.94 192 PHE A CA 1
ATOM 1497 C C . PHE A 1 192 ? -16.332 -3.221 6.673 1.00 97.94 192 PHE A C 1
ATOM 1499 O O . PHE A 1 192 ? -15.773 -4.265 6.340 1.00 97.94 192 PHE A O 1
ATOM 1506 N N . LEU A 1 193 ? -15.858 -2.439 7.648 1.00 97.50 193 LEU A N 1
ATOM 1507 C CA . LEU A 1 193 ? -14.706 -2.800 8.470 1.00 97.50 193 LEU A CA 1
ATOM 1508 C C . LEU A 1 193 ? -14.964 -4.075 9.282 1.00 97.50 193 LEU A C 1
ATOM 1510 O O . LEU A 1 193 ? -14.122 -4.970 9.270 1.00 97.50 193 LEU A O 1
ATOM 1514 N N . HIS A 1 194 ? -16.125 -4.168 9.940 1.00 97.81 194 HIS A N 1
ATOM 1515 C CA . HIS A 1 194 ? -16.549 -5.372 10.658 1.00 97.81 194 HIS A CA 1
ATOM 1516 C C . HIS A 1 194 ? -16.556 -6.589 9.725 1.00 97.81 194 HIS A C 1
ATOM 1518 O O . HIS A 1 194 ? -15.934 -7.604 10.022 1.00 97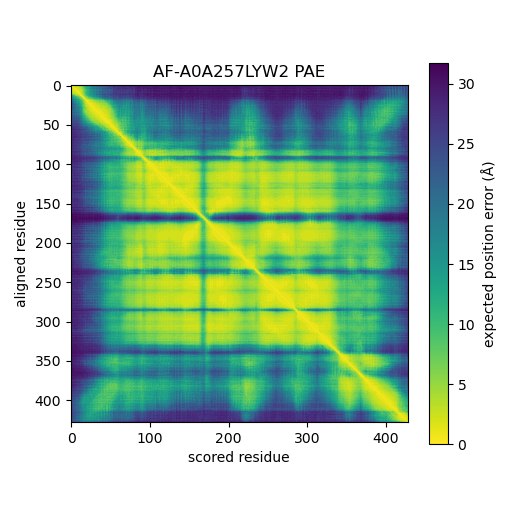.81 194 HIS A O 1
ATOM 1524 N N . GLN A 1 195 ? -17.175 -6.454 8.545 1.00 97.19 195 GLN A N 1
ATOM 1525 C CA . GLN A 1 195 ? -17.197 -7.523 7.540 1.00 97.19 195 GLN A CA 1
ATOM 1526 C C . GLN A 1 195 ? -15.783 -7.931 7.104 1.00 97.19 195 GLN A C 1
ATOM 1528 O O . GLN A 1 195 ? -15.493 -9.116 6.983 1.00 97.19 195 GLN A O 1
ATOM 1533 N N . ALA A 1 196 ? -14.883 -6.966 6.889 1.00 97.12 196 ALA A N 1
ATOM 1534 C CA . ALA A 1 196 ? -13.498 -7.246 6.515 1.00 97.12 196 ALA A CA 1
ATOM 1535 C C . ALA A 1 196 ? -12.747 -8.040 7.594 1.00 97.12 196 ALA A C 1
ATOM 1537 O O . ALA A 1 196 ? -11.955 -8.920 7.261 1.00 97.12 196 ALA A O 1
ATOM 1538 N N . ALA A 1 197 ? -12.971 -7.711 8.868 1.00 97.06 197 ALA A N 1
ATOM 1539 C CA . ALA A 1 197 ? -12.297 -8.333 10.003 1.00 97.06 197 ALA A CA 1
ATOM 1540 C C . ALA A 1 197 ? -12.811 -9.745 10.328 1.00 97.06 197 ALA A C 1
ATOM 1542 O O . ALA A 1 197 ? -12.062 -10.550 10.882 1.00 97.06 197 ALA A O 1
ATOM 1543 N N . GLU A 1 198 ? -14.063 -10.048 9.980 1.00 96.50 198 GLU A N 1
ATOM 1544 C CA . GLU A 1 198 ? -14.679 -11.367 10.172 1.00 96.50 198 GLU A CA 1
ATOM 1545 C C . GLU A 1 198 ? -14.198 -12.405 9.139 1.00 96.50 198 GLU A C 1
ATOM 1547 O O . GLU A 1 198 ? -14.289 -13.610 9.381 1.00 96.50 198 GLU A O 1
ATOM 1552 N N . LEU A 1 199 ? -13.657 -11.957 8.001 1.00 96.25 199 LEU A N 1
ATOM 1553 C CA . LEU A 1 199 ? -13.206 -12.840 6.928 1.00 96.25 199 LEU A CA 1
ATOM 1554 C C . LEU A 1 199 ? -11.803 -13.425 7.189 1.00 96.25 199 LEU A C 1
ATOM 1556 O O . LEU A 1 199 ? -10.909 -12.735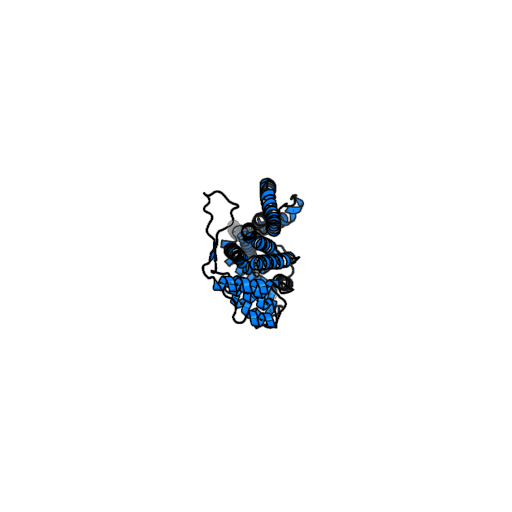 7.685 1.00 96.25 199 LEU A O 1
ATOM 1560 N N . PRO A 1 200 ? -11.566 -14.703 6.833 1.00 93.31 200 PRO A N 1
ATOM 1561 C CA . PRO A 1 200 ? -10.359 -15.429 7.231 1.00 93.31 200 PRO A CA 1
ATOM 1562 C C . PRO A 1 200 ? -9.104 -15.044 6.435 1.00 93.31 200 PRO A C 1
ATOM 1564 O O . PRO A 1 200 ? -7.989 -15.329 6.882 1.00 93.31 200 PRO A O 1
ATOM 1567 N N . ARG A 1 201 ? -9.252 -14.434 5.251 1.00 92.12 201 ARG A N 1
ATOM 1568 C CA . ARG A 1 201 ? -8.132 -14.024 4.393 1.00 92.12 201 ARG A CA 1
ATOM 1569 C C . ARG A 1 201 ? -8.150 -12.520 4.158 1.00 92.12 201 ARG A C 1
ATOM 1571 O O . ARG A 1 201 ? -9.201 -11.913 4.043 1.00 92.12 201 ARG A O 1
ATOM 1578 N N . PHE A 1 202 ? -6.969 -11.923 4.019 1.00 90.94 202 PHE A N 1
ATOM 1579 C CA . PHE A 1 202 ? -6.810 -10.525 3.625 1.00 90.94 202 PHE A CA 1
ATOM 1580 C C . PHE A 1 202 ? -5.697 -10.429 2.582 1.00 90.94 202 PHE A C 1
ATOM 1582 O O . PHE A 1 202 ? -4.514 -10.409 2.932 1.00 90.94 202 PHE A O 1
ATOM 1589 N N . GLU A 1 203 ? -6.055 -10.420 1.299 1.00 89.12 203 GLU A N 1
ATOM 1590 C CA . GLU A 1 203 ? -5.098 -10.429 0.189 1.00 89.12 203 GLU A CA 1
ATOM 1591 C C . GLU A 1 203 ? -5.466 -9.395 -0.874 1.00 89.12 203 GLU A C 1
ATOM 1593 O O . GLU A 1 203 ? -6.543 -9.434 -1.462 1.00 89.12 203 GLU A O 1
ATOM 1598 N N . SER A 1 204 ? -4.530 -8.486 -1.149 1.00 85.75 204 SER A N 1
ATOM 1599 C CA . SER A 1 204 ? -4.684 -7.439 -2.158 1.00 85.75 204 SER A CA 1
ATOM 1600 C C . SER A 1 204 ? -4.244 -7.848 -3.560 1.00 85.75 204 SER A C 1
ATOM 1602 O O . SER A 1 204 ? -4.303 -7.046 -4.490 1.00 85.75 204 SER A O 1
ATOM 1604 N N . TYR A 1 205 ? -3.721 -9.067 -3.703 1.00 87.69 205 TYR A N 1
ATOM 1605 C CA . TYR A 1 205 ? -3.186 -9.641 -4.936 1.00 87.69 205 TYR A CA 1
ATOM 1606 C C . TYR A 1 205 ? -1.994 -8.925 -5.581 1.00 87.69 205 TYR A C 1
ATOM 1608 O O . TYR A 1 205 ? -1.386 -9.496 -6.490 1.00 87.69 205 TYR A O 1
ATOM 1616 N N . GLN A 1 206 ? -1.580 -7.754 -5.092 1.00 80.75 206 GLN A N 1
ATOM 1617 C CA . GLN A 1 206 ? -0.487 -6.964 -5.669 1.00 80.75 206 GLN A CA 1
ATOM 1618 C C . GLN A 1 206 ? 0.794 -7.787 -5.831 1.00 80.75 206 GLN A C 1
ATOM 1620 O O . GLN A 1 206 ? 1.406 -7.803 -6.892 1.00 80.75 206 GLN A O 1
ATOM 1625 N N . LYS A 1 207 ? 1.147 -8.575 -4.814 1.00 80.31 207 LYS A N 1
ATOM 1626 C CA . LYS A 1 207 ? 2.293 -9.487 -4.860 1.00 80.31 207 LYS A CA 1
ATOM 1627 C C . LYS A 1 207 ? 2.195 -10.513 -5.993 1.00 80.31 207 LYS A C 1
ATOM 1629 O O . LYS A 1 207 ? 3.188 -10.776 -6.673 1.00 80.31 207 LYS A O 1
ATOM 1634 N N . SER A 1 208 ? 1.032 -11.141 -6.156 1.00 84.94 208 SER A N 1
ATOM 1635 C CA . SER A 1 208 ? 0.816 -12.165 -7.185 1.00 84.94 208 SER A CA 1
ATOM 1636 C C . SER A 1 208 ? 0.918 -11.562 -8.590 1.00 84.94 208 SER A C 1
ATOM 1638 O O . SER A 1 208 ? 1.602 -12.118 -9.451 1.00 84.94 208 SER A O 1
ATOM 1640 N N . LEU A 1 209 ? 0.361 -10.361 -8.775 1.00 84.44 209 LEU A N 1
ATOM 1641 C CA . LEU A 1 209 ? 0.450 -9.590 -10.012 1.00 84.44 209 LEU A CA 1
ATOM 1642 C C . LEU A 1 209 ? 1.881 -9.133 -10.294 1.00 84.44 209 LEU A C 1
ATOM 1644 O O . LEU A 1 209 ? 2.360 -9.306 -11.410 1.00 84.44 209 LEU A O 1
ATOM 1648 N N . GLY A 1 210 ? 2.600 -8.647 -9.282 1.00 81.31 210 GLY A N 1
ATOM 1649 C CA . GLY A 1 210 ? 4.003 -8.257 -9.399 1.00 81.31 210 GLY A CA 1
ATOM 1650 C C . GLY A 1 210 ? 4.919 -9.433 -9.739 1.00 81.31 210 GLY A C 1
ATOM 1651 O O . GLY A 1 210 ? 5.845 -9.296 -10.538 1.00 81.31 210 GLY A O 1
ATOM 1652 N N . ARG A 1 211 ? 4.649 -10.631 -9.196 1.00 83.88 211 ARG A N 1
ATOM 1653 C CA . ARG A 1 211 ? 5.353 -11.865 -9.593 1.00 83.88 211 ARG A CA 1
ATOM 1654 C C . ARG A 1 211 ? 5.073 -12.235 -11.048 1.00 83.88 211 ARG A C 1
ATOM 1656 O O . ARG A 1 211 ? 6.032 -12.509 -11.765 1.00 83.88 211 ARG A O 1
ATOM 1663 N N . ARG A 1 212 ? 3.805 -12.207 -11.482 1.00 85.50 212 ARG A N 1
ATOM 1664 C CA . ARG A 1 212 ? 3.433 -12.468 -12.884 1.00 85.50 212 ARG A CA 1
ATOM 1665 C C . ARG A 1 212 ? 4.117 -11.465 -13.812 1.00 85.50 212 ARG A C 1
ATOM 1667 O O . ARG A 1 212 ? 4.788 -11.873 -14.747 1.00 85.50 212 ARG A O 1
ATOM 1674 N N . ARG A 1 213 ? 4.081 -10.174 -13.474 1.00 82.06 213 ARG A N 1
ATOM 1675 C CA . ARG A 1 213 ? 4.728 -9.107 -14.246 1.00 82.06 213 ARG A CA 1
ATOM 1676 C C . ARG A 1 213 ? 6.234 -9.310 -14.380 1.00 82.06 213 ARG A C 1
ATOM 1678 O O . ARG A 1 213 ? 6.753 -9.245 -15.487 1.00 82.06 213 ARG A O 1
ATOM 1685 N N . ARG A 1 214 ? 6.933 -9.610 -13.279 1.00 82.19 214 ARG A N 1
ATOM 1686 C CA . ARG A 1 214 ? 8.377 -9.903 -13.316 1.00 82.19 214 ARG A CA 1
ATOM 1687 C C . ARG A 1 214 ? 8.714 -11.113 -14.182 1.00 82.19 214 ARG A C 1
ATOM 1689 O O . ARG A 1 214 ? 9.761 -11.103 -14.814 1.00 82.19 214 ARG A O 1
ATOM 1696 N N . ALA A 1 215 ? 7.851 -12.127 -14.221 1.00 84.12 215 ALA A N 1
ATOM 1697 C CA . ALA A 1 215 ? 8.041 -13.287 -15.089 1.00 84.12 215 ALA A CA 1
ATOM 1698 C C . ALA A 1 215 ? 7.857 -12.955 -16.582 1.00 84.12 215 ALA A C 1
ATOM 1700 O O . ALA A 1 215 ? 8.428 -13.639 -17.426 1.00 84.12 215 ALA A O 1
ATOM 1701 N N . CYS A 1 216 ? 7.096 -11.906 -16.909 1.00 81.56 216 CYS A N 1
ATOM 1702 C CA . CYS A 1 216 ? 6.905 -11.433 -18.282 1.00 81.56 216 CYS A CA 1
ATOM 1703 C C . CYS A 1 216 ? 8.043 -10.520 -18.774 1.00 81.56 216 CYS A C 1
ATOM 1705 O O . CYS A 1 216 ? 8.150 -10.276 -19.976 1.00 81.56 216 CYS A O 1
ATOM 1707 N N . LEU A 1 217 ? 8.877 -9.998 -17.869 1.00 82.25 217 LEU A N 1
ATOM 1708 C CA . LEU A 1 217 ? 9.993 -9.125 -18.222 1.00 82.25 217 LEU A CA 1
ATOM 1709 C C . LEU A 1 217 ? 11.180 -9.926 -18.782 1.00 82.25 217 LEU A C 1
ATOM 1711 O O . LEU A 1 217 ? 11.460 -11.032 -18.314 1.00 82.25 217 LEU A O 1
ATOM 1715 N N . PRO A 1 218 ? 11.914 -9.377 -19.764 1.00 81.25 218 PRO A N 1
ATOM 1716 C CA . PRO A 1 218 ? 13.093 -10.030 -20.312 1.00 81.25 218 PRO A CA 1
ATOM 1717 C C . PRO A 1 218 ? 14.206 -10.110 -19.251 1.00 81.25 218 PRO A C 1
ATOM 1719 O O . PRO A 1 218 ? 14.264 -9.276 -18.340 1.00 81.25 218 PRO A O 1
ATOM 1722 N N . PRO A 1 219 ? 15.113 -11.099 -19.341 1.00 81.75 219 PRO A N 1
ATOM 1723 C CA . PRO A 1 219 ? 16.197 -11.251 -18.379 1.00 81.75 219 PRO A CA 1
ATOM 1724 C C . PRO A 1 219 ? 17.086 -10.003 -18.352 1.00 81.75 219 PRO A C 1
ATOM 1726 O O . PRO A 1 219 ? 17.387 -9.408 -19.386 1.00 81.75 219 PRO A O 1
ATOM 1729 N N . THR A 1 220 ? 17.532 -9.620 -17.157 1.00 81.44 220 THR A N 1
ATOM 1730 C CA . THR A 1 220 ? 18.447 -8.490 -16.982 1.00 81.44 220 THR A CA 1
ATOM 1731 C C . THR A 1 220 ? 19.847 -8.879 -17.452 1.00 81.44 220 THR A C 1
ATOM 1733 O O . THR A 1 220 ? 20.521 -9.673 -16.793 1.00 81.44 220 THR A O 1
ATOM 1736 N N . THR A 1 221 ? 20.283 -8.334 -18.585 1.00 80.44 221 THR A N 1
ATOM 1737 C CA . THR A 1 221 ? 21.608 -8.577 -19.184 1.00 80.44 221 THR A CA 1
ATOM 1738 C C . THR A 1 221 ? 22.625 -7.497 -18.830 1.00 80.44 221 THR A C 1
ATOM 1740 O O . THR A 1 221 ? 23.825 -7.756 -18.803 1.00 80.44 221 THR A O 1
ATOM 1743 N N . ASP A 1 222 ? 22.147 -6.288 -18.551 1.00 73.69 222 ASP A N 1
ATOM 1744 C CA . ASP A 1 222 ? 22.952 -5.110 -18.236 1.00 73.69 222 ASP A CA 1
ATOM 1745 C C . ASP A 1 222 ? 22.199 -4.141 -17.305 1.00 73.69 222 ASP A C 1
ATOM 1747 O O . ASP A 1 222 ? 21.025 -4.332 -16.974 1.00 73.69 222 ASP A O 1
ATOM 1751 N N . VAL A 1 223 ? 22.884 -3.081 -16.875 1.00 69.31 223 VAL A N 1
ATOM 1752 C CA . VAL A 1 223 ? 22.322 -2.054 -15.987 1.00 69.31 223 VAL A CA 1
ATOM 1753 C C . VAL A 1 223 ? 21.092 -1.384 -16.598 1.00 69.31 223 VAL A C 1
ATOM 1755 O O . VAL A 1 223 ? 20.103 -1.195 -15.895 1.00 69.31 223 VAL A O 1
ATOM 1758 N N . ASN A 1 224 ? 21.105 -1.071 -17.894 1.00 71.12 224 ASN A N 1
ATOM 1759 C CA . ASN A 1 224 ? 19.974 -0.413 -18.547 1.00 71.12 224 ASN A CA 1
ATOM 1760 C C . ASN A 1 224 ? 18.744 -1.324 -18.550 1.00 71.12 224 ASN A C 1
ATOM 1762 O O . ASN A 1 224 ? 17.666 -0.886 -18.171 1.00 71.12 224 ASN A O 1
ATOM 1766 N N . SER A 1 225 ? 18.903 -2.607 -18.873 1.00 73.31 225 SER A N 1
ATOM 1767 C CA . SER A 1 225 ? 17.830 -3.602 -18.813 1.00 73.31 225 SER A CA 1
ATOM 1768 C C . SER A 1 225 ? 17.289 -3.791 -17.390 1.00 73.31 225 SER A C 1
ATOM 1770 O O . SER A 1 225 ? 16.082 -3.908 -17.202 1.00 73.31 225 SER A O 1
ATOM 1772 N N . ALA A 1 226 ? 18.148 -3.747 -16.365 1.00 76.19 226 ALA A N 1
ATOM 1773 C CA . ALA A 1 226 ? 17.713 -3.798 -14.971 1.00 76.19 226 ALA A CA 1
ATOM 1774 C C . ALA A 1 226 ? 16.892 -2.559 -14.585 1.00 76.19 226 ALA A C 1
ATOM 1776 O O . ALA A 1 226 ? 15.866 -2.683 -13.916 1.00 76.19 226 ALA A O 1
ATOM 1777 N N . LEU A 1 227 ? 17.307 -1.379 -15.049 1.00 71.06 227 LEU A N 1
ATOM 1778 C CA . LEU A 1 227 ? 16.585 -0.128 -14.841 1.00 71.06 227 LEU A CA 1
ATOM 1779 C C . LEU A 1 227 ? 15.245 -0.095 -15.583 1.00 71.06 227 LEU A C 1
ATOM 1781 O O . LEU A 1 227 ? 14.249 0.317 -14.992 1.00 71.06 227 LEU A O 1
ATOM 1785 N N . MET A 1 228 ? 15.192 -0.581 -16.825 1.00 72.62 228 MET A N 1
ATOM 1786 C CA . MET A 1 228 ? 13.944 -0.708 -17.587 1.00 72.62 228 MET A CA 1
ATOM 1787 C C . MET A 1 228 ? 13.003 -1.760 -16.975 1.00 72.62 228 MET A C 1
ATOM 1789 O O . MET A 1 228 ? 11.790 -1.600 -16.954 1.00 72.62 228 MET A O 1
ATOM 1793 N N . ASN A 1 229 ? 13.523 -2.843 -16.403 1.00 76.69 229 ASN A N 1
ATOM 1794 C CA . ASN A 1 229 ? 12.671 -3.797 -15.692 1.00 76.69 229 ASN A CA 1
ATOM 1795 C C . ASN A 1 229 ? 12.126 -3.214 -14.380 1.00 76.69 229 ASN A C 1
ATOM 1797 O O . ASN A 1 229 ? 10.957 -3.418 -14.037 1.00 76.69 229 ASN A O 1
ATOM 1801 N N . ALA A 1 230 ? 12.963 -2.471 -13.649 1.00 74.00 230 ALA A N 1
ATOM 1802 C CA . ALA A 1 230 ? 12.560 -1.783 -12.428 1.00 74.00 230 ALA A CA 1
ATOM 1803 C C . ALA A 1 230 ? 11.509 -0.702 -12.707 1.00 74.00 230 ALA A C 1
ATOM 1805 O O . ALA A 1 230 ? 10.540 -0.604 -11.951 1.00 74.00 230 ALA A O 1
ATOM 1806 N N . SER A 1 231 ? 11.657 0.046 -13.808 1.00 69.31 231 SER A N 1
ATOM 1807 C CA . SER A 1 231 ? 10.664 1.014 -14.273 1.00 69.31 231 SER A CA 1
ATOM 1808 C C . SER A 1 231 ? 9.304 0.351 -14.440 1.00 69.31 231 SER A C 1
ATOM 1810 O O . SER A 1 231 ? 8.382 0.654 -13.686 1.00 69.31 231 SER A O 1
ATOM 1812 N N . CYS A 1 232 ? 9.219 -0.661 -15.302 1.00 69.19 232 CYS A N 1
ATOM 1813 C CA . CYS A 1 232 ? 7.982 -1.354 -15.637 1.00 69.19 232 CYS A CA 1
ATOM 1814 C C . CYS A 1 232 ? 7.290 -1.945 -14.397 1.00 69.19 232 CYS A C 1
ATOM 1816 O O . CYS A 1 232 ? 6.063 -1.965 -14.313 1.00 69.19 232 CYS A O 1
ATOM 1818 N N . CYS A 1 233 ? 8.061 -2.398 -13.401 1.00 69.06 233 CYS A N 1
ATOM 1819 C CA . CYS A 1 233 ? 7.510 -2.884 -12.134 1.00 69.06 233 CYS A CA 1
ATOM 1820 C C . CYS A 1 233 ? 7.014 -1.757 -11.218 1.00 69.06 233 CYS A C 1
ATOM 1822 O O . CYS A 1 233 ? 5.926 -1.866 -10.659 1.00 69.06 233 CYS A O 1
ATOM 1824 N N . SER A 1 234 ? 7.802 -0.691 -11.049 1.00 63.44 234 SER A N 1
ATOM 1825 C CA . SER A 1 234 ? 7.450 0.447 -10.184 1.00 63.44 234 SER A CA 1
ATOM 1826 C C . SER A 1 234 ? 6.248 1.231 -10.705 1.00 63.44 234 SER A C 1
ATOM 1828 O O . SER A 1 234 ? 5.477 1.801 -9.935 1.00 63.44 234 SER A O 1
ATOM 1830 N N . GLU A 1 235 ? 6.078 1.253 -12.025 1.00 56.62 235 GLU A N 1
ATOM 1831 C CA . GLU A 1 235 ? 5.076 2.076 -12.675 1.00 56.62 235 GLU A CA 1
ATOM 1832 C C . GLU A 1 235 ? 3.666 1.480 -12.625 1.00 56.62 235 GLU A C 1
ATOM 1834 O O . GLU A 1 235 ? 2.677 2.220 -12.665 1.00 56.62 235 GLU A O 1
ATOM 1839 N N . ALA A 1 236 ? 3.584 0.159 -12.483 1.00 54.62 236 ALA A N 1
ATOM 1840 C CA . ALA A 1 236 ? 2.383 -0.627 -12.714 1.00 54.62 236 ALA A CA 1
ATOM 1841 C C . ALA A 1 236 ? 1.702 -1.139 -11.424 1.00 54.62 236 ALA A C 1
ATOM 1843 O O . ALA A 1 236 ? 0.819 -1.999 -11.490 1.00 54.62 236 ALA A O 1
ATOM 1844 N N . GLU A 1 237 ? 2.097 -0.631 -10.251 1.00 59.78 237 GLU A N 1
ATOM 1845 C CA . GLU A 1 237 ? 1.512 -1.006 -8.957 1.00 59.78 237 GLU A CA 1
ATOM 1846 C C . GLU A 1 237 ? 1.143 0.230 -8.120 1.00 59.78 237 GLU A C 1
ATOM 1848 O O . GLU A 1 237 ? 2.010 0.806 -7.458 1.00 59.78 237 GLU A O 1
ATOM 1853 N N . PRO A 1 238 ? -0.135 0.656 -8.071 1.00 58.22 238 PRO A N 1
ATOM 1854 C CA . PRO A 1 238 ? -0.578 1.408 -6.905 1.00 58.22 238 PRO A CA 1
ATOM 1855 C C . PRO A 1 238 ? -0.375 0.516 -5.675 1.00 58.22 238 PRO A C 1
ATOM 1857 O O . PRO A 1 238 ? -0.792 -0.642 -5.683 1.00 58.22 238 PRO A O 1
ATOM 1860 N N . SER A 1 239 ? 0.267 1.033 -4.620 1.00 62.59 239 SER A N 1
ATOM 1861 C CA . SER A 1 239 ? 0.328 0.289 -3.359 1.00 62.59 239 SER A CA 1
ATOM 1862 C C . SER A 1 239 ? -1.103 0.032 -2.904 1.00 62.59 239 SER A C 1
ATOM 1864 O O . SER A 1 239 ? -1.873 0.950 -2.613 1.00 62.59 239 SER A O 1
ATOM 1866 N N . SER A 1 240 ? -1.459 -1.243 -2.892 1.00 64.94 240 SER A N 1
ATOM 1867 C CA . SER A 1 240 ? -2.816 -1.725 -2.663 1.00 64.94 240 SER A CA 1
ATOM 1868 C C . SER A 1 240 ? -3.361 -1.355 -1.287 1.00 64.94 240 SER A C 1
ATOM 1870 O O . SER A 1 240 ? -4.573 -1.308 -1.084 1.00 64.94 240 SER A O 1
ATOM 1872 N N . PHE A 1 241 ? -2.471 -1.039 -0.346 1.00 72.44 241 PHE A N 1
ATOM 1873 C CA . PHE A 1 241 ? -2.846 -0.581 0.979 1.00 72.44 241 PHE A CA 1
ATOM 1874 C C . PHE A 1 241 ? -3.085 0.930 1.060 1.00 72.44 241 PHE A C 1
ATOM 1876 O O . PHE A 1 241 ? -3.771 1.378 1.979 1.00 72.44 241 PHE A O 1
ATOM 1883 N N . VAL A 1 242 ? -2.553 1.737 0.129 1.00 78.00 242 VAL A N 1
ATOM 1884 C CA . VAL A 1 242 ? -2.798 3.195 0.120 1.00 78.00 242 VAL A CA 1
ATOM 1885 C C . VAL A 1 242 ? -4.291 3.463 -0.016 1.00 78.00 242 VAL A C 1
ATOM 1887 O O . VAL A 1 242 ? -4.829 4.303 0.703 1.00 78.00 242 VAL A O 1
ATOM 1890 N N . ALA A 1 243 ? -4.961 2.682 -0.867 1.00 78.62 243 ALA A N 1
ATOM 1891 C CA . ALA A 1 243 ? -6.401 2.745 -1.067 1.00 78.62 243 ALA A CA 1
ATOM 1892 C C . ALA A 1 243 ? -7.185 2.555 0.243 1.00 78.62 243 ALA A C 1
ATOM 1894 O O . ALA A 1 243 ? -8.177 3.238 0.464 1.00 78.62 243 ALA A O 1
ATOM 1895 N N . ILE A 1 244 ? -6.720 1.698 1.158 1.00 87.75 244 ILE A N 1
ATOM 1896 C CA . ILE A 1 244 ? -7.438 1.422 2.411 1.00 87.75 244 ILE A CA 1
ATOM 1897 C C . ILE A 1 244 ? -7.019 2.321 3.581 1.00 87.75 244 ILE A C 1
ATOM 1899 O O . ILE A 1 244 ? -7.603 2.256 4.663 1.00 87.75 244 ILE A O 1
ATOM 1903 N N . LEU A 1 245 ? -6.029 3.198 3.394 1.00 85.88 245 LEU A N 1
ATOM 1904 C CA . LEU A 1 245 ? -5.495 4.017 4.483 1.00 85.88 245 LEU A CA 1
ATOM 1905 C C . LEU A 1 245 ? -6.544 4.985 5.062 1.00 85.88 245 LEU A C 1
ATOM 1907 O O . LEU A 1 245 ? -6.482 5.318 6.249 1.00 85.88 245 LEU A O 1
ATOM 1911 N N . GLY A 1 246 ? -7.532 5.399 4.260 1.00 85.69 246 GLY A N 1
ATOM 1912 C CA . GLY A 1 246 ? -8.634 6.272 4.686 1.00 85.69 246 GLY A CA 1
ATOM 1913 C C . GLY A 1 246 ? -9.436 5.733 5.877 1.00 85.69 246 GLY A C 1
ATOM 1914 O O . GLY A 1 246 ? -9.860 6.515 6.730 1.00 85.69 246 GLY A O 1
ATOM 1915 N N . ILE A 1 247 ? -9.533 4.406 6.007 1.00 93.56 247 ILE A N 1
ATOM 1916 C CA . ILE A 1 247 ? -10.228 3.711 7.101 1.00 93.56 247 ILE A CA 1
ATOM 1917 C C . ILE A 1 247 ? -9.682 4.126 8.471 1.00 93.56 247 ILE A C 1
ATOM 1919 O O . ILE A 1 247 ? -10.440 4.292 9.422 1.00 93.56 247 ILE A O 1
ATOM 1923 N N . SER A 1 248 ? -8.368 4.341 8.584 1.00 93.25 248 SER A N 1
ATOM 1924 C CA . SER A 1 248 ? -7.722 4.691 9.857 1.00 93.25 248 SER A CA 1
ATOM 1925 C C . SER A 1 248 ? -8.314 5.953 10.503 1.00 93.25 248 SER A C 1
ATOM 1927 O O . SER A 1 248 ? -8.420 6.040 11.727 1.00 93.25 248 SER A O 1
ATOM 1929 N N . LYS A 1 249 ? -8.764 6.912 9.683 1.00 92.81 249 LYS A N 1
ATOM 1930 C CA . LYS A 1 249 ? -9.433 8.138 10.138 1.00 92.81 249 LYS A CA 1
ATOM 1931 C C . LYS A 1 249 ? -10.857 7.857 10.616 1.00 92.81 249 LYS A C 1
ATOM 1933 O O . LYS A 1 249 ? -11.265 8.397 11.640 1.00 92.81 249 LYS A O 1
ATOM 1938 N N . ALA A 1 250 ? -11.587 6.996 9.905 1.00 96.00 250 ALA A N 1
ATOM 1939 C CA . ALA A 1 250 ? -12.928 6.565 10.294 1.00 96.00 250 ALA A CA 1
ATOM 1940 C C . ALA A 1 250 ? -12.906 5.799 11.626 1.00 96.00 250 ALA A C 1
ATOM 1942 O O . ALA A 1 250 ? -13.710 6.101 12.502 1.00 96.00 250 ALA A O 1
ATOM 1943 N N . ILE A 1 251 ? -11.930 4.905 11.833 1.00 97.50 251 ILE A N 1
ATOM 1944 C CA . ILE A 1 251 ? -11.717 4.210 13.117 1.00 97.50 251 ILE A CA 1
ATOM 1945 C C . ILE A 1 251 ? -11.501 5.225 14.245 1.00 97.50 251 ILE A C 1
ATOM 1947 O O . ILE A 1 251 ? -12.165 5.160 15.277 1.00 97.50 251 ILE A O 1
ATOM 1951 N N . ALA A 1 252 ? -10.604 6.195 14.042 1.00 95.62 252 ALA A N 1
ATOM 1952 C CA . ALA A 1 252 ? -10.311 7.220 15.042 1.00 95.62 252 ALA A CA 1
ATOM 1953 C C . ALA A 1 252 ? -11.547 8.070 15.397 1.00 95.62 252 ALA A C 1
ATOM 1955 O O . ALA A 1 252 ? -11.789 8.354 16.571 1.00 95.62 252 ALA A O 1
ATOM 1956 N N . ALA A 1 253 ? -12.339 8.453 14.394 1.00 96.31 253 ALA A N 1
ATOM 1957 C CA . ALA A 1 253 ? -13.562 9.222 14.587 1.00 96.31 253 ALA A CA 1
ATOM 1958 C C . ALA A 1 253 ? -14.672 8.399 15.260 1.00 96.31 253 ALA A C 1
ATOM 1960 O O . ALA A 1 253 ? -15.314 8.882 16.190 1.00 96.31 253 ALA A O 1
ATOM 1961 N N . LYS A 1 254 ? -14.873 7.139 14.853 1.00 97.62 254 LYS A N 1
ATOM 1962 C CA . LYS A 1 254 ? -15.857 6.246 15.476 1.00 97.62 254 LYS A CA 1
ATOM 1963 C C . LYS A 1 254 ? -15.508 5.960 16.935 1.00 97.62 254 LYS A C 1
ATOM 1965 O O . LYS A 1 254 ? -16.401 5.968 17.775 1.00 97.62 254 LYS A O 1
ATOM 1970 N N . ALA A 1 255 ? -14.226 5.799 17.264 1.00 97.31 255 ALA A N 1
ATOM 1971 C CA . ALA A 1 255 ? -13.778 5.666 18.650 1.00 97.31 255 ALA A CA 1
ATOM 1972 C C . ALA A 1 255 ? -14.196 6.874 19.509 1.00 97.31 255 ALA A C 1
ATOM 1974 O O . ALA A 1 255 ? -14.683 6.695 20.623 1.00 97.31 255 ALA A O 1
ATOM 1975 N N . GLN A 1 256 ? -14.082 8.095 18.969 1.00 96.00 256 GLN A N 1
ATOM 1976 C CA . GLN A 1 256 ? -14.550 9.315 19.636 1.00 96.00 256 GLN A CA 1
ATOM 1977 C C . GLN A 1 256 ? -16.073 9.301 19.850 1.00 96.00 256 GLN A C 1
ATOM 1979 O O . GLN A 1 256 ? -16.534 9.634 20.939 1.00 96.00 256 GLN A O 1
ATOM 1984 N N . VAL A 1 257 ? -16.859 8.889 18.847 1.00 96.56 257 VAL A N 1
ATOM 1985 C CA . VAL A 1 257 ? -18.327 8.752 18.975 1.00 96.56 257 VAL A CA 1
ATOM 1986 C C . VAL A 1 257 ? -18.694 7.787 20.093 1.00 96.56 257 VAL A C 1
ATOM 1988 O O . VAL A 1 257 ? -19.506 8.118 20.955 1.00 96.56 257 VAL A O 1
ATOM 1991 N N . LEU A 1 258 ? -18.074 6.608 20.093 1.00 97.31 258 LEU A N 1
ATOM 1992 C CA . LEU A 1 258 ? -18.352 5.556 21.066 1.00 97.31 258 LEU A CA 1
ATOM 1993 C C . LEU A 1 258 ? -18.003 6.019 22.484 1.00 97.31 258 LEU A C 1
ATOM 1995 O O . LEU A 1 258 ? -18.818 5.861 23.390 1.00 97.31 258 LEU A O 1
ATOM 1999 N N . ALA A 1 259 ? -16.872 6.710 22.655 1.00 96.31 259 ALA A N 1
ATOM 2000 C CA . ALA A 1 259 ? -16.478 7.305 23.930 1.00 96.31 259 ALA A CA 1
ATOM 2001 C C . ALA A 1 259 ? -17.472 8.357 24.448 1.00 96.31 259 ALA A C 1
ATOM 2003 O O . ALA A 1 259 ? -17.800 8.359 25.633 1.00 96.31 259 ALA A O 1
ATOM 2004 N N . ILE A 1 260 ? -17.983 9.227 23.568 1.00 95.69 260 ILE A N 1
ATOM 2005 C CA . ILE A 1 260 ? -18.994 10.237 23.924 1.00 95.69 260 ILE A CA 1
ATOM 2006 C C . ILE A 1 260 ? -20.323 9.571 24.301 1.00 95.69 260 ILE A C 1
ATOM 2008 O O . ILE A 1 260 ? -20.962 9.981 25.266 1.00 95.69 260 ILE A O 1
ATOM 2012 N N . SER A 1 261 ? -20.731 8.543 23.556 1.00 95.94 261 SER A N 1
ATOM 2013 C CA . SER A 1 261 ? -21.986 7.818 23.800 1.00 95.94 261 SER A CA 1
ATOM 2014 C C . SER A 1 261 ? -21.936 6.854 24.993 1.00 95.94 261 SER A C 1
ATOM 2016 O O . SER A 1 261 ? -22.983 6.416 25.461 1.00 95.94 261 SER A O 1
ATOM 2018 N N . GLY A 1 262 ? -20.742 6.521 25.493 1.00 96.19 262 GLY A N 1
ATOM 2019 C CA . GLY A 1 262 ? -20.559 5.545 26.567 1.00 96.19 262 GLY A CA 1
ATOM 2020 C C . GLY A 1 262 ? -20.652 4.076 26.126 1.00 96.19 262 GLY A C 1
ATOM 2021 O O . GLY A 1 262 ? -20.718 3.198 26.986 1.00 96.19 262 GLY A O 1
ATOM 2022 N N . ASP A 1 263 ? -20.651 3.787 24.820 1.00 97.31 263 ASP A N 1
ATOM 2023 C CA . ASP A 1 263 ? -20.794 2.431 24.277 1.00 97.31 263 ASP A CA 1
ATOM 2024 C C . ASP A 1 263 ? -19.474 1.641 24.342 1.00 97.31 263 ASP A C 1
ATOM 2026 O O . ASP A 1 263 ? -18.611 1.709 23.459 1.00 97.31 263 ASP A O 1
ATOM 2030 N N . LYS A 1 264 ? -19.320 0.870 25.423 1.00 97.31 264 LYS A N 1
ATOM 2031 C CA . LYS A 1 264 ? -18.135 0.035 25.663 1.00 97.31 264 LYS A CA 1
ATOM 2032 C C . LYS A 1 264 ? -18.060 -1.173 24.733 1.00 97.31 264 LYS A C 1
ATOM 2034 O O . LYS A 1 264 ? -16.959 -1.559 24.343 1.00 97.31 264 LYS A O 1
ATOM 2039 N N . ASP A 1 265 ? -19.195 -1.773 24.389 1.00 97.12 265 ASP A N 1
ATOM 2040 C CA . ASP A 1 265 ? -19.219 -3.002 23.593 1.00 97.12 265 ASP A CA 1
ATOM 2041 C C . ASP A 1 265 ? -18.933 -2.696 22.123 1.00 97.12 265 ASP A C 1
ATOM 2043 O O . ASP A 1 265 ? -18.101 -3.367 21.503 1.00 97.12 265 ASP A O 1
ATOM 2047 N N . GLY A 1 266 ? -19.509 -1.610 21.598 1.00 96.81 266 GLY A N 1
ATOM 2048 C CA . GLY A 1 266 ? -19.156 -1.081 20.284 1.00 96.81 266 GLY A CA 1
ATOM 2049 C C . GLY A 1 266 ? -17.673 -0.714 20.192 1.00 96.81 266 GLY A C 1
ATOM 2050 O O . GLY A 1 266 ? -17.020 -1.023 19.192 1.00 96.81 266 GLY A O 1
ATOM 2051 N N . PHE A 1 267 ? -17.103 -0.124 21.252 1.00 98.00 267 PHE A N 1
ATOM 2052 C CA . PHE A 1 267 ? -15.672 0.198 21.293 1.00 98.00 267 PHE A CA 1
ATOM 2053 C C . PHE A 1 267 ? -14.788 -1.053 21.265 1.00 98.00 267 PHE A C 1
ATOM 2055 O O . PHE A 1 267 ? -13.824 -1.104 20.498 1.00 98.00 267 PHE A O 1
ATOM 2062 N N . ARG A 1 268 ? -15.120 -2.084 22.050 1.00 97.69 268 ARG A N 1
ATOM 2063 C CA . ARG A 1 268 ? -14.366 -3.347 22.045 1.00 97.69 268 ARG A CA 1
ATOM 2064 C C . ARG A 1 268 ? -14.430 -4.055 20.702 1.00 97.69 268 ARG A C 1
ATOM 2066 O O . ARG A 1 268 ? -13.404 -4.571 20.261 1.00 97.69 268 ARG A O 1
ATOM 2073 N N . ARG A 1 269 ? -15.594 -4.047 20.041 1.00 97.56 269 ARG A N 1
ATOM 2074 C CA . ARG A 1 269 ? -15.724 -4.591 18.684 1.00 97.56 269 ARG A CA 1
ATOM 2075 C C . ARG A 1 269 ? -14.793 -3.851 17.725 1.00 97.56 269 ARG A C 1
ATOM 2077 O O . ARG A 1 269 ? -13.919 -4.483 17.147 1.00 97.56 269 ARG A O 1
ATOM 2084 N N . LEU A 1 270 ? -14.884 -2.517 17.679 1.00 97.81 270 LEU A N 1
ATOM 2085 C CA . LEU A 1 270 ? -14.027 -1.676 16.834 1.00 97.81 270 LEU A CA 1
ATOM 2086 C C . LEU A 1 270 ? -12.528 -1.945 17.058 1.00 97.81 270 LEU A C 1
ATOM 2088 O O . LEU A 1 270 ? -11.752 -2.015 16.102 1.00 97.81 270 LEU A O 1
ATOM 2092 N N . LEU A 1 271 ? -12.116 -2.094 18.321 1.00 97.00 271 LEU A N 1
ATOM 2093 C CA . LEU A 1 271 ? -10.733 -2.399 18.682 1.00 97.00 271 LEU A CA 1
ATOM 2094 C C . LEU A 1 271 ? -10.307 -3.791 18.188 1.00 97.00 271 LEU A C 1
ATOM 2096 O O . LEU A 1 271 ? -9.200 -3.939 17.665 1.00 97.00 271 LEU A O 1
ATOM 2100 N N . ALA A 1 272 ? -11.181 -4.792 18.321 1.00 97.06 272 ALA A N 1
ATOM 2101 C CA . ALA A 1 272 ? -10.938 -6.144 17.830 1.00 97.06 272 ALA A CA 1
ATOM 2102 C C . ALA A 1 272 ? -10.793 -6.179 16.299 1.00 97.06 272 ALA A C 1
ATOM 2104 O O . ALA A 1 272 ? -9.856 -6.805 15.801 1.00 97.06 272 ALA A O 1
ATOM 2105 N N . ASP A 1 273 ? -11.636 -5.452 15.558 1.00 97.50 273 ASP A N 1
ATOM 2106 C CA . ASP A 1 273 ? -11.557 -5.401 14.091 1.00 97.50 273 ASP A CA 1
ATOM 2107 C C . ASP A 1 273 ? -10.270 -4.731 13.615 1.00 97.50 273 ASP A C 1
ATOM 2109 O O . ASP A 1 273 ? -9.565 -5.243 12.739 1.00 97.50 273 ASP A O 1
ATOM 2113 N N . TRP A 1 274 ? -9.922 -3.596 14.231 1.00 96.38 274 TRP A N 1
ATOM 2114 C CA . TRP A 1 274 ? -8.665 -2.909 13.953 1.00 96.38 274 TRP A CA 1
ATOM 2115 C C . TRP A 1 274 ? -7.463 -3.826 14.211 1.00 96.38 274 TRP A C 1
ATOM 2117 O O . TRP A 1 274 ? -6.542 -3.877 13.388 1.00 96.38 274 TRP A O 1
ATOM 2127 N N . ALA A 1 275 ? -7.473 -4.582 15.313 1.00 94.88 275 ALA A N 1
ATOM 2128 C CA . ALA A 1 275 ? -6.410 -5.526 15.641 1.00 94.88 275 ALA A CA 1
ATOM 2129 C C . ALA A 1 275 ? -6.347 -6.701 14.647 1.00 94.88 275 ALA A C 1
ATOM 2131 O O . ALA A 1 275 ? -5.252 -7.074 14.213 1.00 94.88 275 ALA A O 1
ATOM 2132 N N . ALA A 1 276 ? -7.495 -7.257 14.244 1.00 94.94 276 ALA A N 1
ATOM 2133 C CA . ALA A 1 276 ? -7.586 -8.358 13.285 1.00 94.94 276 ALA A CA 1
ATOM 2134 C C . ALA A 1 276 ? -7.039 -7.963 11.904 1.00 94.94 276 ALA A C 1
ATOM 2136 O O . ALA A 1 276 ? -6.204 -8.675 11.332 1.00 94.94 276 ALA A O 1
ATOM 2137 N N . ILE A 1 277 ? -7.429 -6.790 11.401 1.00 93.38 277 ILE A N 1
ATOM 2138 C CA . ILE A 1 277 ? -6.939 -6.269 10.119 1.00 93.38 277 ILE A CA 1
ATOM 2139 C C . ILE A 1 277 ? -5.454 -5.927 10.216 1.00 93.38 277 ILE A C 1
ATOM 2141 O O . ILE A 1 277 ? -4.676 -6.347 9.361 1.00 93.38 277 ILE A O 1
ATOM 2145 N N . SER A 1 278 ? -5.026 -5.251 11.288 1.00 92.19 278 SER A N 1
ATOM 2146 C CA . SER A 1 278 ? -3.609 -4.927 11.506 1.00 92.19 278 SER A CA 1
ATOM 2147 C C . SER A 1 278 ? -2.739 -6.187 11.520 1.00 92.19 278 SER A C 1
ATOM 2149 O O . SER A 1 278 ? -1.697 -6.233 10.865 1.00 92.19 278 SER A O 1
ATOM 2151 N N . LYS A 1 279 ? -3.184 -7.244 12.210 1.00 91.88 279 LYS A N 1
ATOM 2152 C CA . LYS A 1 279 ? -2.498 -8.542 12.237 1.00 91.88 279 LYS A CA 1
ATOM 2153 C C . LYS A 1 279 ? -2.434 -9.175 10.849 1.00 91.88 279 LYS A C 1
ATOM 2155 O O . LYS A 1 279 ? -1.380 -9.683 10.473 1.00 91.88 279 LYS A O 1
ATOM 2160 N N . SER A 1 280 ? -3.525 -9.123 10.090 1.00 89.81 280 SER A N 1
ATOM 2161 C CA . SER A 1 280 ? -3.591 -9.678 8.734 1.00 89.81 280 SER A CA 1
ATOM 2162 C C . SER A 1 280 ? -2.663 -8.942 7.767 1.00 89.81 280 SER A C 1
ATOM 2164 O O . SER A 1 280 ? -1.960 -9.584 6.989 1.00 89.81 280 SER A O 1
ATOM 2166 N N . MET A 1 281 ? -2.576 -7.613 7.875 1.00 86.19 281 MET A N 1
ATOM 2167 C CA . MET A 1 281 ? -1.623 -6.810 7.109 1.00 86.19 281 MET A CA 1
ATOM 2168 C C . MET A 1 281 ? -0.166 -7.162 7.458 1.00 86.19 281 MET A C 1
ATOM 2170 O O . MET A 1 281 ? 0.641 -7.379 6.558 1.00 86.19 281 MET A O 1
ATOM 2174 N N . ILE A 1 282 ? 0.166 -7.287 8.751 1.00 85.25 282 ILE A N 1
ATOM 2175 C CA . ILE A 1 282 ? 1.523 -7.646 9.214 1.00 85.25 282 ILE A CA 1
ATOM 2176 C C . ILE A 1 282 ? 1.902 -9.077 8.803 1.00 85.25 282 ILE A C 1
ATOM 2178 O O . ILE A 1 282 ? 3.061 -9.354 8.493 1.00 85.25 282 ILE A O 1
ATOM 2182 N N . ALA A 1 283 ? 0.940 -10.005 8.800 1.00 85.25 283 ALA A N 1
ATOM 2183 C CA . ALA A 1 283 ? 1.172 -11.403 8.445 1.00 85.25 283 ALA A CA 1
ATOM 2184 C C . ALA A 1 283 ? 1.595 -11.592 6.976 1.00 85.25 283 ALA A C 1
ATOM 2186 O O . ALA A 1 283 ? 2.114 -12.656 6.618 1.00 85.25 283 ALA A O 1
ATOM 2187 N N . GLN A 1 284 ? 1.432 -10.574 6.125 1.00 76.06 284 GLN A N 1
ATOM 2188 C CA . GLN A 1 284 ? 1.920 -10.604 4.752 1.00 76.06 284 GLN A CA 1
ATOM 2189 C C . GLN A 1 284 ? 3.457 -10.508 4.707 1.00 76.06 284 GLN A C 1
ATOM 2191 O O . GLN A 1 284 ? 4.051 -9.435 4.597 1.00 76.06 284 GLN A O 1
ATOM 2196 N N . LYS A 1 285 ? 4.106 -11.682 4.743 1.00 60.12 285 LYS A N 1
ATOM 2197 C CA . LYS A 1 285 ? 5.569 -11.899 4.809 1.00 60.12 285 LYS A CA 1
ATOM 2198 C C . LYS A 1 285 ? 6.412 -11.257 3.693 1.00 60.12 285 LYS A C 1
ATOM 2200 O O . LYS A 1 285 ? 7.633 -11.295 3.775 1.00 60.12 285 LYS A O 1
ATOM 2205 N N . GLU A 1 286 ? 5.802 -10.706 2.648 1.00 60.19 286 GLU A N 1
ATOM 2206 C CA . GLU A 1 286 ? 6.501 -10.164 1.471 1.00 60.19 286 GLU A CA 1
ATOM 2207 C C . GLU A 1 286 ? 5.979 -8.767 1.102 1.00 60.19 286 GLU A C 1
ATOM 2209 O O . GLU A 1 286 ? 5.691 -8.484 -0.058 1.00 60.19 286 GLU A O 1
ATOM 2214 N N . SER A 1 287 ? 5.821 -7.913 2.114 1.00 62.12 287 SER A N 1
ATOM 2215 C CA . SER A 1 287 ? 5.436 -6.510 1.943 1.00 62.12 287 SER A CA 1
ATOM 2216 C C . SER A 1 287 ? 6.609 -5.696 1.387 1.00 62.12 287 SER A C 1
ATOM 2218 O O . SER A 1 287 ? 7.722 -5.767 1.919 1.00 62.12 287 SER A O 1
ATOM 2220 N N . GLY A 1 288 ? 6.369 -4.911 0.332 1.00 68.38 288 GLY A N 1
ATOM 2221 C CA . GLY A 1 288 ? 7.345 -3.935 -0.144 1.00 68.38 288 GLY A CA 1
ATOM 2222 C C . GLY A 1 288 ? 7.541 -2.806 0.871 1.00 68.38 288 GLY A C 1
ATOM 2223 O O . GLY A 1 288 ? 6.768 -2.647 1.816 1.00 68.38 288 GLY A O 1
ATOM 2224 N N . LEU A 1 289 ? 8.563 -1.972 0.667 1.00 70.75 289 LEU A N 1
ATOM 2225 C CA . LEU A 1 289 ? 8.827 -0.836 1.552 1.00 70.75 289 LEU A CA 1
ATOM 2226 C C . LEU A 1 289 ? 7.602 0.086 1.707 1.00 70.75 289 LEU A C 1
ATOM 2228 O O . LEU A 1 289 ? 7.249 0.471 2.821 1.00 70.75 289 LEU A O 1
ATOM 2232 N N . MET A 1 290 ? 6.951 0.425 0.593 1.00 72.06 290 MET A N 1
ATOM 2233 C CA . MET A 1 290 ? 5.758 1.272 0.604 1.00 72.06 290 MET A CA 1
ATOM 2234 C C . MET A 1 290 ? 4.618 0.632 1.395 1.00 72.06 290 MET A C 1
ATOM 2236 O O . MET A 1 290 ? 3.986 1.313 2.197 1.00 72.06 290 MET A O 1
ATOM 2240 N N . ASP A 1 291 ? 4.411 -0.677 1.256 1.00 76.06 291 ASP A N 1
ATOM 2241 C CA . ASP A 1 291 ? 3.372 -1.391 1.998 1.00 76.06 291 ASP A CA 1
ATOM 2242 C C . ASP A 1 291 ? 3.652 -1.361 3.501 1.00 76.06 291 ASP A C 1
ATOM 2244 O O . ASP A 1 291 ? 2.748 -1.079 4.281 1.00 76.06 291 ASP A O 1
ATOM 2248 N N . LEU A 1 292 ? 4.910 -1.530 3.921 1.00 77.56 292 LEU A N 1
ATOM 2249 C CA . LEU A 1 292 ? 5.304 -1.401 5.329 1.00 77.56 292 LEU A CA 1
ATOM 2250 C C . LEU A 1 292 ? 5.061 0.013 5.880 1.00 77.56 292 LEU A C 1
ATOM 2252 O O . LEU A 1 292 ? 4.631 0.173 7.027 1.00 77.56 292 LEU A O 1
ATOM 2256 N N . LEU A 1 293 ? 5.325 1.052 5.080 1.00 77.44 293 LEU A N 1
ATOM 2257 C CA . LEU A 1 293 ? 5.049 2.439 5.466 1.00 77.44 293 LEU A CA 1
ATOM 2258 C C . LEU A 1 293 ? 3.547 2.687 5.627 1.00 77.44 293 LEU A C 1
ATOM 2260 O O . LEU A 1 293 ? 3.130 3.310 6.607 1.00 77.44 293 LEU A O 1
ATOM 2264 N N . VAL A 1 294 ? 2.736 2.162 4.711 1.00 80.81 294 VAL A N 1
ATOM 2265 C CA . VAL A 1 294 ? 1.277 2.289 4.762 1.00 80.81 294 VAL A CA 1
ATOM 2266 C C . VAL A 1 294 ? 0.689 1.489 5.923 1.00 80.81 294 VAL A C 1
ATOM 2268 O O . VAL A 1 294 ? -0.134 2.020 6.662 1.00 80.81 294 VAL A O 1
ATOM 2271 N N . GLN A 1 295 ? 1.156 0.261 6.157 1.00 85.25 295 GLN A N 1
ATOM 2272 C CA . GLN A 1 295 ? 0.796 -0.551 7.324 1.00 85.25 295 GLN A CA 1
ATOM 2273 C C . GLN A 1 295 ? 1.077 0.196 8.624 1.00 85.25 295 GLN A C 1
ATOM 2275 O O . GLN A 1 295 ? 0.215 0.296 9.498 1.00 85.25 295 GLN A O 1
ATOM 2280 N N . ARG A 1 296 ? 2.265 0.800 8.737 1.00 83.94 296 ARG A N 1
ATOM 2281 C CA . ARG A 1 296 ? 2.600 1.627 9.895 1.00 83.94 296 ARG A CA 1
ATOM 2282 C C . ARG A 1 296 ? 1.650 2.814 10.030 1.00 83.94 296 ARG A C 1
ATOM 2284 O O . ARG A 1 296 ? 1.221 3.102 11.145 1.00 83.94 296 ARG A O 1
ATOM 2291 N N . ALA A 1 297 ? 1.336 3.513 8.943 1.00 84.56 297 ALA A N 1
ATOM 2292 C CA . ALA A 1 297 ? 0.413 4.645 8.975 1.00 84.56 297 ALA A CA 1
ATOM 2293 C C . ALA A 1 297 ? -1.000 4.211 9.407 1.00 84.56 297 ALA A C 1
ATOM 2295 O O . ALA A 1 297 ? -1.593 4.863 10.265 1.00 84.56 297 ALA A O 1
ATOM 2296 N N . PHE A 1 298 ? -1.494 3.082 8.892 1.00 89.94 298 PHE A N 1
ATOM 2297 C CA . PHE A 1 298 ? -2.782 2.497 9.264 1.00 89.94 298 PHE A CA 1
ATOM 2298 C C . PHE A 1 298 ? -2.851 2.161 10.758 1.00 89.94 298 PHE A C 1
ATOM 2300 O O . PHE A 1 298 ? -3.811 2.534 11.426 1.00 89.94 298 PHE A O 1
ATOM 2307 N N . ILE A 1 299 ? -1.809 1.517 11.295 1.00 90.00 299 ILE A N 1
ATOM 2308 C CA . ILE A 1 299 ? -1.733 1.136 12.712 1.00 90.00 299 ILE A CA 1
ATOM 2309 C C . ILE A 1 299 ? -1.583 2.375 13.598 1.00 90.00 299 ILE A C 1
ATOM 2311 O O . ILE A 1 299 ? -2.272 2.502 14.598 1.00 90.00 299 ILE A O 1
ATOM 2315 N N . SER A 1 300 ? -0.690 3.303 13.253 1.00 87.44 300 SER A N 1
ATOM 2316 C CA . SER A 1 300 ? -0.329 4.419 14.142 1.00 87.44 300 SER A CA 1
ATOM 2317 C C . SER A 1 300 ? -1.360 5.544 14.201 1.00 87.44 300 SER A C 1
ATOM 2319 O O . SER A 1 300 ? -1.490 6.189 15.240 1.00 87.44 300 SER A O 1
ATOM 2321 N N . THR A 1 301 ? -2.095 5.782 13.114 1.00 87.06 301 THR A N 1
ATOM 2322 C CA . THR A 1 301 ? -3.042 6.901 13.008 1.00 87.06 301 THR A CA 1
ATOM 2323 C C . THR A 1 301 ? -4.168 6.851 14.055 1.00 87.06 301 THR A C 1
ATOM 2325 O O . THR A 1 301 ? -4.379 7.866 14.719 1.00 87.06 301 THR A O 1
ATOM 2328 N N . PRO A 1 302 ? -4.884 5.726 14.260 1.00 92.88 302 PRO A N 1
ATOM 2329 C CA . PRO A 1 302 ? -5.997 5.676 15.203 1.00 92.88 302 PRO A CA 1
ATOM 2330 C C . PRO A 1 302 ? -5.570 5.417 16.652 1.00 92.88 302 PRO A C 1
ATOM 2332 O O . PRO A 1 302 ? -6.345 5.725 17.550 1.00 92.88 302 PRO A O 1
ATOM 2335 N N . VAL A 1 303 ? -4.366 4.889 16.912 1.00 92.94 303 VAL A N 1
ATOM 2336 C CA . VAL A 1 303 ? -3.949 4.397 18.246 1.00 92.94 303 VAL A CA 1
ATOM 2337 C C . VAL A 1 303 ? -4.142 5.424 19.359 1.00 92.94 303 VAL A C 1
ATOM 2339 O O . VAL A 1 303 ? -4.663 5.085 20.417 1.00 92.94 303 VAL A O 1
ATOM 2342 N N . ARG A 1 304 ? -3.791 6.694 19.129 1.00 90.00 304 ARG A N 1
ATOM 2343 C CA . ARG A 1 304 ? -3.956 7.744 20.151 1.00 90.00 304 ARG A CA 1
ATOM 2344 C C . ARG A 1 304 ? -5.424 8.048 20.444 1.00 90.00 304 ARG A C 1
ATOM 2346 O O . ARG A 1 304 ? -5.790 8.242 21.598 1.00 90.00 304 ARG A O 1
ATOM 2353 N N . ASN A 1 305 ? -6.259 8.078 19.407 1.00 93.62 305 ASN A N 1
ATOM 2354 C CA . ASN A 1 305 ? -7.700 8.272 19.540 1.00 93.62 305 ASN A CA 1
ATOM 2355 C C . ASN A 1 305 ? -8.372 7.072 20.217 1.00 93.62 305 ASN A C 1
ATOM 2357 O O . ASN A 1 305 ? -9.220 7.267 21.080 1.00 93.62 305 ASN A O 1
ATOM 2361 N N . LEU A 1 306 ? -7.954 5.852 19.873 1.00 95.88 306 LEU A N 1
ATOM 2362 C CA . LEU A 1 306 ? -8.411 4.626 20.524 1.00 95.88 306 LEU A CA 1
ATOM 2363 C C . LEU A 1 306 ? -8.038 4.626 22.010 1.00 95.88 306 LEU A C 1
ATOM 2365 O O . LEU A 1 306 ? -8.890 4.336 22.841 1.00 95.88 306 LEU A O 1
ATOM 2369 N N . LYS A 1 307 ? -6.804 5.013 22.359 1.00 94.62 307 LYS A N 1
ATOM 2370 C CA . LYS A 1 307 ? -6.370 5.100 23.760 1.00 94.62 307 LYS A CA 1
ATOM 2371 C C . LYS A 1 307 ? -7.215 6.108 24.538 1.00 94.62 307 LYS A C 1
ATOM 2373 O O . LYS A 1 307 ? -7.765 5.765 25.575 1.00 94.62 307 LYS A O 1
ATOM 2378 N N . ALA A 1 308 ? -7.365 7.325 24.011 1.00 92.69 308 ALA A N 1
ATOM 2379 C CA . ALA A 1 308 ? -8.155 8.368 24.664 1.00 92.69 308 ALA A CA 1
ATOM 2380 C C . ALA A 1 308 ? -9.626 7.951 24.862 1.00 92.69 308 ALA A C 1
ATOM 2382 O O . ALA A 1 308 ? -10.214 8.227 25.905 1.00 92.69 308 ALA A O 1
ATOM 2383 N N . ALA A 1 309 ? -10.204 7.247 23.884 1.00 95.31 309 ALA A N 1
ATOM 2384 C CA . ALA A 1 309 ? -11.541 6.676 23.995 1.00 95.31 309 ALA A CA 1
ATOM 2385 C C . ALA A 1 309 ? -11.621 5.575 25.070 1.00 95.31 309 ALA A C 1
ATOM 2387 O O . ALA A 1 309 ? -12.567 5.566 25.856 1.00 95.31 309 ALA A O 1
ATOM 2388 N N . ALA A 1 310 ? -10.622 4.689 25.152 1.00 95.81 310 ALA A N 1
ATOM 2389 C CA . ALA A 1 310 ? -10.541 3.663 26.194 1.00 95.81 310 ALA A CA 1
ATOM 2390 C C . ALA A 1 310 ? -10.434 4.278 27.601 1.00 95.81 310 ALA A C 1
ATOM 2392 O O . ALA A 1 310 ? -11.164 3.863 28.504 1.00 95.81 310 ALA A O 1
ATOM 2393 N N . ASP A 1 311 ? -9.599 5.311 27.770 1.00 94.50 311 ASP A N 1
ATOM 2394 C CA . ASP A 1 311 ? -9.467 6.065 29.023 1.00 94.50 311 ASP A CA 1
ATOM 2395 C C . ASP A 1 311 ? -10.818 6.678 29.436 1.00 94.50 311 ASP A C 1
ATOM 2397 O O . ASP A 1 311 ? -11.278 6.490 30.565 1.00 94.50 311 ASP A O 1
ATOM 2401 N N . GLN A 1 312 ? -11.507 7.344 28.501 1.00 95.50 312 GLN A N 1
ATOM 2402 C CA . GLN A 1 312 ? -12.822 7.950 28.742 1.00 95.50 312 GLN A CA 1
ATOM 2403 C C . GLN A 1 312 ? -13.897 6.910 29.107 1.00 95.50 312 GLN A C 1
ATOM 2405 O O . GLN A 1 312 ? -14.750 7.172 29.954 1.00 95.50 312 GLN A O 1
ATOM 2410 N N . LEU A 1 313 ? -13.842 5.712 28.519 1.00 95.69 313 LEU A N 1
ATOM 2411 C CA . LEU A 1 313 ? -14.757 4.601 28.810 1.00 95.69 313 LEU A CA 1
ATOM 2412 C C . LEU A 1 313 ? -14.367 3.791 30.062 1.00 95.69 313 LEU A C 1
ATOM 2414 O O . LEU A 1 313 ? -15.070 2.838 30.426 1.00 95.69 313 LEU A O 1
ATOM 2418 N N . SER A 1 314 ? -13.282 4.168 30.751 1.00 95.81 314 SER A N 1
ATOM 2419 C CA . SER A 1 314 ? -12.724 3.442 31.903 1.00 95.81 314 SER A CA 1
ATOM 2420 C C . SER A 1 314 ? -12.351 1.985 31.579 1.00 95.81 314 SER A C 1
ATOM 2422 O O . SER A 1 314 ? -12.595 1.079 32.377 1.00 95.81 314 SER A O 1
ATOM 2424 N N . LEU A 1 315 ? -11.797 1.756 30.386 1.00 94.38 315 LEU A N 1
ATOM 2425 C CA . LEU A 1 315 ? -11.300 0.470 29.888 1.00 94.38 315 LEU A CA 1
ATOM 2426 C C . LEU A 1 315 ? -9.773 0.413 30.048 1.00 94.38 315 LEU A C 1
ATOM 2428 O O . LEU A 1 315 ? -9.015 0.603 29.097 1.00 94.38 315 LEU A O 1
ATOM 2432 N N . LEU A 1 316 ? -9.326 0.246 31.296 1.00 91.19 316 LEU A N 1
ATOM 2433 C CA . LEU A 1 316 ? -7.923 0.433 31.688 1.00 91.19 316 LEU A CA 1
ATOM 2434 C C . LEU A 1 316 ? -6.967 -0.588 31.049 1.00 91.19 316 LEU A C 1
ATOM 2436 O O . LEU A 1 316 ? -5.836 -0.233 30.714 1.00 91.19 316 LEU A O 1
ATOM 2440 N N . ASP A 1 317 ? -7.409 -1.832 30.856 1.00 92.50 317 ASP A N 1
ATOM 2441 C CA . ASP A 1 317 ? -6.581 -2.883 30.255 1.00 92.50 317 ASP A CA 1
ATOM 2442 C C . ASP A 1 317 ? -6.355 -2.617 28.762 1.00 92.50 317 ASP A C 1
ATOM 2444 O O . ASP A 1 317 ? -5.222 -2.674 28.276 1.00 92.50 317 ASP A O 1
ATOM 2448 N N . GLU A 1 318 ? -7.415 -2.253 28.039 1.00 92.94 318 GLU A N 1
ATOM 2449 C CA . GLU A 1 318 ? -7.353 -1.876 26.629 1.00 92.94 318 GLU A CA 1
ATOM 2450 C C . GLU A 1 318 ? -6.516 -0.600 26.426 1.00 92.94 318 GLU A C 1
ATOM 2452 O O . GLU A 1 318 ? -5.679 -0.540 25.520 1.00 92.94 318 GLU A O 1
ATOM 2457 N N . ALA A 1 319 ? -6.675 0.400 27.302 1.00 91.06 319 ALA A N 1
ATOM 2458 C CA . ALA A 1 319 ? -5.870 1.621 27.278 1.00 91.06 319 ALA A CA 1
ATOM 2459 C C . ALA A 1 319 ? -4.374 1.326 27.474 1.00 91.06 319 ALA A C 1
ATOM 2461 O O . ALA A 1 319 ? -3.539 1.877 26.754 1.00 91.06 319 ALA A O 1
ATOM 2462 N N . LYS A 1 320 ? -4.031 0.413 28.395 1.00 91.69 320 LYS A N 1
ATOM 2463 C CA . LYS A 1 320 ? -2.649 -0.024 28.626 1.00 91.69 320 LYS A CA 1
ATOM 2464 C C . LYS A 1 320 ? -2.056 -0.722 27.400 1.00 91.69 320 LYS A C 1
ATOM 2466 O O . LYS A 1 320 ? -0.942 -0.392 27.002 1.00 91.69 320 LYS A O 1
ATOM 2471 N N . GLN A 1 321 ? -2.795 -1.635 26.767 1.00 91.00 321 GLN A N 1
ATOM 2472 C CA . GLN A 1 321 ? -2.339 -2.306 25.540 1.00 91.00 321 GLN A CA 1
ATOM 2473 C C . GLN A 1 321 ? -2.079 -1.303 24.406 1.00 91.00 321 GLN A C 1
ATOM 2475 O O . GLN A 1 321 ? -1.070 -1.384 23.704 1.00 91.00 321 GLN A O 1
ATOM 2480 N N . LEU A 1 322 ? -2.969 -0.323 24.236 1.00 91.94 322 LEU A N 1
ATOM 2481 C CA . LEU A 1 322 ? -2.805 0.736 23.239 1.00 91.94 322 LEU A CA 1
ATOM 2482 C C . LEU A 1 322 ? -1.625 1.661 23.561 1.00 91.94 322 LEU A C 1
ATOM 2484 O O . LEU A 1 322 ? -0.951 2.132 22.642 1.00 91.94 322 LEU A O 1
ATOM 2488 N N . ASP A 1 323 ? -1.343 1.892 24.843 1.00 88.62 323 ASP A N 1
ATOM 2489 C CA . ASP A 1 323 ? -0.172 2.649 25.281 1.00 88.62 323 ASP A CA 1
ATOM 2490 C C . ASP A 1 323 ? 1.134 1.913 24.966 1.00 88.62 323 ASP A C 1
ATOM 2492 O O . ASP A 1 323 ? 2.067 2.526 24.455 1.00 88.62 323 ASP A O 1
ATOM 2496 N N . GLU A 1 324 ? 1.181 0.591 25.152 1.00 88.25 324 GLU A N 1
ATOM 2497 C CA . GLU A 1 324 ? 2.321 -0.240 24.743 1.00 88.25 324 GLU A CA 1
ATOM 2498 C C . GLU A 1 324 ? 2.558 -0.160 23.225 1.00 88.25 324 GLU A C 1
ATOM 2500 O O . GLU A 1 324 ? 3.692 0.031 22.773 1.00 88.25 324 GLU A O 1
ATOM 2505 N N . VAL A 1 325 ? 1.493 -0.220 22.417 1.00 87.50 325 VAL A N 1
ATOM 2506 C CA . VAL A 1 325 ? 1.587 -0.044 20.956 1.00 87.50 325 VAL A CA 1
ATOM 2507 C C . VAL A 1 325 ? 2.081 1.363 20.598 1.00 87.50 325 VAL A C 1
ATOM 2509 O O . VAL A 1 325 ? 2.979 1.506 19.762 1.00 87.50 325 VAL A O 1
ATOM 2512 N N . SER A 1 326 ? 1.540 2.403 21.237 1.00 84.75 326 SER A N 1
ATOM 2513 C CA . SER A 1 326 ? 1.965 3.794 21.033 1.00 84.75 326 SER A CA 1
ATOM 2514 C C . SER A 1 326 ? 3.437 3.988 21.405 1.00 84.75 326 SER A C 1
ATOM 2516 O O . SER A 1 326 ? 4.207 4.544 20.619 1.00 84.75 326 SER A O 1
ATOM 2518 N N . ALA A 1 327 ? 3.860 3.456 22.553 1.00 82.94 327 ALA A N 1
ATOM 2519 C CA . ALA A 1 327 ? 5.237 3.502 23.026 1.00 82.94 327 ALA A CA 1
ATOM 2520 C C . ALA A 1 327 ? 6.190 2.781 22.065 1.00 82.94 327 ALA A C 1
ATOM 2522 O O . ALA A 1 327 ? 7.265 3.299 21.779 1.00 82.94 327 ALA A O 1
ATOM 2523 N N . LEU A 1 328 ? 5.802 1.641 21.483 1.00 80.12 328 LEU A N 1
ATOM 2524 C CA . LEU A 1 328 ? 6.606 0.963 20.457 1.00 80.12 328 LEU A CA 1
ATOM 2525 C C . LEU A 1 328 ? 6.756 1.800 19.178 1.00 80.12 328 LEU A C 1
ATOM 2527 O O . LEU A 1 328 ? 7.821 1.799 18.551 1.00 80.12 328 LEU A O 1
ATOM 2531 N N . ILE A 1 329 ? 5.709 2.525 18.775 1.00 77.69 329 ILE A N 1
ATOM 2532 C CA . ILE A 1 329 ? 5.747 3.419 17.610 1.00 77.69 329 ILE A CA 1
ATOM 2533 C C . ILE A 1 329 ? 6.650 4.632 17.885 1.00 77.69 329 ILE A C 1
ATOM 2535 O O . ILE A 1 329 ? 7.426 5.022 17.002 1.00 77.69 329 ILE A O 1
ATOM 2539 N N . GLU A 1 330 ? 6.571 5.206 19.090 1.00 73.62 330 GLU A N 1
ATOM 2540 C CA . GLU A 1 330 ? 7.341 6.380 19.518 1.00 73.62 330 GLU A CA 1
ATOM 2541 C C . GLU A 1 330 ? 8.801 6.053 19.855 1.00 73.62 330 GLU A C 1
ATOM 2543 O O . GLU A 1 330 ? 9.691 6.794 19.439 1.00 73.62 330 GLU A O 1
ATOM 2548 N N . LEU A 1 331 ? 9.089 4.920 20.502 1.00 68.62 331 LEU A N 1
ATOM 2549 C CA . LEU A 1 331 ? 10.449 4.421 20.730 1.00 68.62 331 LEU A CA 1
ATOM 2550 C C . LEU A 1 331 ? 11.179 4.278 19.394 1.00 68.62 331 LEU A C 1
ATOM 2552 O O . LEU A 1 331 ? 12.266 4.819 19.224 1.00 68.62 331 LEU A O 1
ATOM 2556 N N . LYS A 1 332 ? 10.532 3.666 18.395 1.00 63.06 332 LYS A N 1
ATOM 2557 C CA . LYS A 1 332 ? 11.079 3.575 17.033 1.00 63.06 332 LYS A CA 1
ATOM 2558 C C . LYS A 1 332 ? 11.240 4.938 16.362 1.00 63.06 332 LYS A C 1
ATOM 2560 O O . LYS A 1 332 ? 12.117 5.083 15.518 1.00 63.06 332 LYS A O 1
ATOM 2565 N N . ALA A 1 333 ? 10.401 5.925 16.678 1.00 62.94 333 ALA A N 1
ATOM 2566 C CA . ALA A 1 333 ? 10.550 7.294 16.178 1.00 62.94 333 ALA A CA 1
ATOM 2567 C C . ALA A 1 333 ? 11.691 8.059 16.873 1.00 62.94 333 ALA A C 1
ATOM 2569 O O . ALA A 1 333 ? 12.303 8.932 16.264 1.00 62.94 333 ALA A O 1
ATOM 2570 N N . THR A 1 334 ? 11.990 7.713 18.124 1.00 59.12 334 THR A N 1
ATOM 2571 C CA . THR A 1 334 ? 13.003 8.367 18.959 1.00 59.12 334 THR A CA 1
ATOM 2572 C C . THR A 1 334 ? 14.382 7.740 18.755 1.00 59.12 334 THR A C 1
ATOM 2574 O O . THR A 1 334 ? 15.347 8.475 18.588 1.00 59.12 334 THR A O 1
ATOM 2577 N N . GLU A 1 335 ? 14.486 6.412 18.615 1.00 57.75 335 GLU A N 1
ATOM 2578 C CA . GLU A 1 335 ? 15.708 5.721 18.161 1.00 57.75 335 GLU A CA 1
ATOM 2579 C C . GLU A 1 335 ? 16.207 6.280 16.813 1.00 57.75 335 GLU A C 1
ATOM 2581 O O . GLU A 1 335 ? 17.411 6.435 16.620 1.00 57.75 335 GLU A O 1
ATOM 2586 N N . ARG A 1 336 ? 15.288 6.683 15.919 1.00 55.62 336 ARG A N 1
ATOM 2587 C CA . ARG A 1 336 ? 15.613 7.395 14.666 1.00 55.62 336 ARG A CA 1
ATOM 2588 C C . ARG A 1 336 ? 16.218 8.784 14.874 1.00 55.62 336 ARG A C 1
ATOM 2590 O O . ARG A 1 336 ? 16.934 9.247 14.001 1.00 55.62 336 ARG A O 1
ATOM 2597 N N . ARG A 1 337 ? 15.887 9.469 15.973 1.00 53.91 337 ARG A N 1
ATOM 2598 C CA . ARG A 1 337 ? 16.411 10.808 16.301 1.00 53.91 337 ARG A CA 1
ATOM 2599 C C . ARG A 1 337 ? 17.720 10.754 17.089 1.00 53.91 337 ARG A C 1
ATOM 2601 O O . ARG A 1 337 ? 18.478 11.711 17.038 1.00 53.91 337 ARG A O 1
ATOM 2608 N N . VAL A 1 338 ? 17.949 9.678 17.846 1.00 51.75 338 VAL A N 1
ATOM 2609 C CA . VAL A 1 338 ? 19.098 9.535 18.759 1.00 51.75 338 VAL A CA 1
ATOM 2610 C C . VAL A 1 338 ? 20.327 8.946 18.063 1.00 51.75 338 VAL A C 1
ATOM 2612 O O . VAL A 1 338 ? 21.448 9.267 18.450 1.00 51.75 338 VAL A O 1
ATOM 2615 N N . ARG A 1 339 ? 20.160 8.115 17.025 1.00 51.97 339 ARG A N 1
ATOM 2616 C CA . ARG A 1 339 ? 21.292 7.733 16.172 1.00 51.97 339 ARG A CA 1
ATOM 2617 C C . ARG A 1 339 ? 21.554 8.881 15.208 1.00 51.97 339 ARG A C 1
ATOM 2619 O O . ARG A 1 339 ? 20.621 9.320 14.541 1.00 51.97 339 ARG A O 1
ATOM 2626 N N . ASP A 1 340 ? 22.796 9.351 15.150 1.00 56.53 340 ASP A N 1
ATOM 2627 C CA . ASP A 1 340 ? 23.218 10.407 14.237 1.00 56.53 340 ASP A CA 1
ATOM 2628 C C . ASP A 1 340 ? 23.125 9.867 12.800 1.00 56.53 340 ASP A C 1
ATOM 2630 O O . ASP A 1 340 ? 24.098 9.382 12.226 1.00 56.53 340 ASP A O 1
ATOM 2634 N N . LEU A 1 341 ? 21.908 9.875 12.236 1.00 60.00 341 LEU A N 1
ATOM 2635 C CA . LEU A 1 341 ? 21.639 9.574 10.830 1.00 60.00 341 LEU A CA 1
ATOM 2636 C C . LEU A 1 341 ? 22.604 10.370 9.952 1.00 60.00 341 LEU A C 1
ATOM 2638 O O . LEU A 1 341 ? 23.057 9.847 8.948 1.00 60.00 341 LEU A O 1
ATOM 2642 N N . SER A 1 342 ? 23.058 11.540 10.418 1.00 63.06 342 SER A N 1
ATOM 2643 C CA . SER A 1 342 ? 24.072 12.338 9.746 1.00 63.06 342 SER A CA 1
ATOM 2644 C C . SER A 1 342 ? 25.409 11.627 9.516 1.00 63.06 342 SER A C 1
ATOM 2646 O O . SER A 1 342 ? 26.109 12.048 8.609 1.00 63.06 342 SER A O 1
ATOM 2648 N N . GLU A 1 343 ? 25.823 10.605 10.276 1.00 70.94 343 GLU A N 1
ATOM 2649 C CA . GLU A 1 343 ? 27.091 9.902 10.007 1.00 70.94 343 GLU A CA 1
ATOM 2650 C C . GLU A 1 343 ? 26.933 8.868 8.887 1.00 70.94 343 GLU A C 1
ATOM 2652 O O . GLU A 1 343 ? 27.756 8.823 7.976 1.00 70.94 343 GLU A O 1
ATOM 2657 N N . ILE A 1 344 ? 25.850 8.085 8.902 1.00 72.62 344 ILE A N 1
ATOM 2658 C CA . ILE A 1 344 ? 25.529 7.132 7.826 1.00 72.62 344 ILE A CA 1
ATOM 2659 C C . ILE A 1 344 ? 25.137 7.888 6.552 1.00 72.62 344 ILE A C 1
ATOM 2661 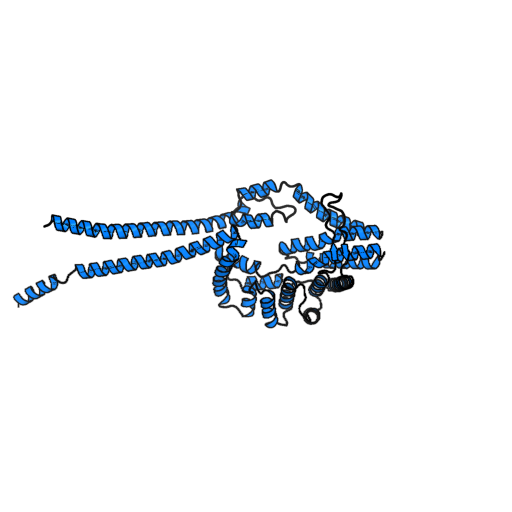O O . ILE A 1 344 ? 25.604 7.539 5.468 1.00 72.62 344 ILE A O 1
ATOM 2665 N N . ASP A 1 345 ? 24.336 8.944 6.690 1.00 72.31 345 ASP A N 1
ATOM 2666 C CA . ASP A 1 345 ? 23.944 9.828 5.598 1.00 72.31 345 ASP A CA 1
ATOM 2667 C C . ASP A 1 345 ? 25.177 10.549 5.049 1.00 72.31 345 ASP A C 1
ATOM 2669 O O . ASP A 1 345 ? 25.394 10.478 3.848 1.00 72.31 345 ASP A O 1
ATOM 2673 N N . ARG A 1 346 ? 26.075 11.114 5.880 1.00 75.25 346 ARG A N 1
ATOM 2674 C CA . ARG A 1 346 ? 27.350 11.684 5.386 1.00 75.25 346 ARG A CA 1
ATOM 2675 C C . ARG A 1 346 ? 28.240 10.635 4.738 1.00 75.25 346 ARG A C 1
ATOM 2677 O O . ARG A 1 346 ? 28.881 10.923 3.728 1.00 75.25 346 ARG A O 1
ATOM 2684 N N . PHE A 1 347 ? 28.328 9.432 5.306 1.00 80.00 347 PHE A N 1
ATOM 2685 C CA . PHE A 1 347 ? 29.119 8.359 4.714 1.00 80.00 347 PHE A CA 1
ATOM 2686 C C . PHE A 1 347 ? 28.590 8.039 3.317 1.00 80.00 347 PHE A C 1
ATOM 2688 O O . PHE A 1 347 ? 29.366 8.073 2.367 1.00 80.00 347 PHE A O 1
ATOM 2695 N N . TYR A 1 348 ? 27.282 7.842 3.158 1.00 78.44 348 TYR A N 1
ATOM 2696 C CA . TYR A 1 348 ? 26.664 7.590 1.859 1.00 78.44 348 TYR A CA 1
ATOM 2697 C C . TYR A 1 348 ? 26.686 8.806 0.921 1.00 78.44 348 TYR A C 1
ATOM 2699 O O . TYR A 1 348 ? 26.886 8.660 -0.281 1.00 78.44 348 TYR A O 1
ATOM 2707 N N . GLU A 1 349 ? 26.521 10.026 1.417 1.00 76.75 349 GLU A N 1
ATOM 2708 C CA . GLU A 1 349 ? 26.643 11.239 0.606 1.00 76.75 349 GLU A CA 1
ATOM 2709 C C . GLU A 1 349 ? 28.042 11.349 -0.006 1.00 76.75 349 GLU A C 1
ATOM 2711 O O . GLU A 1 349 ? 28.177 11.689 -1.185 1.00 76.75 349 GLU A O 1
ATOM 2716 N N . ASN A 1 350 ? 29.073 10.992 0.759 1.00 80.56 350 ASN A N 1
ATOM 2717 C CA . ASN A 1 350 ? 30.464 11.065 0.321 1.00 80.56 350 ASN A CA 1
ATOM 2718 C C . ASN A 1 350 ? 30.909 9.846 -0.501 1.00 80.56 350 ASN A C 1
ATOM 2720 O O . ASN A 1 350 ? 31.735 9.979 -1.400 1.00 80.56 350 ASN A O 1
ATOM 2724 N N . HIS A 1 351 ? 30.369 8.664 -0.204 1.00 81.62 351 HIS A N 1
ATOM 2725 C CA . HIS A 1 351 ? 30.888 7.386 -0.698 1.00 81.62 351 HIS A CA 1
ATOM 2726 C C . HIS A 1 351 ? 29.859 6.583 -1.510 1.00 81.62 351 HIS A C 1
ATOM 2728 O O . HIS A 1 351 ? 30.204 5.575 -2.126 1.00 81.62 351 HIS A O 1
ATOM 2734 N N . GLY A 1 352 ? 28.590 6.968 -1.498 1.00 80.50 352 GLY A N 1
ATOM 2735 C CA . GLY A 1 352 ? 27.503 6.307 -2.211 1.00 80.50 352 GLY A CA 1
ATOM 2736 C C . GLY A 1 352 ? 27.472 6.663 -3.694 1.00 80.50 352 GLY A C 1
ATOM 2737 O O . GLY A 1 352 ? 28.095 7.623 -4.149 1.00 80.50 352 GLY A O 1
ATOM 2738 N N . SER A 1 353 ? 26.724 5.869 -4.455 1.00 81.88 353 SER A N 1
ATOM 2739 C CA . SER A 1 353 ? 26.565 6.085 -5.893 1.00 81.88 353 SER A CA 1
ATOM 2740 C C . SER A 1 353 ? 25.693 7.301 -6.193 1.00 81.88 353 SER A C 1
ATOM 2742 O O . SER A 1 353 ? 24.695 7.537 -5.517 1.00 81.88 353 SER A O 1
ATOM 2744 N N . VAL A 1 354 ? 26.046 8.054 -7.234 1.00 74.62 354 VAL A N 1
ATOM 2745 C CA . VAL A 1 354 ? 25.268 9.191 -7.746 1.00 74.62 354 VAL A CA 1
ATOM 2746 C C . VAL A 1 354 ? 23.858 8.742 -8.129 1.00 74.62 354 VAL A C 1
ATOM 2748 O O . VAL A 1 354 ? 22.889 9.410 -7.780 1.00 74.62 354 VAL A O 1
ATOM 2751 N N . VAL A 1 355 ? 23.743 7.580 -8.774 1.00 68.19 355 VAL A N 1
ATOM 2752 C CA . VAL A 1 355 ? 22.470 6.971 -9.186 1.00 68.19 355 VAL A CA 1
ATOM 2753 C C . VAL A 1 355 ? 21.688 6.390 -7.999 1.00 68.19 355 VAL A C 1
ATOM 2755 O O . VAL A 1 355 ? 20.460 6.412 -7.997 1.00 68.19 355 VAL A O 1
ATOM 2758 N N . GLY A 1 356 ? 22.380 5.894 -6.967 1.00 67.25 356 GLY A N 1
ATOM 2759 C CA . GLY A 1 356 ? 21.766 5.309 -5.768 1.00 67.25 356 GLY A CA 1
ATOM 2760 C C . GLY A 1 356 ? 21.312 6.319 -4.704 1.00 67.25 356 GLY A C 1
ATOM 2761 O O . GLY A 1 356 ? 20.448 6.000 -3.887 1.00 67.25 356 GLY A O 1
ATOM 2762 N N . LYS A 1 357 ? 21.845 7.549 -4.713 1.00 68.38 357 LYS A N 1
ATOM 2763 C CA . LYS A 1 357 ? 21.516 8.618 -3.746 1.00 68.38 357 LYS A CA 1
ATOM 2764 C C . LYS A 1 357 ? 20.024 8.938 -3.619 1.00 68.38 357 LYS A C 1
ATOM 2766 O O . LYS A 1 357 ? 19.545 8.970 -2.483 1.00 68.38 357 LYS A O 1
ATOM 2771 N N . PRO A 1 358 ? 19.255 9.115 -4.709 1.00 61.97 358 PRO A N 1
ATOM 2772 C CA . PRO A 1 358 ? 17.823 9.392 -4.599 1.00 61.97 358 PRO A CA 1
ATOM 2773 C C . PRO A 1 358 ? 17.061 8.273 -3.876 1.00 61.97 358 PRO A C 1
ATOM 2775 O O . PRO A 1 358 ? 16.203 8.537 -3.036 1.00 61.97 358 PRO A O 1
ATOM 2778 N N . THR A 1 359 ? 17.406 7.013 -4.156 1.00 60.97 359 THR A N 1
ATOM 2779 C CA . THR A 1 359 ? 16.772 5.835 -3.547 1.00 60.97 359 THR A CA 1
ATOM 2780 C C . THR A 1 359 ? 17.210 5.636 -2.098 1.00 60.97 359 THR A C 1
ATOM 2782 O O . THR A 1 359 ? 16.406 5.250 -1.250 1.00 60.97 359 THR A O 1
ATOM 2785 N N . PHE A 1 360 ? 18.467 5.935 -1.781 1.00 63.69 360 PHE A N 1
ATOM 2786 C CA . PHE A 1 360 ? 18.978 5.859 -0.419 1.00 63.69 360 PHE A CA 1
ATOM 2787 C C . PHE A 1 360 ? 18.275 6.847 0.514 1.00 63.69 360 PHE A C 1
ATOM 2789 O O . PHE A 1 360 ? 17.752 6.436 1.546 1.00 63.69 360 PHE A O 1
ATOM 2796 N N . ASN A 1 361 ? 18.123 8.105 0.097 1.00 58.84 361 ASN A N 1
ATOM 2797 C CA . ASN A 1 361 ? 17.440 9.132 0.892 1.00 58.84 361 ASN A CA 1
ATOM 2798 C C . ASN A 1 361 ? 15.959 8.800 1.158 1.00 58.84 361 ASN A C 1
ATOM 2800 O O . ASN A 1 361 ? 15.397 9.204 2.174 1.00 58.84 361 ASN A O 1
ATOM 2804 N N . MET A 1 362 ? 15.321 8.022 0.276 1.00 53.62 362 MET A N 1
ATOM 2805 C CA . MET A 1 362 ? 13.965 7.505 0.495 1.00 53.62 362 MET A CA 1
ATOM 2806 C C . MET A 1 362 ? 13.907 6.347 1.507 1.00 53.62 362 MET A C 1
ATOM 2808 O O . MET A 1 362 ? 12.843 6.075 2.066 1.00 53.62 362 MET A O 1
ATOM 2812 N N . THR A 1 363 ? 15.020 5.647 1.743 1.00 55.94 363 THR A N 1
ATOM 2813 C CA . THR A 1 363 ? 15.052 4.384 2.499 1.00 55.94 363 THR A CA 1
ATOM 2814 C C . THR A 1 363 ? 15.777 4.462 3.841 1.00 55.94 363 THR A C 1
ATOM 2816 O O . THR A 1 363 ? 15.404 3.721 4.752 1.00 55.94 363 THR A O 1
ATOM 2819 N N . THR A 1 364 ? 16.734 5.374 4.033 1.00 53.81 364 THR A N 1
ATOM 2820 C CA . THR A 1 364 ? 17.484 5.531 5.298 1.00 53.81 364 THR A CA 1
ATOM 2821 C C . THR A 1 364 ? 16.610 5.853 6.499 1.00 53.81 364 THR A C 1
ATOM 2823 O O . THR A 1 364 ? 16.891 5.407 7.610 1.00 53.81 364 THR A O 1
ATOM 2826 N N . GLY A 1 365 ? 15.495 6.550 6.279 1.00 53.62 365 GLY A N 1
ATOM 2827 C CA . GLY A 1 365 ? 14.522 6.881 7.322 1.00 53.62 365 GLY A CA 1
ATOM 2828 C C . GLY A 1 365 ? 13.563 5.744 7.703 1.00 53.62 365 GLY A C 1
ATOM 2829 O O . GLY A 1 365 ? 12.695 5.932 8.566 1.00 53.62 365 GLY A O 1
ATOM 2830 N N . VAL A 1 366 ? 13.655 4.577 7.055 1.00 54.38 366 VAL A N 1
ATOM 2831 C CA . VAL A 1 366 ? 12.684 3.486 7.216 1.00 54.38 366 VAL A CA 1
ATOM 2832 C C . VAL A 1 366 ? 13.092 2.499 8.316 1.00 54.38 366 VAL A C 1
ATOM 2834 O O . VAL A 1 366 ? 12.301 2.331 9.256 1.00 54.38 366 VAL A O 1
ATOM 2837 N N . PRO A 1 367 ? 14.265 1.837 8.271 1.00 56.88 367 PRO A N 1
ATOM 2838 C CA . PRO A 1 367 ? 14.655 0.920 9.331 1.00 56.88 367 PRO A CA 1
ATOM 2839 C C . PRO A 1 367 ? 14.983 1.697 10.612 1.00 56.88 367 PRO A C 1
ATOM 2841 O O . PRO A 1 367 ? 15.712 2.680 10.592 1.00 56.88 367 PRO A O 1
ATOM 2844 N N . SER A 1 368 ? 14.471 1.239 11.760 1.00 54.19 368 SER A N 1
ATOM 2845 C CA . SER A 1 368 ? 14.804 1.824 13.075 1.00 54.19 368 SER A CA 1
ATOM 2846 C C . SER A 1 368 ? 16.295 1.714 13.409 1.00 54.19 368 SER A C 1
ATOM 2848 O O . SER A 1 368 ? 16.821 2.501 14.188 1.00 54.19 368 SER A O 1
ATOM 2850 N N . ARG A 1 369 ? 16.976 0.730 12.815 1.00 60.03 369 ARG A N 1
ATOM 2851 C CA . ARG A 1 369 ? 18.417 0.515 12.928 1.00 60.03 369 ARG A CA 1
ATOM 2852 C C . ARG A 1 369 ? 18.955 0.215 11.531 1.00 60.03 369 ARG A C 1
ATOM 2854 O O . ARG A 1 369 ? 18.979 -0.956 11.155 1.00 60.03 369 ARG A O 1
ATOM 2861 N N . PRO A 1 370 ? 19.324 1.238 10.738 1.00 62.97 370 PRO A N 1
ATOM 2862 C CA . PRO A 1 370 ? 19.983 0.982 9.469 1.00 62.97 370 PRO A CA 1
ATOM 2863 C C . PRO A 1 370 ? 21.270 0.180 9.730 1.00 62.97 370 PRO A C 1
ATOM 2865 O O . PRO A 1 370 ? 21.947 0.425 10.746 1.00 62.97 370 PRO A O 1
ATOM 2868 N N . PRO A 1 371 ? 21.582 -0.813 8.879 1.00 67.00 371 PRO A N 1
ATOM 2869 C CA . PRO A 1 371 ? 22.850 -1.520 8.965 1.00 67.00 371 PRO A CA 1
ATOM 2870 C C . PRO A 1 371 ? 24.000 -0.518 8.817 1.00 67.00 371 PRO A C 1
ATOM 2872 O O . PRO A 1 371 ? 23.866 0.497 8.134 1.00 67.00 371 PRO A O 1
ATOM 2875 N N . VAL A 1 372 ? 25.120 -0.785 9.491 1.00 74.62 372 VAL A N 1
ATOM 2876 C CA . VAL A 1 372 ? 26.343 -0.007 9.264 1.00 74.62 372 VAL A CA 1
ATOM 2877 C C . VAL A 1 372 ? 26.802 -0.323 7.851 1.00 74.62 372 VAL A C 1
ATOM 2879 O O . VAL A 1 372 ? 27.091 -1.480 7.554 1.00 74.62 372 VAL A O 1
ATOM 2882 N N . LEU A 1 373 ? 26.821 0.694 6.996 1.00 76.62 373 LEU A N 1
ATOM 2883 C CA . LEU A 1 373 ? 27.285 0.553 5.626 1.00 76.62 373 LEU A CA 1
ATOM 2884 C C . LEU A 1 373 ? 28.803 0.580 5.608 1.00 76.62 373 LEU A C 1
ATOM 2886 O O . LEU A 1 373 ? 29.425 1.448 6.220 1.00 76.62 373 LEU A O 1
ATOM 2890 N N . ASN A 1 374 ? 29.388 -0.354 4.878 1.00 82.88 374 ASN A N 1
ATOM 2891 C CA . ASN A 1 374 ? 30.801 -0.341 4.541 1.00 82.88 374 ASN A CA 1
ATOM 2892 C C . ASN A 1 374 ? 30.985 -0.110 3.030 1.00 82.88 374 ASN A C 1
ATOM 2894 O O . ASN A 1 374 ? 30.030 -0.047 2.255 1.00 82.88 374 ASN A O 1
ATOM 2898 N N . ASP A 1 375 ? 32.237 0.008 2.592 1.00 83.31 375 ASP A N 1
ATOM 2899 C CA . ASP A 1 375 ? 32.554 0.211 1.176 1.00 83.31 375 ASP A CA 1
ATOM 2900 C C . ASP A 1 375 ? 32.065 -0.920 0.257 1.00 83.31 375 ASP A C 1
ATOM 2902 O O . ASP A 1 375 ? 31.731 -0.667 -0.903 1.00 83.31 375 ASP A O 1
ATOM 2906 N N . ILE A 1 376 ? 32.007 -2.159 0.754 1.00 85.88 376 ILE A N 1
ATOM 2907 C CA . ILE A 1 376 ? 31.554 -3.326 -0.013 1.00 85.88 376 ILE A CA 1
ATOM 2908 C C . ILE A 1 376 ? 30.053 -3.214 -0.295 1.00 85.88 376 ILE A C 1
ATOM 2910 O O . ILE A 1 376 ? 29.624 -3.500 -1.412 1.00 85.88 376 ILE A O 1
ATOM 2914 N N . ASP A 1 377 ? 29.271 -2.714 0.664 1.00 82.12 377 ASP A N 1
ATOM 2915 C CA . ASP A 1 377 ? 27.827 -2.508 0.506 1.00 82.12 377 ASP A CA 1
ATOM 2916 C C . ASP A 1 377 ? 27.509 -1.439 -0.555 1.00 82.12 377 ASP A C 1
ATOM 2918 O O . ASP A 1 377 ? 26.488 -1.508 -1.241 1.00 82.12 377 ASP A O 1
ATOM 2922 N N . LEU A 1 378 ? 28.407 -0.463 -0.732 1.00 84.12 378 LEU A N 1
ATOM 2923 C CA . LEU A 1 378 ? 28.268 0.619 -1.713 1.00 84.12 378 LEU A CA 1
ATOM 2924 C C . LEU A 1 378 ? 28.826 0.260 -3.099 1.00 84.12 378 LEU A C 1
ATOM 2926 O O . LEU A 1 378 ? 28.493 0.920 -4.090 1.00 84.12 378 LEU A O 1
ATOM 2930 N N . MET A 1 379 ? 29.653 -0.788 -3.200 1.00 81.94 379 MET A N 1
ATOM 2931 C CA . MET A 1 379 ? 30.289 -1.192 -4.458 1.00 81.94 379 MET A CA 1
ATOM 2932 C C . MET A 1 379 ? 29.313 -1.452 -5.612 1.00 81.94 379 MET A C 1
ATOM 2934 O O . MET A 1 379 ? 29.623 -1.008 -6.719 1.00 81.94 379 MET A O 1
ATOM 2938 N N . PRO A 1 380 ? 28.168 -2.141 -5.432 1.00 82.12 380 PRO A N 1
ATOM 2939 C CA . PRO A 1 380 ? 27.239 -2.385 -6.533 1.00 82.12 380 PRO A CA 1
ATOM 2940 C C . PRO A 1 380 ? 26.753 -1.086 -7.184 1.00 82.12 380 PRO A C 1
ATOM 2942 O O . PRO A 1 380 ? 26.819 -0.953 -8.405 1.00 82.12 380 PRO A O 1
ATOM 2945 N N . GLY A 1 381 ? 26.368 -0.095 -6.372 1.00 79.88 381 GLY A N 1
ATOM 2946 C CA . GLY A 1 381 ? 25.976 1.227 -6.861 1.00 79.88 381 GLY A CA 1
ATOM 2947 C C . GLY A 1 381 ? 27.126 1.934 -7.579 1.00 79.88 381 GLY A C 1
ATOM 2948 O O . GLY A 1 381 ? 26.952 2.446 -8.681 1.00 79.88 381 GLY A O 1
ATOM 2949 N N . ARG A 1 382 ? 28.337 1.921 -7.008 1.00 84.25 382 ARG A N 1
ATOM 2950 C CA . ARG A 1 382 ? 29.509 2.540 -7.657 1.00 84.25 382 ARG A CA 1
ATOM 2951 C C . ARG A 1 382 ? 29.843 1.892 -8.999 1.00 84.25 382 ARG A C 1
ATOM 2953 O O . ARG A 1 382 ? 30.238 2.579 -9.933 1.00 84.25 382 ARG A O 1
ATOM 2960 N N . ARG A 1 383 ? 29.696 0.569 -9.119 1.00 83.19 383 ARG A N 1
ATOM 2961 C CA . ARG A 1 383 ? 29.907 -0.151 -10.387 1.00 83.19 383 ARG A CA 1
ATOM 2962 C C . ARG A 1 383 ? 28.876 0.248 -11.438 1.00 83.19 383 ARG A C 1
ATOM 2964 O O . ARG A 1 383 ? 29.243 0.367 -12.603 1.00 83.19 383 ARG A O 1
ATOM 2971 N N . ILE A 1 384 ? 27.632 0.497 -11.025 1.00 78.88 384 ILE A N 1
ATOM 2972 C CA . ILE A 1 384 ? 26.592 1.059 -11.893 1.00 78.88 384 ILE A CA 1
ATOM 2973 C C . ILE A 1 384 ? 27.035 2.432 -12.408 1.00 78.88 384 ILE A C 1
ATOM 2975 O O . ILE A 1 384 ? 27.131 2.603 -13.625 1.00 78.88 384 ILE A O 1
ATOM 2979 N N . ASP A 1 385 ? 27.422 3.354 -11.521 1.00 80.38 385 ASP A N 1
ATOM 2980 C CA . ASP A 1 385 ? 27.919 4.680 -11.921 1.00 80.38 385 ASP A CA 1
ATOM 2981 C C . ASP A 1 385 ? 29.113 4.577 -12.877 1.00 80.38 385 ASP A C 1
ATOM 2983 O O . ASP A 1 385 ? 29.143 5.234 -13.916 1.00 80.38 385 ASP A O 1
ATOM 2987 N N . HIS A 1 386 ? 30.084 3.712 -12.564 1.00 83.12 386 HIS A N 1
ATOM 2988 C CA . HIS A 1 386 ? 31.250 3.485 -13.413 1.00 83.12 386 HIS A CA 1
ATOM 2989 C C . HIS A 1 386 ? 30.881 2.920 -14.784 1.00 83.12 386 HIS A C 1
ATOM 2991 O O . HIS A 1 386 ? 31.505 3.300 -15.772 1.00 83.12 386 HIS A O 1
ATOM 2997 N N . SER A 1 387 ? 29.898 2.022 -14.871 1.00 78.44 387 SER A N 1
ATOM 2998 C CA . SER A 1 387 ? 29.441 1.466 -16.149 1.00 78.44 387 SER A CA 1
ATOM 2999 C C . SER A 1 387 ? 28.739 2.514 -17.017 1.00 78.44 387 SER A C 1
ATOM 3001 O O . SER A 1 387 ? 28.982 2.581 -18.223 1.00 78.44 387 SER A O 1
ATOM 3003 N N . LEU A 1 388 ? 27.935 3.387 -16.402 1.00 71.62 388 LEU A N 1
ATOM 3004 C CA . LEU A 1 388 ? 27.252 4.478 -17.096 1.00 71.62 388 LEU A CA 1
ATOM 3005 C C . LEU A 1 388 ? 28.256 5.542 -17.552 1.00 71.62 388 LEU A C 1
ATOM 3007 O O . LEU A 1 388 ? 28.236 5.971 -18.706 1.00 71.62 388 LEU A O 1
ATOM 3011 N N . PHE A 1 389 ? 29.194 5.914 -16.678 1.00 78.81 389 PHE A N 1
ATOM 3012 C CA . PHE A 1 389 ? 30.238 6.883 -16.995 1.00 78.81 389 PHE A CA 1
ATOM 3013 C C . PHE A 1 389 ? 31.209 6.363 -18.059 1.00 78.81 389 PHE A C 1
ATOM 3015 O O . PHE A 1 389 ? 31.533 7.087 -18.998 1.00 78.81 389 PHE A O 1
ATOM 3022 N N . SER A 1 390 ? 31.655 5.106 -17.959 1.00 77.62 390 SER A N 1
ATOM 3023 C CA . SER A 1 390 ? 32.565 4.519 -18.949 1.00 77.62 390 SER A CA 1
ATOM 3024 C C . SER A 1 390 ? 31.911 4.414 -20.322 1.00 77.62 390 SER A C 1
ATOM 3026 O O . SER A 1 390 ? 32.563 4.720 -21.318 1.00 77.62 390 SER A O 1
ATOM 3028 N N . SER A 1 391 ? 30.617 4.086 -20.375 1.00 69.38 391 SER A N 1
ATOM 3029 C CA . SER A 1 391 ? 29.840 4.093 -21.616 1.00 69.38 391 SER A CA 1
ATOM 3030 C C . SER A 1 391 ? 29.790 5.496 -22.226 1.00 69.38 391 SER A C 1
ATOM 3032 O O . SER A 1 391 ? 30.119 5.665 -23.398 1.00 69.38 391 SER A O 1
ATOM 3034 N N . ALA A 1 392 ? 29.487 6.526 -21.429 1.00 70.62 392 ALA A N 1
ATOM 3035 C CA . ALA A 1 392 ? 29.468 7.912 -21.902 1.00 70.62 392 ALA A CA 1
ATOM 3036 C C . ALA A 1 392 ? 30.847 8.391 -22.401 1.00 70.62 392 ALA A C 1
ATOM 3038 O O . ALA A 1 392 ? 30.951 9.003 -23.466 1.00 70.62 392 ALA A O 1
ATOM 3039 N N . VAL A 1 393 ? 31.925 8.079 -21.674 1.00 76.38 393 VAL A N 1
ATOM 3040 C CA . VAL A 1 393 ? 33.299 8.433 -22.071 1.00 76.38 393 VAL A CA 1
ATOM 3041 C C . VAL A 1 393 ? 33.726 7.688 -23.333 1.00 76.38 393 VAL A C 1
ATOM 3043 O O . VAL A 1 393 ? 34.331 8.296 -24.217 1.00 76.38 393 VAL A O 1
ATOM 3046 N N . ALA A 1 394 ? 33.398 6.400 -23.455 1.00 76.12 394 ALA A N 1
ATOM 3047 C CA . ALA A 1 394 ? 33.705 5.615 -24.647 1.00 76.12 394 ALA A CA 1
ATOM 3048 C C . ALA A 1 394 ? 33.063 6.236 -25.893 1.00 76.12 394 ALA A C 1
ATOM 3050 O O . ALA A 1 394 ? 33.741 6.398 -26.906 1.00 76.12 394 ALA A O 1
ATOM 3051 N N . VAL A 1 395 ? 31.799 6.660 -25.790 1.00 71.56 395 VAL A N 1
ATOM 3052 C CA . VAL A 1 395 ? 31.079 7.363 -26.861 1.00 71.56 395 VAL A CA 1
ATOM 3053 C C . VAL A 1 395 ? 31.743 8.705 -27.212 1.00 71.56 395 VAL A C 1
ATOM 3055 O O . VAL A 1 395 ? 31.922 9.030 -28.392 1.00 71.56 395 VAL A O 1
ATOM 3058 N N . LEU A 1 396 ? 32.149 9.491 -26.210 1.00 73.44 396 LEU A N 1
ATOM 3059 C CA . LEU A 1 396 ? 32.835 10.770 -26.431 1.00 73.44 396 LEU A CA 1
ATOM 3060 C C . LEU A 1 396 ? 34.182 10.582 -27.141 1.00 73.44 396 LEU A C 1
ATOM 3062 O O . LEU A 1 396 ? 34.449 11.247 -28.144 1.00 73.44 396 LEU A O 1
ATOM 3066 N N . LEU A 1 397 ? 35.011 9.648 -26.666 1.00 78.81 397 LEU A N 1
ATOM 3067 C CA . LEU A 1 397 ? 36.315 9.346 -27.265 1.00 78.81 397 LEU A CA 1
ATOM 3068 C C . LEU A 1 397 ? 36.165 8.831 -28.697 1.00 78.81 397 LEU A C 1
ATOM 3070 O O . LEU A 1 397 ? 36.847 9.310 -29.602 1.00 78.81 397 LEU A O 1
ATOM 3074 N N . ALA A 1 398 ? 35.232 7.907 -28.917 1.00 76.50 398 ALA A N 1
ATOM 3075 C CA . ALA A 1 398 ? 34.845 7.421 -30.234 1.00 76.50 398 ALA A CA 1
ATOM 3076 C C . ALA A 1 398 ? 34.489 8.561 -31.202 1.00 76.50 398 ALA A C 1
ATOM 3078 O O . ALA A 1 398 ? 34.979 8.612 -32.334 1.00 76.50 398 ALA A O 1
ATOM 3079 N N . SER A 1 399 ? 33.673 9.508 -30.737 1.00 70.81 399 SER A N 1
ATOM 3080 C CA . SER A 1 399 ? 33.258 10.676 -31.516 1.00 70.81 399 SER A CA 1
ATOM 3081 C C . SER A 1 399 ? 34.446 11.587 -31.847 1.00 70.81 399 SER A C 1
ATOM 3083 O O . SER A 1 399 ? 34.591 12.022 -32.991 1.00 70.81 399 SER A O 1
ATOM 3085 N N . MET A 1 400 ? 35.351 11.820 -30.889 1.00 75.50 400 MET A N 1
ATOM 3086 C CA . MET A 1 400 ? 36.581 12.587 -31.123 1.00 75.50 400 MET A CA 1
ATOM 3087 C C . MET A 1 400 ? 37.494 11.917 -32.155 1.00 75.50 400 MET A C 1
ATOM 3089 O O . MET A 1 400 ? 37.950 12.581 -33.088 1.00 75.50 400 MET A O 1
ATOM 3093 N N . PHE A 1 401 ? 37.735 10.607 -32.033 1.00 80.94 401 PHE A N 1
ATOM 3094 C CA . PHE A 1 401 ? 38.544 9.851 -32.995 1.00 80.94 401 PHE A CA 1
ATOM 3095 C C . PHE A 1 401 ? 37.982 9.951 -34.410 1.00 80.94 401 PHE A C 1
ATOM 3097 O O . PHE A 1 401 ? 38.733 10.118 -35.375 1.00 80.94 401 PHE A O 1
ATOM 3104 N N . LEU A 1 402 ? 36.660 9.895 -34.536 1.00 77.00 402 LEU A N 1
ATOM 3105 C CA . LEU A 1 402 ? 35.985 10.011 -35.815 1.00 77.00 402 LEU A CA 1
ATOM 3106 C C . LEU A 1 402 ? 36.180 11.401 -36.441 1.00 77.00 402 LEU A C 1
ATOM 3108 O O . LEU A 1 402 ? 36.520 11.492 -37.622 1.00 77.00 402 LEU A O 1
ATOM 3112 N N . VAL A 1 403 ? 36.047 12.474 -35.654 1.00 76.31 403 VAL A N 1
ATOM 3113 C CA . VAL A 1 403 ? 36.294 13.853 -36.114 1.00 76.31 403 VAL A CA 1
ATOM 3114 C C . VAL A 1 403 ? 37.750 14.036 -36.553 1.00 76.31 403 VAL A C 1
ATOM 3116 O O . VAL A 1 403 ? 38.002 14.599 -37.619 1.00 76.31 403 VAL A O 1
ATOM 3119 N N . ILE A 1 404 ? 38.712 13.514 -35.785 1.00 79.19 404 ILE A N 1
ATOM 3120 C CA . ILE A 1 404 ? 40.145 13.577 -36.122 1.00 79.19 404 ILE A CA 1
ATOM 3121 C C . ILE A 1 404 ? 40.433 12.815 -37.420 1.00 79.19 404 ILE A C 1
ATOM 3123 O O . ILE A 1 404 ? 41.152 13.309 -38.294 1.00 79.19 404 ILE A O 1
ATOM 3127 N N . THR A 1 405 ? 39.852 11.625 -37.576 1.00 77.44 405 THR A N 1
ATOM 3128 C CA . THR A 1 405 ? 40.043 10.790 -38.769 1.00 77.44 405 THR A CA 1
ATOM 3129 C C . THR A 1 405 ? 39.439 11.458 -40.004 1.00 77.44 405 THR A C 1
ATOM 3131 O O . THR A 1 405 ? 40.095 11.541 -41.045 1.00 77.44 405 THR A O 1
ATOM 3134 N N . ALA A 1 406 ? 38.233 12.022 -39.878 1.00 72.75 406 ALA A N 1
ATOM 3135 C CA . ALA A 1 406 ? 37.582 12.792 -40.935 1.00 72.75 406 ALA A CA 1
ATOM 3136 C C . ALA A 1 406 ? 38.397 14.039 -41.319 1.00 72.75 406 ALA A C 1
ATOM 3138 O O . ALA A 1 406 ? 38.641 14.281 -42.504 1.00 72.75 406 ALA A O 1
ATOM 3139 N N . GLY A 1 407 ? 38.880 14.791 -40.324 1.00 72.94 407 GLY A N 1
ATOM 3140 C CA . GLY A 1 407 ? 39.720 15.972 -40.519 1.00 72.94 407 GLY A CA 1
ATOM 3141 C C . GLY A 1 407 ? 41.035 15.643 -41.227 1.00 72.94 407 GLY A C 1
ATOM 3142 O O . GLY A 1 407 ? 41.407 16.312 -42.192 1.00 72.94 407 GLY A O 1
ATOM 3143 N N . THR A 1 408 ? 41.697 14.558 -40.823 1.00 75.81 408 THR A N 1
ATOM 3144 C CA . THR A 1 408 ? 42.947 14.087 -41.441 1.00 75.81 408 THR A CA 1
ATOM 3145 C C . THR A 1 408 ? 42.716 13.609 -42.876 1.00 75.81 408 THR A C 1
ATOM 3147 O O . THR A 1 408 ? 43.500 13.931 -43.774 1.00 75.81 408 THR A O 1
ATOM 3150 N N . GLY A 1 409 ? 41.613 12.897 -43.128 1.00 73.12 409 GLY A N 1
ATOM 3151 C CA . GLY A 1 409 ? 41.195 12.496 -44.472 1.00 73.12 409 GLY A CA 1
ATOM 3152 C C . GLY A 1 409 ? 40.954 13.698 -45.390 1.00 73.12 409 GLY A C 1
ATOM 3153 O O . GLY A 1 409 ? 41.490 13.748 -46.503 1.00 73.12 409 GLY A O 1
ATOM 3154 N N . ALA A 1 410 ? 40.219 14.703 -44.907 1.00 71.50 410 ALA A N 1
ATOM 3155 C CA . ALA A 1 410 ? 39.958 15.943 -45.637 1.00 71.50 410 ALA A CA 1
ATOM 3156 C C . ALA A 1 410 ? 41.250 16.736 -45.911 1.00 71.50 410 ALA A C 1
ATOM 3158 O O . ALA A 1 410 ? 41.486 17.162 -47.047 1.00 71.50 410 ALA A O 1
ATOM 3159 N N . TYR A 1 411 ? 42.122 16.871 -44.905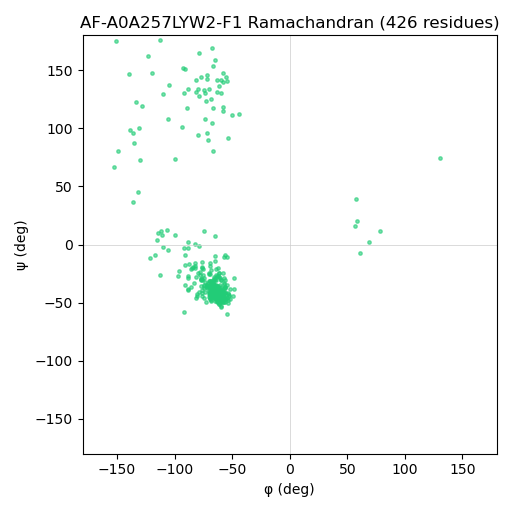 1.00 72.19 411 TYR A N 1
ATOM 3160 C CA . TYR A 1 411 ? 43.428 17.523 -45.025 1.00 72.19 411 TYR A CA 1
ATOM 3161 C C . TYR A 1 411 ? 44.302 16.841 -46.084 1.00 72.19 411 TYR A C 1
ATOM 3163 O O . TYR A 1 411 ? 44.807 17.502 -46.994 1.00 72.19 411 TYR A O 1
ATOM 3171 N N . ARG A 1 412 ? 44.420 15.507 -46.033 1.00 71.75 412 ARG A N 1
ATOM 3172 C CA . ARG A 1 412 ? 45.224 14.725 -46.983 1.00 71.75 412 ARG A CA 1
ATOM 3173 C C . ARG A 1 412 ? 44.680 14.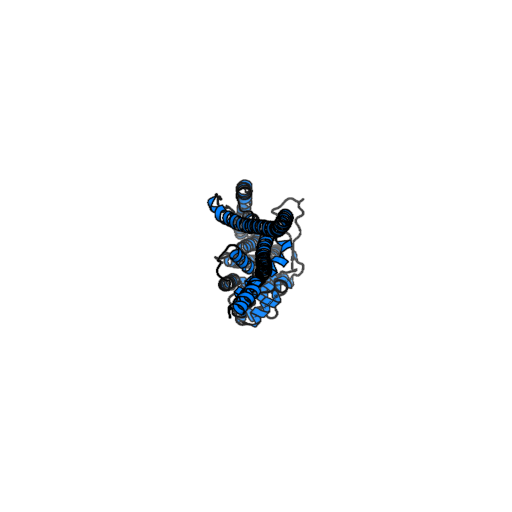814 -48.412 1.00 71.75 412 ARG A C 1
ATOM 3175 O O . ARG A 1 412 ? 45.467 14.896 -49.354 1.00 71.75 412 ARG A O 1
ATOM 3182 N N . CYS A 1 413 ? 43.359 14.851 -48.594 1.00 70.12 413 CYS A N 1
ATOM 3183 C CA . CYS A 1 413 ? 42.750 15.036 -49.915 1.00 70.12 413 CYS A CA 1
ATOM 3184 C C . CYS A 1 413 ? 43.013 16.439 -50.485 1.00 70.12 413 CYS A C 1
ATOM 3186 O O . CYS A 1 413 ? 43.310 16.572 -51.675 1.00 70.12 413 CYS A O 1
ATOM 3188 N N . ARG A 1 414 ? 42.948 17.479 -49.643 1.00 69.50 414 ARG A N 1
ATOM 3189 C CA . ARG A 1 414 ? 43.173 18.874 -50.047 1.00 69.50 414 ARG A CA 1
ATOM 3190 C C . ARG A 1 414 ? 44.650 19.155 -50.339 1.00 69.50 414 ARG A C 1
ATOM 3192 O O . ARG A 1 414 ? 44.973 19.644 -51.421 1.00 69.50 414 ARG A O 1
ATOM 3199 N N . HIS A 1 415 ? 45.552 18.777 -49.434 1.00 64.12 415 HIS A N 1
ATOM 3200 C CA . HIS A 1 415 ? 46.994 18.966 -49.622 1.00 64.12 415 HIS A CA 1
ATOM 3201 C C . HIS A 1 415 ? 47.584 18.020 -50.664 1.00 64.12 415 HIS A C 1
ATOM 3203 O O . HIS A 1 415 ? 48.432 18.437 -51.440 1.00 64.12 415 HIS A O 1
ATOM 3209 N N . GLY A 1 416 ? 47.093 16.785 -50.787 1.00 65.50 416 GLY A N 1
ATOM 3210 C CA . GLY A 1 416 ? 47.541 15.871 -51.839 1.00 65.50 416 GLY A CA 1
ATOM 3211 C C . GLY A 1 416 ? 47.205 16.349 -53.257 1.00 65.50 416 GLY A C 1
ATOM 3212 O O . GLY A 1 416 ? 47.831 15.890 -54.213 1.00 65.50 416 GLY A O 1
ATOM 3213 N N . ARG A 1 417 ? 46.221 17.246 -53.417 1.00 63.16 417 ARG A N 1
ATOM 3214 C CA . ARG A 1 417 ? 45.907 17.910 -54.691 1.00 63.16 417 ARG A CA 1
ATOM 3215 C C . ARG A 1 417 ? 46.841 19.098 -54.933 1.00 63.16 417 ARG A C 1
ATOM 3217 O O . ARG A 1 417 ? 47.456 19.162 -55.988 1.00 63.16 417 ARG A O 1
ATOM 3224 N N . LEU A 1 418 ? 47.037 19.933 -53.913 1.00 63.97 418 LEU A N 1
ATOM 3225 C CA . LEU A 1 418 ? 47.971 21.067 -53.918 1.00 63.97 418 LEU A CA 1
ATOM 3226 C C . LEU A 1 418 ? 49.429 20.647 -54.157 1.00 63.97 418 LEU A C 1
ATOM 3228 O O . LEU A 1 418 ? 50.098 21.216 -55.008 1.00 63.97 418 LEU A O 1
ATOM 3232 N N . CYS A 1 419 ? 49.919 19.615 -53.468 1.00 66.75 419 CYS A N 1
ATOM 3233 C CA . CYS A 1 419 ? 51.270 19.088 -53.665 1.00 66.75 419 CYS A CA 1
ATOM 3234 C C . CYS A 1 419 ? 51.451 18.480 -55.062 1.00 66.75 419 CYS A C 1
ATOM 3236 O O . CYS A 1 419 ? 52.524 18.616 -55.636 1.00 66.75 419 CYS A O 1
ATOM 3238 N N . ARG A 1 420 ? 50.413 17.848 -55.635 1.00 64.06 420 ARG A N 1
ATOM 3239 C CA . ARG A 1 420 ? 50.451 17.363 -57.026 1.00 64.06 420 ARG A CA 1
ATOM 3240 C C . ARG A 1 420 ? 50.464 18.509 -58.033 1.00 64.06 420 ARG A C 1
ATOM 3242 O O . ARG A 1 420 ? 51.227 18.454 -58.986 1.00 64.06 420 ARG A O 1
ATOM 3249 N N . GLU A 1 421 ? 49.659 19.544 -57.817 1.00 67.75 421 GLU A N 1
ATOM 3250 C CA . GLU A 1 421 ? 49.658 20.739 -58.669 1.00 67.75 421 GLU A CA 1
ATOM 3251 C C . GLU A 1 421 ? 50.992 21.492 -58.600 1.00 67.75 421 GLU A C 1
ATOM 3253 O O . GLU A 1 421 ? 51.513 21.889 -59.637 1.00 67.75 421 GLU A O 1
ATOM 3258 N N . LEU A 1 422 ? 51.582 21.632 -57.410 1.00 68.69 422 LEU A N 1
ATOM 3259 C CA . LEU A 1 422 ? 52.898 22.251 -57.231 1.00 68.69 422 LEU A CA 1
ATOM 3260 C C . LEU A 1 422 ? 54.026 21.407 -57.839 1.00 68.69 422 LEU A C 1
ATOM 3262 O O . LEU A 1 422 ? 54.883 21.961 -58.519 1.00 68.69 422 LEU A O 1
ATOM 3266 N N . ALA A 1 423 ? 54.010 20.082 -57.660 1.00 66.56 423 ALA A N 1
ATOM 3267 C CA . ALA A 1 423 ? 54.996 19.191 -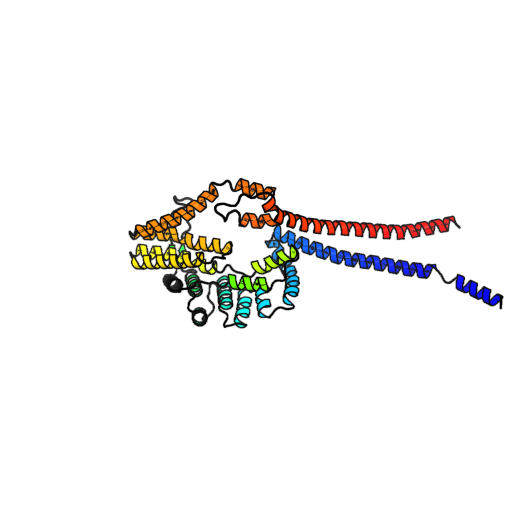58.274 1.00 66.56 423 ALA A CA 1
ATOM 3268 C C . ALA A 1 423 ? 54.924 19.225 -59.810 1.00 66.56 423 ALA A C 1
ATOM 3270 O O . ALA A 1 423 ? 55.956 19.292 -60.468 1.00 66.56 423 ALA A O 1
ATOM 3271 N N . ASN A 1 424 ? 53.716 19.252 -60.382 1.00 66.19 424 ASN A N 1
ATOM 3272 C CA . ASN A 1 424 ? 53.533 19.357 -61.830 1.00 66.19 424 ASN A CA 1
ATOM 3273 C C . ASN A 1 424 ? 53.993 20.713 -62.389 1.00 66.19 424 ASN A C 1
ATOM 3275 O O . ASN A 1 424 ? 54.466 20.755 -63.516 1.00 66.19 424 ASN A O 1
ATOM 3279 N N . ARG A 1 425 ? 53.876 21.802 -61.613 1.00 69.31 425 ARG A N 1
ATOM 3280 C CA . ARG A 1 425 ? 54.364 23.142 -61.996 1.00 69.31 425 ARG A CA 1
ATOM 3281 C C . ARG A 1 425 ? 55.874 23.327 -61.840 1.00 69.31 425 ARG A C 1
ATOM 3283 O O . ARG A 1 425 ? 56.424 24.221 -62.459 1.00 69.31 425 ARG A O 1
ATOM 3290 N N . LEU A 1 426 ? 56.522 22.538 -60.986 1.00 64.56 426 LEU A N 1
ATOM 3291 C CA . LEU A 1 426 ? 57.983 22.523 -60.840 1.00 64.56 426 LEU A CA 1
ATOM 3292 C C . LEU A 1 426 ? 58.666 21.607 -61.868 1.00 64.56 426 LEU A C 1
ATOM 3294 O O . LEU A 1 426 ? 59.865 21.736 -62.088 1.00 64.56 426 LEU A O 1
ATOM 3298 N N . ALA A 1 427 ? 57.923 20.665 -62.453 1.00 60.47 427 ALA A N 1
ATOM 3299 C CA . ALA A 1 427 ? 58.402 19.751 -63.491 1.00 60.47 427 ALA A CA 1
ATOM 3300 C C . ALA A 1 427 ? 58.184 20.273 -64.928 1.00 60.47 427 ALA A C 1
ATOM 3302 O O . ALA A 1 427 ? 58.677 19.652 -65.870 1.00 60.47 427 ALA A O 1
ATOM 3303 N N . SER A 1 428 ? 57.434 21.370 -65.088 1.00 47.19 428 SER A N 1
ATOM 3304 C CA . SER A 1 428 ? 57.281 22.158 -66.321 1.00 47.19 428 SER A CA 1
ATOM 3305 C C . SER A 1 428 ? 58.227 23.345 -66.309 1.00 47.19 428 SER A C 1
ATOM 3307 O O . SER A 1 428 ? 58.813 23.635 -67.372 1.00 47.19 428 SER A O 1
#

Secondary structure (DSSP, 8-state):
-HHHHHHHHHHHHTS-HHHHHHHHHHHHHHHHHHHHHHHHHHHHHHHHHHHHHHHHHH-TTTSHHHHHHHHHHHHHHHHTT--HHHHHHHH--GGGHHHHHHHHHHH-TT-HHHHHHHHHHHHHHHSSPPTTHHHHHHHH-TTBTHHHHHHHHHHHTTTEEEPP--TTSS-TTSPPPEEES-HHHHHHHHHHHHHHHHSSB---SHHHHHHHHHHHSPP--SHHHHHHHHHHHHHT---TTTTTTTHHHHHHHHHHHHHHHT-HHHHHHHHHHHHHHHHHHHT-TT--HHHHHHHHHHHHHHHHHHHHHHHHTT-HHHHHHHHHHHHHHHHHHHHHHHS-HHHHHHHHHHHS-TTTHHHHHHHTTSSSSPPPP-HHHHHHHHHHHHHHHHHHHHHHHHHHHHHHHHHHHHHHHHHHHHHHHHHHHH--

Nearest PDB structures (foldseek):
  8ffv-assembly1_D  TM=4.186E-01  e=2.770E+00  Homo sapiens
  1qz2-assembly1_C  TM=4.298E-01  e=4.222E+00  Homo sapiens
  6sgx-assembly1_C  TM=1.903E-01  e=8.871E-01  Mycolicibacterium smegmatis MC2 155
  4n5c-assembly2_B  TM=1.336E-01  e=7.948E+00  Saccharomyces cerevisiae S288C

Radius of gyration: 34.41 Å; Cα contacts (8 Å, |Δi|>4): 392; chains: 1; bounding box: 83×42×121 Å

Mean predicted aligned error: 13.29 Å

Sequence (428 aa):
MDVELEEASMRLGKCDRTGWRTIAARWIGWAVVLTILSYLGIQVRALNESRQVLGFFINPFDHIGEWSQMNQSYLERALENQSSVDRLLLVADRTKAPEAARQLWDQEPTNAAFLANYAACYFRDTDQLPPNLMETAGRLDPDNGWFPALAAAASANGSVKGESVTSSGKGVHAPKVWTILDPEKLEQSISFLHQAAELPRFESYQKSLGRRRRACLPPTTDVNSALMNASCCSEAEPSSFVAILGISKAIAAKAQVLAISGDKDGFRRLLADWAAISKSMIAQKESGLMDLLVQRAFISTPVRNLKAAADQLSLLDEAKQLDEVSALIELKATERRVRDLSEIDRFYENHGSVVGKPTFNMTTGVPSRPPVLNDIDLMPGRRIDHSLFSSAVAVLLASMFLVITAGTGAYRCRHGRLCRELANRLAS

Foldseek 3Di:
DVVVVVVVVVVVVPPPPVVVVVVVLVVVVVVLVVVLVVLVVVLVVLLLLLCLLLCCLVPVVVSVVVVLVVLVVQLCVLPVPDDPLLNLLQNVDLVPQLVSLVVSCVVPVLDVLSLLSNQLSCCVVPLDGPPCSVVSCCVNPVQALLSLLLVLLSLLVPQKDWDDDDPPDPCPPAQTDIDGPHVVSLVSSVVSLLSSLPGPAHDSCLVVSLVSNLVSQDDDPDPSSVVSSVCSSVSNDDLSLVSSLSNLRSLLNVLVVCLVVLPPPSLVSSVSSLVSVLVNLVPPPDDDLVSVVSSLSSNQSNLNSSLVSCVSSVVVVSNVVSVVVNCVNVVLVVLLVPPPLVVQLVCCVVQAASSCNVVCVVPSSRDSDDPRDDNVNRVVRVVSNVVSVVSSVVSVVVSVVSVVVSVVSVVCVVVVVVVVVVVVVVVD

Solvent-accessible surface area (backbone atoms only — not comparable to full-atom values): 23171 Å² total; per-residue (Å²): 113,71,68,59,54,52,53,51,49,57,57,60,72,62,59,58,74,60,56,61,52,52,51,50,52,50,51,52,51,50,52,50,51,51,52,50,52,53,48,49,52,53,44,54,48,54,50,48,54,50,47,48,55,51,38,36,58,74,43,48,82,85,33,50,70,63,47,50,55,56,46,46,66,54,44,52,66,45,40,75,86,49,54,76,64,59,39,49,65,60,62,51,49,74,96,43,41,38,60,38,29,40,53,49,18,72,75,42,81,79,41,59,51,37,48,44,48,20,40,52,39,32,26,75,78,65,66,38,74,56,86,64,47,68,62,54,40,51,73,67,47,66,50,39,14,38,60,35,32,45,52,10,11,44,31,21,58,78,12,60,48,67,62,79,82,61,93,85,59,98,51,102,77,60,59,74,57,59,46,74,72,31,67,67,35,37,52,51,12,50,53,24,37,48,56,16,38,73,32,90,35,64,63,66,40,57,67,60,53,50,51,54,44,58,70,60,48,69,83,67,84,48,71,66,47,43,50,52,52,48,46,52,57,65,74,69,53,78,61,68,52,60,63,36,42,48,31,26,57,44,52,24,41,50,28,46,52,26,34,73,72,62,40,61,67,63,41,52,50,54,51,50,30,53,49,46,44,51,50,43,61,66,65,48,88,80,62,52,74,68,47,52,52,41,52,47,49,38,58,57,64,20,38,53,26,44,25,53,21,24,55,69,60,69,35,62,68,63,22,48,56,35,46,54,54,51,48,56,56,48,50,44,56,44,47,52,69,72,47,66,55,66,55,61,49,48,48,41,71,75,64,40,17,78,71,43,46,69,60,44,72,72,46,64,82,63,52,63,71,66,76,87,81,52,72,75,75,32,41,66,40,40,51,49,47,50,52,54,50,50,52,54,49,50,47,52,52,53,52,50,53,49,52,53,51,52,49,50,52,52,48,50,56,54,49,57,49,51,54,49,56,51,51,56,62,72,75,104